Protein AF-0000000069389923 (afdb_homodimer)

Solvent-accessible surface area (backbone atoms only — not comparable to full-atom values): 30580 Å² total; per-residue (Å²): 134,79,72,69,84,59,86,58,50,77,67,43,56,49,50,52,49,48,50,51,52,50,50,50,51,51,49,51,52,49,39,54,54,48,9,53,52,48,18,67,66,43,36,64,56,40,54,50,49,47,52,52,48,51,48,51,52,50,49,51,24,66,72,59,72,45,57,65,71,58,52,43,52,51,45,48,53,45,52,54,37,36,64,59,54,48,59,76,59,89,54,51,72,59,39,41,58,72,36,17,36,54,46,42,52,28,45,28,62,18,16,16,37,35,69,72,59,72,84,47,70,67,46,40,56,46,44,54,59,50,38,55,56,36,32,12,50,41,51,40,49,45,52,51,48,41,52,48,52,53,50,50,51,36,50,51,50,49,51,49,49,50,47,48,41,58,64,65,59,65,58,59,84,80,74,52,90,74,57,58,59,54,50,48,50,57,55,64,64,55,66,65,56,69,63,58,53,48,50,51,49,49,50,47,45,51,50,49,39,52,55,50,16,52,51,40,23,71,73,73,66,45,52,58,67,56,23,42,43,47,42,49,35,46,20,62,15,18,13,35,36,84,75,67,85,88,55,59,63,78,60,77,48,73,62,54,56,51,48,50,51,49,51,47,55,52,35,30,46,44,41,50,39,46,30,53,51,50,20,52,53,51,52,52,54,51,50,56,60,68,75,100,132,78,72,68,85,59,83,57,51,78,67,42,56,49,51,52,50,47,50,52,52,51,50,51,51,52,49,50,52,50,38,53,53,48,8,52,52,49,18,66,66,44,34,63,56,38,54,51,49,47,52,49,48,52,48,51,52,51,49,50,23,66,73,59,71,46,57,65,69,59,52,42,53,51,46,48,53,45,51,54,37,36,62,57,55,48,61,75,58,90,51,50,72,60,38,39,59,72,36,18,36,54,48,41,52,28,45,28,63,18,17,17,37,36,68,72,58,73,82,48,70,67,44,41,56,47,45,55,61,52,39,55,56,36,31,13,50,40,52,39,49,45,51,52,47,40,50,48,50,53,50,49,51,34,48,50,50,51,51,49,49,48,47,48,41,59,63,65,60,64,58,59,83,78,73,52,90,74,57,58,59,54,50,48,49,56,55,64,64,55,66,63,55,69,63,57,52,48,50,52,48,49,52,48,45,50,50,50,40,51,53,50,15,52,51,40,23,72,73,72,66,46,52,59,68,56,23,42,42,46,41,50,35,47,20,62,15,17,12,35,37,84,75,68,83,88,54,58,64,77,61,77,48,73,60,54,57,51,50,50,48,50,50,47,54,50,35,30,45,43,41,52,40,46,30,52,52,50,20,51,53,52,52,52,52,51,49,57,61,68,73,101

Structure (mmCIF, N/CA/C/O backbone):
data_AF-0000000069389923-model_v1
#
loop_
_entity.id
_entity.type
_entity.pdbx_description
1 polymer 'Potassium two pore domain channel subfamily K member 12'
#
loop_
_atom_site.group_PDB
_atom_site.id
_atom_site.type_symbol
_atom_site.label_atom_id
_atom_site.label_alt_id
_atom_site.label_comp_id
_atom_site.label_asym_id
_atom_site.label_entity_id
_atom_site.label_seq_id
_atom_site.pdbx_PDB_ins_code
_atom_site.Cartn_x
_atom_site.Cartn_y
_atom_site.Cartn_z
_atom_site.occupancy
_atom_site.B_iso_or_equiv
_atom_site.auth_seq_id
_atom_site.auth_comp_id
_atom_site.auth_asym_id
_atom_site.auth_atom_id
_atom_site.pdbx_PDB_model_num
ATOM 1 N N . LEU A 1 1 ? 0.515 21.422 17.922 1 21.78 1 LEU A N 1
ATOM 2 C CA . LEU A 1 1 ? 1.456 22.531 17.969 1 21.78 1 LEU A CA 1
ATOM 3 C C . LEU A 1 1 ? 1.928 22.891 16.562 1 21.78 1 LEU A C 1
ATOM 5 O O . LEU A 1 1 ? 2.873 22.297 16.047 1 21.78 1 LEU A O 1
ATOM 9 N N . ALA A 1 2 ? 0.935 22.984 15.688 1 30.23 2 ALA A N 1
ATOM 10 C CA . ALA A 1 2 ? 1.173 23.266 14.281 1 30.23 2 ALA A CA 1
ATOM 11 C C . ALA A 1 2 ? 1.835 24.641 14.102 1 30.23 2 ALA A C 1
ATOM 13 O O . ALA A 1 2 ? 1.236 25.672 14.406 1 30.23 2 ALA A O 1
ATOM 14 N N . ALA A 1 3 ? 3.135 24.688 14.328 1 30.41 3 ALA A N 1
ATOM 15 C CA . ALA A 1 3 ? 3.883 25.906 14.078 1 30.41 3 ALA A CA 1
ATOM 16 C C . ALA A 1 3 ? 3.389 26.609 12.812 1 30.41 3 ALA A C 1
ATOM 18 O O . ALA A 1 3 ? 3.01 25.953 11.844 1 30.41 3 ALA A O 1
ATOM 19 N N . GLU A 1 4 ? 2.818 27.672 12.953 1 30.91 4 GLU A N 1
ATOM 20 C CA . GLU A 1 4 ? 2.475 28.672 11.938 1 30.91 4 GLU A CA 1
ATOM 21 C C . GLU A 1 4 ? 3.482 28.656 10.797 1 30.91 4 GLU A C 1
ATOM 23 O O . GLU A 1 4 ? 4.691 28.688 11.023 1 30.91 4 GLU A O 1
ATOM 28 N N . PRO A 1 5 ? 3.102 28.016 9.695 1 37.44 5 PRO A N 1
ATOM 29 C CA . PRO A 1 5 ? 4.148 28.188 8.688 1 37.44 5 PRO A CA 1
ATOM 30 C C . PRO A 1 5 ? 4.594 29.641 8.562 1 37.44 5 PRO A C 1
ATOM 32 O O . PRO A 1 5 ? 3.822 30.5 8.117 1 37.44 5 PRO A O 1
ATOM 35 N N . ARG A 1 6 ? 5.043 30.375 9.547 1 35.69 6 ARG A N 1
ATOM 36 C CA . ARG A 1 6 ? 5.633 31.703 9.398 1 35.69 6 ARG A CA 1
ATOM 37 C C . ARG A 1 6 ? 6.418 31.797 8.094 1 35.69 6 ARG A C 1
ATOM 39 O O . ARG A 1 6 ? 7.012 30.828 7.641 1 35.69 6 ARG A O 1
ATOM 46 N N . ALA A 1 7 ? 6.227 32.844 7.387 1 41.94 7 ALA A N 1
ATOM 47 C CA . ALA A 1 7 ? 7 33.344 6.254 1 41.94 7 ALA A CA 1
ATOM 48 C C . ALA A 1 7 ? 8.492 33.156 6.477 1 41.94 7 ALA A C 1
ATOM 50 O O . ALA A 1 7 ? 9.117 33.906 7.242 1 41.94 7 ALA A O 1
ATOM 51 N N . ARG A 1 8 ? 8.875 31.906 6.461 1 48.31 8 ARG A N 1
ATOM 52 C CA . ARG A 1 8 ? 10.273 31.734 6.832 1 48.31 8 ARG A CA 1
ATOM 53 C C . ARG A 1 8 ? 11.195 32.375 5.816 1 48.31 8 ARG A C 1
ATOM 55 O O . ARG A 1 8 ? 10.953 32.312 4.609 1 48.31 8 ARG A O 1
ATOM 62 N N . GLY A 1 9 ? 11.773 33.312 6.039 1 46.41 9 GLY A N 1
ATOM 63 C CA . GLY A 1 9 ? 12.812 34 5.281 1 46.41 9 GLY A CA 1
ATOM 64 C C . GLY A 1 9 ? 13.672 33.062 4.457 1 46.41 9 GLY A C 1
ATOM 65 O O . GLY A 1 9 ? 13.531 31.844 4.559 1 46.41 9 GLY A O 1
ATOM 66 N N . PRO A 1 10 ? 14.328 33.531 3.359 1 50.94 10 PRO A N 1
ATOM 67 C CA . PRO A 1 10 ? 15.242 32.812 2.49 1 50.94 10 PRO A CA 1
ATOM 68 C C . PRO A 1 10 ? 16.062 31.766 3.254 1 50.94 10 PRO A C 1
ATOM 70 O O . PRO A 1 10 ? 16.391 30.703 2.715 1 50.94 10 PRO A O 1
ATOM 73 N N . ARG A 1 11 ? 16.359 32.156 4.461 1 51.28 11 ARG A N 1
ATOM 74 C CA . ARG A 1 11 ? 17.156 31.25 5.285 1 51.28 11 ARG A CA 1
ATOM 75 C C . ARG A 1 11 ? 16.359 30.016 5.664 1 51.28 11 ARG A C 1
ATOM 77 O O . ARG A 1 11 ? 16.922 28.922 5.746 1 51.28 11 ARG A O 1
ATOM 84 N N . HIS A 1 12 ? 15.078 30.141 5.766 1 57.69 12 HIS A N 1
ATOM 85 C CA . HIS A 1 12 ? 14.227 29.031 6.188 1 57.69 12 HIS A CA 1
ATOM 86 C C . HIS A 1 12 ? 14.023 28.031 5.051 1 57.69 12 HIS A C 1
ATOM 88 O O . HIS A 1 12 ? 13.945 26.828 5.285 1 57.69 12 HIS A O 1
ATOM 94 N N . LEU A 1 13 ? 14.039 28.547 3.811 1 58.91 13 LEU A N 1
ATOM 95 C CA . LEU A 1 13 ? 13.93 27.672 2.658 1 58.91 13 LEU A CA 1
ATOM 96 C C . LEU A 1 13 ? 15.156 26.781 2.531 1 58.91 13 LEU A C 1
ATOM 98 O O . LEU A 1 13 ? 15.047 25.594 2.186 1 58.91 13 LEU A O 1
ATOM 102 N N . ASN A 1 14 ? 16.203 27.344 2.949 1 66.5 14 ASN A N 1
ATOM 103 C CA . ASN A 1 14 ? 17.453 26.594 2.879 1 66.5 14 ASN A CA 1
ATOM 104 C C . ASN A 1 14 ? 17.5 25.484 3.936 1 66.5 14 ASN A C 1
ATOM 106 O O . ASN A 1 14 ? 17.953 24.375 3.658 1 66.5 14 ASN A O 1
ATOM 110 N N . GLU A 1 15 ? 16.938 25.891 5.059 1 75.38 15 GLU A N 1
ATOM 111 C CA . GLU A 1 15 ? 16.969 24.891 6.121 1 75.38 15 GLU A CA 1
ATOM 112 C C . GLU A 1 15 ? 16.016 23.719 5.82 1 75.38 15 GLU A C 1
ATOM 114 O O . GLU A 1 15 ? 16.359 22.562 6.062 1 75.38 15 GLU A O 1
ATOM 119 N N . ASP A 1 16 ? 14.938 24.094 5.234 1 78.06 16 ASP A N 1
ATOM 120 C CA . ASP A 1 16 ? 13.969 23.062 4.891 1 78.06 16 ASP A CA 1
ATOM 121 C C . ASP A 1 16 ? 14.5 22.156 3.777 1 78.06 16 ASP A C 1
ATOM 123 O O . ASP A 1 16 ? 14.273 20.938 3.793 1 78.06 16 ASP A O 1
ATOM 127 N N . THR A 1 17 ? 15.203 22.766 2.902 1 81.88 17 THR A N 1
ATOM 128 C CA . THR A 1 17 ? 15.789 22 1.818 1 81.88 17 THR A CA 1
ATOM 129 C C . THR A 1 17 ? 16.906 21.094 2.342 1 81.88 17 THR A C 1
ATOM 131 O O . THR A 1 17 ? 17.078 19.969 1.878 1 81.88 17 THR A O 1
ATOM 134 N N . GLY A 1 18 ? 17.609 21.672 3.275 1 83.31 18 GLY A N 1
ATOM 135 C CA . GLY A 1 18 ? 18.641 20.859 3.891 1 83.31 18 GLY A CA 1
ATOM 136 C C . GLY A 1 18 ? 18.109 19.641 4.605 1 83.31 18 GLY A C 1
ATOM 137 O O . GLY A 1 18 ? 18.656 18.547 4.48 1 83.31 18 GLY A O 1
ATOM 138 N N . ARG A 1 19 ? 17.062 19.766 5.281 1 84.44 19 ARG A N 1
ATOM 139 C CA . ARG A 1 19 ? 16.422 18.656 5.984 1 84.44 19 ARG A CA 1
ATOM 140 C C . ARG A 1 19 ? 15.891 17.625 5 1 84.44 19 ARG A C 1
ATOM 142 O O . ARG A 1 19 ? 15.953 16.422 5.254 1 84.44 19 ARG A O 1
ATOM 149 N N . PHE A 1 20 ? 15.375 18.156 3.959 1 89.12 20 PHE A N 1
ATOM 150 C CA . PHE A 1 20 ? 14.828 17.281 2.932 1 89.12 20 PHE A CA 1
ATOM 151 C C . PHE A 1 20 ? 15.93 16.422 2.312 1 89.12 20 PHE A C 1
ATOM 153 O O . PHE A 1 20 ? 15.758 15.203 2.154 1 89.12 20 PHE A O 1
ATOM 160 N N . VAL A 1 21 ? 17.031 17.062 2.076 1 90.19 21 VAL A N 1
ATOM 161 C CA . VAL A 1 21 ? 18.156 16.359 1.462 1 90.19 21 VAL A CA 1
ATOM 162 C C . VAL A 1 21 ? 18.766 15.383 2.465 1 90.19 21 VAL A C 1
ATOM 164 O O . VAL A 1 21 ? 19.141 14.258 2.105 1 90.19 21 VAL A O 1
ATOM 167 N N . LEU A 1 22 ? 18.828 15.781 3.684 1 90.69 22 LEU A N 1
ATOM 168 C CA . LEU A 1 22 ? 19.359 14.914 4.73 1 90.69 22 LEU A CA 1
ATOM 169 C C . LEU A 1 22 ? 18.469 13.688 4.918 1 90.69 22 LEU A C 1
ATOM 171 O O . LEU A 1 22 ? 18.969 12.562 5.039 1 90.69 22 LEU A O 1
ATOM 175 N N . LEU A 1 23 ? 17.203 13.914 4.918 1 92.62 23 LEU A N 1
ATOM 176 C CA . LEU A 1 23 ? 16.266 12.805 5.066 1 92.62 23 LEU A CA 1
ATOM 177 C C . LEU A 1 23 ? 16.375 11.852 3.879 1 92.62 23 LEU A C 1
ATOM 179 O O . LEU A 1 23 ? 16.344 10.633 4.055 1 92.62 23 LEU A O 1
ATOM 183 N N . ALA A 1 24 ? 16.516 12.398 2.688 1 93.12 24 ALA A N 1
ATOM 184 C CA . ALA A 1 24 ? 16.672 11.578 1.491 1 93.12 24 ALA A CA 1
ATOM 185 C C . ALA A 1 24 ? 17.922 10.703 1.577 1 93.12 24 ALA A C 1
ATOM 187 O O . ALA A 1 24 ? 17.891 9.523 1.235 1 93.12 24 ALA A O 1
ATOM 188 N N . ALA A 1 25 ? 18.984 11.273 2.088 1 93.56 25 ALA A N 1
ATOM 189 C CA . ALA A 1 25 ? 20.234 10.547 2.246 1 93.56 25 ALA A CA 1
ATOM 190 C C . ALA A 1 25 ? 20.094 9.445 3.297 1 93.56 25 ALA A C 1
ATOM 192 O O . ALA A 1 25 ? 20.594 8.336 3.109 1 93.56 25 ALA A O 1
ATOM 193 N N . LEU A 1 26 ? 19.406 9.758 4.367 1 94 26 LEU A N 1
ATOM 194 C CA . LEU A 1 26 ? 19.203 8.773 5.434 1 94 26 LEU A CA 1
ATOM 195 C C . LEU A 1 26 ? 18.328 7.621 4.949 1 94 26 LEU A C 1
ATOM 197 O O . LEU A 1 26 ? 18.594 6.461 5.289 1 94 26 LEU A O 1
ATOM 201 N N . ILE A 1 27 ? 17.344 7.926 4.156 1 94.88 27 ILE A N 1
ATOM 202 C CA . ILE A 1 27 ? 16.5 6.883 3.596 1 94.88 27 ILE A CA 1
ATOM 203 C C . ILE A 1 27 ? 17.297 6.023 2.627 1 94.88 27 ILE A C 1
ATOM 205 O O . ILE A 1 27 ? 17.156 4.797 2.604 1 94.88 27 ILE A O 1
ATOM 209 N N . GLY A 1 28 ? 18.125 6.707 1.833 1 95.19 28 GLY A N 1
ATOM 210 C CA . GLY A 1 28 ? 19.016 5.957 0.949 1 95.19 28 GLY A CA 1
ATOM 211 C C . GLY A 1 28 ? 19.891 4.973 1.686 1 95.19 28 GLY A C 1
ATOM 212 O O . GLY A 1 28 ? 20 3.811 1.286 1 95.19 28 GLY A O 1
ATOM 213 N N . LEU A 1 29 ? 20.531 5.391 2.766 1 96 29 LEU A N 1
ATOM 214 C CA . LEU A 1 29 ? 21.359 4.52 3.592 1 96 29 LEU A CA 1
ATOM 215 C C . LEU A 1 29 ? 20.516 3.416 4.227 1 96 29 LEU A C 1
ATOM 217 O O . LEU A 1 29 ? 20.969 2.273 4.34 1 96 29 LEU A O 1
ATOM 221 N N . TYR A 1 30 ? 19.359 3.803 4.641 1 96.44 30 TYR A N 1
ATOM 222 C CA . TYR A 1 30 ? 18.422 2.85 5.227 1 96.44 30 TYR A CA 1
ATOM 223 C C . TYR A 1 30 ? 18.062 1.761 4.227 1 96.44 30 TYR A C 1
ATOM 225 O O . TYR A 1 30 ? 17.953 0.586 4.59 1 96.44 30 TYR A O 1
ATOM 233 N N . LEU A 1 31 ? 17.891 2.145 2.963 1 96.75 31 LEU A N 1
ATOM 234 C CA . LEU A 1 31 ? 17.547 1.194 1.907 1 96.75 31 LEU A CA 1
ATOM 235 C C . LEU A 1 31 ? 18.719 0.24 1.65 1 96.75 31 LEU A C 1
ATOM 237 O O . LEU A 1 31 ? 18.516 -0.968 1.511 1 96.75 31 LEU A O 1
ATOM 241 N N . VAL A 1 32 ? 19.891 0.774 1.625 1 96.5 32 VAL A N 1
ATOM 242 C CA . VAL A 1 32 ? 21.078 -0.047 1.376 1 96.5 32 VAL A CA 1
ATOM 243 C C . VAL A 1 32 ? 21.266 -1.032 2.525 1 96.5 32 VAL A C 1
ATOM 245 O O . VAL A 1 32 ? 21.531 -2.215 2.299 1 96.5 32 VAL A O 1
ATOM 248 N N . ALA A 1 33 ? 21.078 -0.578 3.744 1 96.88 33 ALA A N 1
ATOM 249 C CA . ALA A 1 33 ? 21.219 -1.445 4.91 1 96.88 33 ALA A CA 1
ATOM 250 C C . ALA A 1 33 ? 20.172 -2.557 4.895 1 96.88 33 ALA A C 1
ATOM 252 O O . ALA A 1 33 ? 20.484 -3.721 5.152 1 96.88 33 ALA A O 1
ATOM 253 N N . GLY A 1 34 ? 18.953 -2.207 4.578 1 97 34 GLY A N 1
ATOM 254 C CA . GLY A 1 34 ? 17.906 -3.209 4.508 1 97 34 GLY A CA 1
ATOM 255 C C . GLY A 1 34 ? 18.141 -4.238 3.416 1 97 34 GLY A C 1
ATOM 256 O O . GLY A 1 34 ? 17.922 -5.434 3.631 1 97 34 GLY A O 1
ATOM 257 N N . ALA A 1 35 ? 18.562 -3.742 2.262 1 95.94 35 ALA A N 1
ATOM 258 C CA . ALA A 1 35 ? 18.828 -4.645 1.144 1 95.94 35 ALA A CA 1
ATOM 259 C C . ALA A 1 35 ? 19.906 -5.652 1.491 1 95.94 35 ALA A C 1
ATOM 261 O O . ALA A 1 35 ? 19.812 -6.832 1.139 1 95.94 35 ALA A O 1
ATOM 262 N N . THR A 1 36 ? 20.953 -5.203 2.195 1 96.44 36 THR A N 1
ATOM 263 C CA . THR A 1 36 ? 22.062 -6.07 2.578 1 96.44 36 THR A CA 1
ATOM 264 C C . THR A 1 36 ? 21.594 -7.129 3.574 1 96.44 36 THR A C 1
ATOM 266 O O . THR A 1 36 ? 21.938 -8.305 3.436 1 96.44 36 THR A O 1
ATOM 269 N N . VAL A 1 37 ? 20.812 -6.746 4.52 1 96.31 37 VAL A N 1
ATOM 270 C CA . VAL A 1 37 ? 20.359 -7.672 5.547 1 96.31 37 VAL A CA 1
ATOM 271 C C . VAL A 1 37 ? 19.406 -8.695 4.934 1 96.31 37 VAL A C 1
ATOM 273 O O . VAL A 1 37 ? 19.547 -9.898 5.16 1 96.31 37 VAL A O 1
ATOM 276 N N . PHE A 1 38 ? 18.453 -8.258 4.094 1 95.38 38 PHE A N 1
ATOM 277 C CA . PHE A 1 38 ? 17.484 -9.164 3.49 1 95.38 38 PHE A CA 1
ATOM 278 C C . PHE A 1 38 ? 18.172 -10.109 2.508 1 95.38 38 PHE A C 1
ATOM 280 O O . PHE A 1 38 ? 17.812 -11.289 2.416 1 95.38 38 PHE A O 1
ATOM 287 N N . SER A 1 39 ? 19.094 -9.57 1.743 1 93.94 39 SER A N 1
ATOM 288 C CA . SER A 1 39 ? 19.828 -10.43 0.818 1 93.94 39 SER A CA 1
ATOM 289 C C . SER A 1 39 ? 20.578 -11.523 1.562 1 93.94 39 SER A C 1
ATOM 291 O O . SER A 1 39 ? 20.578 -12.68 1.139 1 93.94 39 SER A O 1
ATOM 293 N N . ALA A 1 40 ? 21.203 -11.188 2.689 1 94.12 40 ALA A N 1
ATOM 294 C CA . ALA A 1 40 ? 21.953 -12.148 3.482 1 94.12 40 ALA A CA 1
ATOM 295 C C . ALA A 1 40 ? 21.031 -13.156 4.152 1 94.12 40 ALA A C 1
ATOM 297 O O . ALA A 1 40 ? 21.344 -14.344 4.234 1 94.12 40 ALA A O 1
ATOM 298 N N . LEU A 1 41 ? 19.875 -12.75 4.582 1 92.25 41 LEU A N 1
ATOM 299 C CA . LEU A 1 41 ? 18.953 -13.594 5.336 1 92.25 41 LEU A CA 1
ATOM 300 C C . LEU A 1 41 ? 18.188 -14.539 4.406 1 92.25 41 LEU A C 1
ATOM 302 O O . LEU A 1 41 ? 17.938 -15.688 4.754 1 92.25 41 LEU A O 1
ATOM 306 N N . GLU A 1 42 ? 17.797 -14.062 3.176 1 93 42 GLU A N 1
ATOM 307 C CA . GLU A 1 42 ? 16.828 -14.789 2.365 1 93 42 GLU A CA 1
ATOM 308 C C . GLU A 1 42 ? 17.516 -15.5 1.194 1 93 42 GLU A C 1
ATOM 310 O O . GLU A 1 42 ? 16.953 -16.422 0.614 1 93 42 GLU A O 1
ATOM 315 N N . SER A 1 43 ? 18.719 -15.172 0.769 1 89.75 43 SER A N 1
ATOM 316 C CA . SER A 1 43 ? 19.375 -15.719 -0.412 1 89.75 43 SER A CA 1
ATOM 317 C C . SER A 1 43 ? 19.594 -17.219 -0.275 1 89.75 43 SER A C 1
ATOM 319 O O . SER A 1 43 ? 19.312 -17.984 -1.204 1 89.75 43 SER A O 1
ATOM 321 N N . PRO A 1 44 ? 20.031 -17.688 0.911 1 88.81 44 PRO A N 1
ATOM 322 C CA . PRO A 1 44 ? 20.219 -19.141 1.029 1 88.81 44 PRO A CA 1
ATOM 323 C C . PRO A 1 44 ? 18.906 -19.906 0.929 1 88.81 44 PRO A C 1
ATOM 325 O O . PRO A 1 44 ? 18.859 -21 0.348 1 88.81 44 PRO A O 1
ATOM 328 N N . GLY A 1 45 ? 17.812 -19.391 1.467 1 86.5 45 GLY A N 1
ATOM 329 C CA . GLY A 1 45 ? 16.516 -20.031 1.379 1 86.5 45 GLY A CA 1
ATOM 330 C C . GLY A 1 45 ? 15.984 -20.125 -0.042 1 86.5 45 GLY A C 1
ATOM 331 O O . GLY A 1 45 ? 15.383 -21.125 -0.42 1 86.5 45 GLY A O 1
ATOM 332 N N . GLU A 1 46 ? 16.234 -19.094 -0.76 1 86.69 46 GLU A N 1
ATOM 333 C CA . GLU A 1 46 ? 15.797 -19.094 -2.154 1 86.69 46 GLU A CA 1
ATOM 334 C C . GLU A 1 46 ? 16.531 -20.156 -2.963 1 86.69 46 GLU A C 1
ATOM 336 O O . GLU A 1 46 ? 15.914 -20.844 -3.793 1 86.69 46 GLU A O 1
ATOM 341 N N . ALA A 1 47 ? 17.812 -20.297 -2.771 1 85.81 47 ALA A N 1
ATOM 342 C CA . ALA A 1 47 ? 18.609 -21.281 -3.484 1 85.81 47 ALA A CA 1
ATOM 343 C C . ALA A 1 47 ? 18.125 -22.703 -3.166 1 85.81 47 ALA A C 1
ATOM 345 O O . ALA A 1 47 ? 18.047 -23.547 -4.055 1 85.81 47 ALA A O 1
ATOM 346 N N . GLU A 1 48 ? 17.812 -22.875 -1.926 1 87.44 48 GLU A N 1
ATOM 347 C CA . GLU A 1 48 ? 17.328 -24.188 -1.512 1 87.44 48 GLU A CA 1
ATOM 348 C C . GLU A 1 48 ? 15.969 -24.5 -2.139 1 87.44 48 GLU A C 1
ATOM 350 O O . GLU A 1 48 ? 15.711 -25.641 -2.539 1 87.44 48 GLU A O 1
ATOM 355 N N . ALA A 1 49 ? 15.117 -23.469 -2.131 1 85.81 49 ALA A N 1
ATOM 356 C CA . ALA A 1 49 ? 13.789 -23.656 -2.721 1 85.81 49 ALA A CA 1
ATOM 357 C C . ALA A 1 49 ? 13.891 -23.953 -4.215 1 85.81 49 ALA A C 1
ATOM 359 O O . ALA A 1 49 ? 13.141 -24.781 -4.742 1 85.81 49 ALA A O 1
ATOM 360 N N . ARG A 1 50 ? 14.805 -23.328 -4.887 1 84.75 50 ARG A N 1
ATOM 361 C CA . ARG A 1 50 ? 15.008 -23.562 -6.312 1 84.75 50 ARG A CA 1
ATOM 362 C C . ARG A 1 50 ? 15.508 -24.984 -6.57 1 84.75 50 ARG A C 1
ATOM 364 O O . ARG A 1 50 ? 15.07 -25.641 -7.523 1 84.75 50 ARG A O 1
ATOM 371 N N . ALA A 1 51 ? 16.422 -25.406 -5.762 1 87.31 51 ALA A N 1
ATOM 372 C CA . ALA A 1 51 ? 16.953 -26.766 -5.891 1 87.31 51 ALA A CA 1
ATOM 373 C C . ALA A 1 51 ? 15.867 -27.797 -5.633 1 87.31 51 ALA A C 1
ATOM 375 O O . ALA A 1 51 ? 15.766 -28.797 -6.355 1 87.31 51 ALA A O 1
ATOM 376 N N . ARG A 1 52 ? 15.07 -27.531 -4.617 1 87.31 52 ARG A N 1
ATOM 377 C CA . ARG A 1 52 ? 13.984 -28.438 -4.289 1 87.31 52 ARG A CA 1
ATOM 378 C C . ARG A 1 52 ? 12.977 -28.531 -5.434 1 87.31 52 ARG A C 1
ATOM 380 O O . ARG A 1 52 ? 12.477 -29.609 -5.746 1 87.31 52 ARG A O 1
ATOM 387 N N . TRP A 1 53 ? 12.648 -27.359 -5.996 1 87 53 TRP A N 1
ATOM 388 C CA . TRP A 1 53 ? 11.703 -27.359 -7.102 1 87 53 TRP A CA 1
ATOM 389 C C . TRP A 1 53 ? 12.281 -28.078 -8.32 1 87 53 TRP A C 1
ATOM 391 O O . TRP A 1 53 ? 11.57 -28.797 -9.016 1 87 53 TRP A O 1
ATOM 401 N N . GLY A 1 54 ? 13.547 -27.828 -8.578 1 85.94 54 GLY A N 1
ATOM 402 C CA . GLY A 1 54 ? 14.188 -28.547 -9.664 1 85.94 54 GLY A CA 1
ATOM 403 C C . GLY A 1 54 ? 14.102 -30.047 -9.508 1 85.94 54 GLY A C 1
ATOM 404 O O . GLY A 1 54 ? 13.836 -30.766 -10.477 1 85.94 54 GLY A O 1
ATOM 405 N N . ALA A 1 55 ? 14.281 -30.469 -8.328 1 89.94 55 ALA A N 1
ATOM 406 C CA . ALA A 1 55 ? 14.188 -31.891 -8.039 1 89.94 55 ALA A CA 1
ATOM 407 C C . ALA A 1 55 ? 12.758 -32.406 -8.211 1 89.94 55 ALA A C 1
ATOM 409 O O . ALA A 1 55 ? 12.531 -33.469 -8.766 1 89.94 55 ALA A O 1
ATOM 410 N N . THR A 1 56 ? 11.797 -31.609 -7.68 1 88.5 56 THR A N 1
ATOM 411 C CA . THR A 1 56 ? 10.391 -31.984 -7.805 1 88.5 56 THR A CA 1
ATOM 412 C C . THR A 1 56 ? 9.984 -32.094 -9.273 1 88.5 56 THR A C 1
ATOM 414 O O . THR A 1 56 ? 9.242 -33 -9.664 1 88.5 56 THR A O 1
ATOM 417 N N . LEU A 1 57 ? 10.438 -31.141 -10.086 1 88.88 57 LEU A N 1
ATOM 418 C CA . LEU A 1 57 ? 10.133 -31.109 -11.516 1 88.88 57 LEU A CA 1
ATOM 419 C C . LEU A 1 57 ? 10.711 -32.344 -12.211 1 88.88 57 LEU A C 1
ATOM 421 O O . LEU A 1 57 ? 10.023 -33 -13 1 88.88 57 LEU A O 1
ATOM 425 N N . ARG A 1 58 ? 11.953 -32.719 -11.867 1 90.12 58 ARG A N 1
ATOM 426 C CA . ARG A 1 58 ? 12.609 -33.875 -12.461 1 90.12 58 ARG A CA 1
ATOM 427 C C . ARG A 1 58 ? 11.938 -35.188 -12.023 1 90.12 58 ARG A C 1
ATOM 429 O O . ARG A 1 58 ? 11.766 -36.094 -12.828 1 90.12 58 ARG A O 1
ATOM 436 N N . ASN A 1 59 ? 11.594 -35.188 -10.75 1 91.12 59 ASN A N 1
ATOM 437 C CA . ASN A 1 59 ? 10.922 -36.375 -10.234 1 91.12 59 ASN A CA 1
ATOM 438 C C . ASN A 1 59 ? 9.562 -36.562 -10.891 1 91.12 59 ASN A C 1
ATOM 440 O O . ASN A 1 59 ? 9.195 -37.719 -11.219 1 91.12 59 ASN A O 1
ATOM 444 N N . PHE A 1 60 ? 8.805 -35.531 -11.047 1 91 60 PHE A N 1
ATOM 445 C CA . PHE A 1 60 ? 7.496 -35.625 -11.688 1 91 60 PHE A CA 1
ATOM 446 C C . PHE A 1 60 ? 7.641 -36 -13.148 1 91 60 PHE A C 1
ATOM 448 O O . PHE A 1 60 ? 6.867 -36.812 -13.664 1 91 60 PHE A O 1
ATOM 455 N N . SER A 1 61 ? 8.594 -35.375 -13.852 1 90.38 61 SER A N 1
ATOM 456 C CA . SER A 1 61 ? 8.859 -35.719 -15.25 1 90.38 61 SER A CA 1
ATOM 457 C C . SER A 1 61 ? 9.227 -37.188 -15.414 1 90.38 61 SER A C 1
ATOM 459 O O . SER A 1 61 ? 8.711 -37.875 -16.312 1 90.38 61 SER A O 1
ATOM 461 N N . ALA A 1 62 ? 10.039 -37.688 -14.547 1 90.75 62 ALA A N 1
ATOM 462 C CA . ALA A 1 62 ? 10.484 -39.094 -14.602 1 90.75 62 ALA A CA 1
ATOM 463 C C . ALA A 1 62 ? 9.352 -40.031 -14.227 1 90.75 62 ALA A C 1
ATOM 465 O O . ALA A 1 62 ? 9.211 -41.125 -14.836 1 90.75 62 ALA A O 1
ATOM 466 N N . ALA A 1 63 ? 8.57 -39.656 -13.273 1 90.12 63 ALA A N 1
ATOM 467 C CA . ALA A 1 63 ? 7.516 -40.531 -12.766 1 90.12 63 ALA A CA 1
ATOM 468 C C . ALA A 1 63 ? 6.395 -40.688 -13.789 1 90.12 63 ALA A C 1
ATOM 470 O O . ALA A 1 63 ? 5.781 -41.75 -13.883 1 90.12 63 ALA A O 1
ATOM 471 N N . HIS A 1 64 ? 6.082 -39.656 -14.578 1 90.25 64 HIS A N 1
ATOM 472 C CA . HIS A 1 64 ? 4.922 -39.719 -15.461 1 90.25 64 HIS A CA 1
ATOM 473 C C . HIS A 1 64 ? 5.34 -39.688 -16.922 1 90.25 64 HIS A C 1
ATOM 475 O O . HIS A 1 64 ? 4.496 -39.75 -17.828 1 90.25 64 HIS A O 1
ATOM 481 N N . GLY A 1 65 ? 6.645 -39.562 -17.219 1 87.69 65 GLY A N 1
ATOM 482 C CA . GLY A 1 65 ? 7.176 -39.625 -18.562 1 87.69 65 GLY A CA 1
ATOM 483 C C . GLY A 1 65 ? 6.871 -38.375 -19.391 1 87.69 65 GLY A C 1
ATOM 484 O O . GLY A 1 65 ? 6.574 -38.469 -20.578 1 87.69 65 GLY A O 1
ATOM 485 N N . VAL A 1 66 ? 6.664 -37.25 -18.766 1 89.38 66 VAL A N 1
ATOM 486 C CA . VAL A 1 66 ? 6.414 -36 -19.453 1 89.38 66 VAL A CA 1
ATOM 487 C C . VAL A 1 66 ? 7.719 -35.219 -19.594 1 89.38 66 VAL A C 1
ATOM 489 O O . VAL A 1 66 ? 8.445 -35.031 -18.625 1 89.38 66 VAL A O 1
ATOM 492 N N . ALA A 1 67 ? 8.016 -34.781 -20.797 1 90.19 67 ALA A N 1
ATOM 493 C CA . ALA A 1 67 ? 9.234 -34.031 -21.062 1 90.19 67 ALA A CA 1
ATOM 494 C C . ALA A 1 67 ? 9.258 -32.719 -20.25 1 90.19 67 ALA A C 1
ATOM 496 O O . ALA A 1 67 ? 8.219 -32.094 -20.062 1 90.19 67 ALA A O 1
ATOM 497 N N . GLU A 1 68 ? 10.359 -32.312 -19.75 1 88.44 68 GLU A N 1
ATOM 498 C CA . GLU A 1 68 ? 10.531 -31.109 -18.922 1 88.44 68 GLU A CA 1
ATOM 499 C C . GLU A 1 68 ? 10.07 -29.859 -19.641 1 88.44 68 GLU A C 1
ATOM 501 O O . GLU A 1 68 ? 9.375 -29.016 -19.062 1 88.44 68 GLU A O 1
ATOM 506 N N . PRO A 1 69 ? 10.336 -29.75 -20.938 1 87.06 69 PRO A N 1
ATOM 507 C CA . PRO A 1 69 ? 9.867 -28.531 -21.625 1 87.06 69 PRO A CA 1
ATOM 508 C C . PRO A 1 69 ? 8.352 -28.469 -21.734 1 87.06 69 PRO A C 1
ATOM 510 O O . PRO A 1 69 ? 7.777 -27.375 -21.688 1 87.06 69 PRO A O 1
ATOM 513 N N . GLU A 1 70 ? 7.723 -29.594 -21.812 1 88.38 70 GLU A N 1
ATOM 514 C CA . GLU A 1 70 ? 6.266 -29.609 -21.859 1 88.38 70 GLU A CA 1
ATOM 515 C C . GLU A 1 70 ? 5.656 -29.266 -20.516 1 88.38 70 GLU A C 1
ATOM 517 O O . GLU A 1 70 ? 4.629 -28.594 -20.438 1 88.38 70 GLU A O 1
ATOM 522 N N . LEU A 1 71 ? 6.32 -29.75 -19.469 1 88.12 71 LEU A N 1
ATOM 523 C CA . LEU A 1 71 ? 5.867 -29.422 -18.125 1 88.12 71 LEU A CA 1
ATOM 524 C C . LEU A 1 71 ? 6.023 -27.938 -17.828 1 88.12 71 LEU A C 1
ATOM 526 O O . LEU A 1 71 ? 5.137 -27.312 -17.25 1 88.12 71 LEU A O 1
ATOM 530 N N . ARG A 1 72 ? 7.113 -27.375 -18.266 1 86.75 72 ARG A N 1
ATOM 531 C CA . ARG A 1 72 ? 7.344 -25.938 -18.078 1 86.75 72 ARG A CA 1
ATOM 532 C C . ARG A 1 72 ? 6.328 -25.109 -18.859 1 86.75 72 ARG A C 1
ATOM 534 O O . ARG A 1 72 ? 5.879 -24.062 -18.391 1 86.75 72 ARG A O 1
ATOM 541 N N . ALA A 1 73 ? 5.98 -25.562 -20.016 1 86.56 73 ALA A N 1
ATOM 542 C CA . ALA A 1 73 ? 4.957 -24.891 -20.797 1 86.56 73 ALA A CA 1
ATOM 543 C C . ALA A 1 73 ? 3.602 -24.938 -20.094 1 86.56 73 ALA A C 1
ATOM 545 O O . ALA A 1 73 ? 2.857 -23.953 -20.094 1 86.56 73 ALA A O 1
ATOM 546 N N . PHE A 1 74 ? 3.391 -26.109 -19.516 1 88.12 74 PHE A N 1
ATOM 547 C CA . PHE A 1 74 ? 2.16 -26.266 -18.75 1 88.12 74 PHE A CA 1
ATOM 548 C C . PHE A 1 74 ? 2.141 -25.344 -17.547 1 88.12 74 PHE A C 1
ATOM 550 O O . PHE A 1 74 ? 1.112 -24.734 -17.234 1 88.12 74 PHE A O 1
ATOM 557 N N . LEU A 1 75 ? 3.246 -25.156 -16.891 1 87.19 75 LEU A N 1
ATOM 558 C CA . LEU A 1 75 ? 3.352 -24.281 -15.727 1 87.19 75 LEU A CA 1
ATOM 559 C C . LEU A 1 75 ? 3.217 -22.812 -16.125 1 87.19 75 LEU A C 1
ATOM 561 O O . LEU A 1 75 ? 2.666 -22.016 -15.375 1 87.19 75 LEU A O 1
ATOM 565 N N . ARG A 1 76 ? 3.641 -22.453 -17.281 1 85.19 76 ARG A N 1
ATOM 566 C CA . ARG A 1 76 ? 3.457 -21.094 -17.781 1 85.19 76 ARG A CA 1
ATOM 567 C C . ARG A 1 76 ? 1.979 -20.797 -18 1 85.19 76 ARG A C 1
ATOM 569 O O . ARG A 1 76 ? 1.522 -19.688 -17.719 1 85.19 76 ARG A O 1
ATOM 576 N N . LEU A 1 77 ? 1.324 -21.797 -18.531 1 84.38 77 LEU A N 1
ATOM 577 C CA . LEU A 1 77 ? -0.115 -21.641 -18.719 1 84.38 77 LEU A CA 1
ATOM 578 C C . LEU A 1 77 ? -0.822 -21.484 -17.375 1 84.38 77 LEU A C 1
ATOM 580 O O . LEU A 1 77 ? -1.776 -20.719 -17.25 1 84.38 77 LEU A O 1
ATOM 584 N N . TYR A 1 78 ? -0.274 -22.172 -16.406 1 85.25 78 TYR A N 1
ATOM 585 C CA . TYR A 1 78 ? -0.862 -22.062 -15.078 1 85.25 78 TYR A CA 1
ATOM 586 C C . TYR A 1 78 ? -0.597 -20.703 -14.469 1 85.25 78 TYR A C 1
ATOM 588 O O . TYR A 1 78 ? -1.462 -20.141 -13.797 1 85.25 78 TYR A O 1
ATOM 596 N N . GLU A 1 79 ? 0.539 -20.203 -14.688 1 82.12 79 GLU A N 1
ATOM 597 C CA . GLU A 1 79 ? 0.854 -18.875 -14.18 1 82.12 79 GLU A CA 1
ATOM 598 C C . GLU A 1 79 ? -0.073 -17.828 -14.789 1 82.12 79 GLU A C 1
ATOM 600 O O . GLU A 1 79 ? -0.503 -16.891 -14.094 1 82.12 79 GLU A O 1
ATOM 605 N N . ALA A 1 80 ? -0.356 -17.969 -16 1 77.5 80 ALA A N 1
ATOM 606 C CA . ALA A 1 80 ? -1.285 -17.062 -16.672 1 77.5 80 ALA A CA 1
ATOM 607 C C . ALA A 1 80 ? -2.695 -17.203 -16.109 1 77.5 80 ALA A C 1
ATOM 609 O O . ALA A 1 80 ? -3.41 -16.219 -15.93 1 77.5 80 ALA A O 1
ATOM 610 N N . ALA A 1 81 ? -3.029 -18.453 -15.828 1 79.94 81 ALA A N 1
ATOM 611 C CA . ALA A 1 81 ? -4.344 -18.703 -15.242 1 79.94 81 ALA A CA 1
ATOM 612 C C . ALA A 1 81 ? -4.418 -18.172 -13.82 1 79.94 81 ALA A C 1
ATOM 614 O O . ALA A 1 81 ? -5.469 -17.703 -13.375 1 79.94 81 ALA A O 1
ATOM 615 N N . LEU A 1 82 ? -3.309 -18.266 -13.164 1 77.06 82 LEU A N 1
ATOM 616 C CA . LEU A 1 82 ? -3.242 -17.719 -11.812 1 77.06 82 LEU A CA 1
ATOM 617 C C . LEU A 1 82 ? -3.475 -16.203 -11.828 1 77.06 82 LEU A C 1
ATOM 619 O O . LEU A 1 82 ? -4.137 -15.672 -10.938 1 77.06 82 LEU A O 1
ATOM 623 N N . ALA A 1 83 ? -2.936 -15.633 -12.828 1 72.38 83 ALA A N 1
ATOM 624 C CA . ALA A 1 83 ? -3.105 -14.188 -12.969 1 72.38 83 ALA A CA 1
ATOM 625 C C . ALA A 1 83 ? -4.562 -13.836 -13.242 1 72.38 83 ALA A C 1
ATOM 627 O O . ALA A 1 83 ? -5.012 -12.734 -12.906 1 72.38 83 ALA A O 1
ATOM 628 N N . ALA A 1 84 ? -5.242 -14.781 -13.82 1 72.88 84 ALA A N 1
ATOM 629 C CA . ALA A 1 84 ? -6.652 -14.555 -14.133 1 72.88 84 ALA A CA 1
ATOM 630 C C . ALA A 1 84 ? -7.543 -14.969 -12.961 1 72.88 84 ALA A C 1
ATOM 632 O O . ALA A 1 84 ? -8.766 -14.891 -13.047 1 72.88 84 ALA A O 1
ATOM 633 N N . GLY A 1 85 ? -6.902 -15.43 -11.898 1 70.62 85 GLY A N 1
ATOM 634 C CA . GLY A 1 85 ? -7.672 -15.703 -10.695 1 70.62 85 GLY A CA 1
ATOM 635 C C . GLY A 1 85 ? -7.906 -17.188 -10.461 1 70.62 85 GLY A C 1
ATOM 636 O O . GLY A 1 85 ? -8.648 -17.562 -9.547 1 70.62 85 GLY A O 1
ATOM 637 N N . VAL A 1 86 ? -7.379 -18.062 -11.273 1 72.19 86 VAL A N 1
ATOM 638 C CA . VAL A 1 86 ? -7.57 -19.5 -11.141 1 72.19 86 VAL A CA 1
ATOM 639 C C . VAL A 1 86 ? -6.574 -20.062 -10.125 1 72.19 86 VAL A C 1
ATOM 641 O O . VAL A 1 86 ? -5.422 -19.625 -10.07 1 72.19 86 VAL A O 1
ATOM 644 N N . ARG A 1 87 ? -7.074 -20.844 -9.25 1 72.25 87 ARG A N 1
ATOM 645 C CA . ARG A 1 87 ? -6.207 -21.531 -8.297 1 72.25 87 ARG A CA 1
ATOM 646 C C . ARG A 1 87 ? -6.406 -23.047 -8.367 1 72.25 87 ARG A C 1
ATOM 648 O O . ARG A 1 87 ? -7.379 -23.516 -8.953 1 72.25 87 ARG A O 1
ATOM 655 N N . ALA A 1 88 ? -5.363 -23.719 -7.875 1 67.5 88 ALA A N 1
ATOM 656 C CA . ALA A 1 88 ? -5.41 -25.172 -7.922 1 67.5 88 ALA A CA 1
ATOM 657 C C . ALA A 1 88 ? -6.613 -25.703 -7.152 1 67.5 88 ALA A C 1
ATOM 659 O O . ALA A 1 88 ? -7.277 -26.641 -7.598 1 67.5 88 ALA A O 1
ATOM 660 N N . ASP A 1 89 ? -6.75 -25.172 -5.965 1 61.88 89 ASP A N 1
ATOM 661 C CA . ASP A 1 89 ? -7.902 -25.625 -5.184 1 61.88 89 ASP A CA 1
ATOM 662 C C . ASP A 1 89 ? -9.102 -24.703 -5.402 1 61.88 89 ASP A C 1
ATOM 664 O O . ASP A 1 89 ? -8.938 -23.531 -5.711 1 61.88 89 ASP A O 1
ATOM 668 N N . ALA A 1 90 ? -10.281 -25.312 -5.637 1 57.25 90 ALA A N 1
ATOM 669 C CA . ALA A 1 90 ? -11.547 -24.625 -5.867 1 57.25 90 ALA A CA 1
ATOM 670 C C . ALA A 1 90 ? -11.734 -23.469 -4.898 1 57.25 90 ALA A C 1
ATOM 672 O O . ALA A 1 90 ? -11.906 -23.672 -3.695 1 57.25 90 ALA A O 1
ATOM 673 N N . LEU A 1 91 ? -11.008 -22.453 -5.176 1 62.66 91 LEU A N 1
ATOM 674 C CA . LEU A 1 91 ? -11.25 -21.266 -4.363 1 62.66 91 LEU A CA 1
ATOM 675 C C . LEU A 1 91 ? -12.555 -20.578 -4.762 1 62.66 91 LEU A C 1
ATOM 677 O O . LEU A 1 91 ? -13.07 -20.812 -5.859 1 62.66 91 LEU A O 1
ATOM 681 N N . ARG A 1 92 ? -13.297 -20.062 -3.775 1 66.62 92 ARG A N 1
ATOM 682 C CA . ARG A 1 92 ? -14.469 -19.219 -4 1 66.62 92 ARG A CA 1
ATOM 683 C C . ARG A 1 92 ? -14.227 -18.25 -5.145 1 66.62 92 ARG A C 1
ATOM 685 O O . ARG A 1 92 ? -13.086 -17.875 -5.418 1 66.62 92 ARG A O 1
ATOM 692 N N . PRO A 1 93 ? -15.328 -18.125 -5.945 1 76.06 93 PRO A N 1
ATOM 693 C CA . PRO A 1 93 ? -15.188 -17.062 -6.941 1 76.06 93 PRO A CA 1
ATOM 694 C C . PRO A 1 93 ? -14.703 -15.742 -6.332 1 76.06 93 PRO A C 1
ATOM 696 O O . PRO A 1 93 ? -15.18 -15.336 -5.266 1 76.06 93 PRO A O 1
ATOM 699 N N . HIS A 1 94 ? -13.727 -15.18 -6.938 1 79.88 94 HIS A N 1
ATOM 700 C CA . HIS A 1 94 ? -13.117 -13.961 -6.41 1 79.88 94 HIS A CA 1
ATOM 701 C C . HIS A 1 94 ? -13.953 -12.734 -6.754 1 79.88 94 HIS A C 1
ATOM 703 O O . HIS A 1 94 ? -13.922 -11.734 -6.035 1 79.88 94 HIS A O 1
ATOM 709 N N . TRP A 1 95 ? -14.758 -12.875 -7.797 1 87 95 TRP A N 1
ATOM 710 C CA . TRP A 1 95 ? -15.438 -11.664 -8.258 1 87 95 TRP A CA 1
ATOM 711 C C . TRP A 1 95 ? -16.922 -11.719 -7.934 1 87 95 TRP A C 1
ATOM 713 O O . TRP A 1 95 ? -17.719 -11.008 -8.547 1 87 95 TRP A O 1
ATOM 723 N N . ASP A 1 96 ? -17.297 -12.594 -6.938 1 87.62 96 ASP A N 1
ATOM 724 C CA . ASP A 1 96 ? -18.625 -12.438 -6.359 1 87.62 96 ASP A CA 1
ATOM 725 C C . ASP A 1 96 ? -18.719 -11.156 -5.543 1 87.62 96 ASP A C 1
ATOM 727 O O . ASP A 1 96 ? -17.734 -10.453 -5.352 1 87.62 96 ASP A O 1
ATOM 731 N N . PHE A 1 97 ? -19.875 -10.805 -5.105 1 88.94 97 PHE A N 1
ATOM 732 C CA . PHE A 1 97 ? -20.062 -9.516 -4.453 1 88.94 97 PHE A CA 1
ATOM 733 C C . PHE A 1 97 ? -19.172 -9.406 -3.217 1 88.94 97 PHE A C 1
ATOM 735 O O . PHE A 1 97 ? -18.438 -8.43 -3.053 1 88.94 97 PHE A O 1
ATOM 742 N N . PRO A 1 98 ? -19.141 -10.406 -2.275 1 85.88 98 PRO A N 1
ATOM 743 C CA . PRO A 1 98 ? -18.25 -10.281 -1.118 1 85.88 98 PRO A CA 1
ATOM 744 C C . PRO A 1 98 ? -16.781 -10.203 -1.511 1 85.88 98 PRO A C 1
ATOM 746 O O . PRO A 1 98 ? -16 -9.484 -0.873 1 85.88 98 PRO A O 1
ATOM 749 N N . GLY A 1 99 ? -16.422 -10.961 -2.559 1 88.12 99 GLY A N 1
ATOM 750 C CA . GLY A 1 99 ? -15.062 -10.898 -3.047 1 88.12 99 GLY A CA 1
ATOM 751 C C . GLY A 1 99 ? -14.711 -9.555 -3.656 1 88.12 99 GLY A C 1
ATOM 752 O O . GLY A 1 99 ? -13.625 -9.023 -3.424 1 88.12 99 GLY A O 1
ATOM 753 N N . ALA A 1 100 ? -15.648 -9.078 -4.438 1 91.62 100 ALA A N 1
ATOM 754 C CA . ALA A 1 100 ? -15.445 -7.766 -5.047 1 91.62 100 ALA A CA 1
ATOM 755 C C . ALA A 1 100 ? -15.383 -6.672 -3.982 1 91.62 100 ALA A C 1
ATOM 757 O O . ALA A 1 100 ? -14.625 -5.707 -4.113 1 91.62 100 ALA A O 1
ATOM 758 N N . PHE A 1 101 ? -16.203 -6.82 -2.949 1 92.5 101 PHE A N 1
ATOM 759 C CA . PHE A 1 101 ? -16.219 -5.863 -1.85 1 92.5 101 PHE A CA 1
ATOM 760 C C . PHE A 1 101 ? -14.875 -5.863 -1.124 1 92.5 101 PHE A C 1
ATOM 762 O O . PHE A 1 101 ? -14.344 -4.801 -0.787 1 92.5 101 PHE A O 1
ATOM 769 N N . TYR A 1 102 ? -14.344 -7.023 -0.892 1 90 102 TYR A N 1
ATOM 770 C CA . TYR A 1 102 ? -13.031 -7.148 -0.274 1 90 102 TYR A CA 1
ATOM 771 C C . TYR A 1 102 ? -11.953 -6.535 -1.158 1 90 102 TYR A C 1
ATOM 773 O O . TYR A 1 102 ? -11.078 -5.816 -0.67 1 90 102 TYR A O 1
ATOM 781 N N . PHE A 1 103 ? -12.133 -6.676 -2.412 1 92.94 103 PHE A N 1
ATOM 782 C CA . PHE A 1 103 ? -11.188 -6.145 -3.389 1 92.94 103 PHE A CA 1
ATOM 783 C C . PHE A 1 103 ? -11.188 -4.621 -3.363 1 92.94 103 PHE A C 1
ATOM 785 O O . PHE A 1 103 ? -10.125 -4 -3.271 1 92.94 103 PHE A O 1
ATOM 792 N N . VAL A 1 104 ? -12.305 -4.047 -3.443 1 95.38 104 VAL A N 1
ATOM 793 C CA . VAL A 1 104 ? -12.383 -2.592 -3.506 1 95.38 104 VAL A CA 1
ATOM 794 C C . VAL A 1 104 ? -11.922 -1.994 -2.178 1 95.38 104 VAL A C 1
ATOM 796 O O . VAL A 1 104 ? -11.32 -0.919 -2.148 1 95.38 104 VAL A O 1
ATOM 799 N N . GLY A 1 105 ? -12.203 -2.705 -1.054 1 94 105 GLY A N 1
ATOM 800 C CA . GLY A 1 105 ? -11.695 -2.258 0.233 1 94 105 GLY A CA 1
ATOM 801 C C . GLY A 1 105 ? -10.18 -2.178 0.281 1 94 105 GLY A C 1
ATOM 802 O O . GLY A 1 105 ? -9.617 -1.228 0.833 1 94 105 GLY A O 1
ATOM 803 N N . THR A 1 106 ? -9.508 -3.137 -0.343 1 93.56 106 THR A N 1
ATOM 804 C CA . THR A 1 106 ? -8.047 -3.143 -0.364 1 93.56 106 THR A CA 1
ATOM 805 C C . THR A 1 106 ? -7.516 -2.08 -1.321 1 93.56 106 THR A C 1
ATOM 807 O O . THR A 1 106 ? -6.438 -1.525 -1.104 1 93.56 106 THR A O 1
ATOM 810 N N . VAL A 1 107 ? -8.281 -1.743 -2.307 1 95.31 107 VAL A N 1
ATOM 811 C CA . VAL A 1 107 ? -7.867 -0.739 -3.283 1 95.31 107 VAL A CA 1
ATOM 812 C C . VAL A 1 107 ? -7.906 0.647 -2.643 1 95.31 107 VAL A C 1
ATOM 814 O O . VAL A 1 107 ? -6.918 1.386 -2.689 1 95.31 107 VAL A O 1
ATOM 817 N N . VAL A 1 108 ? -9.008 0.955 -1.979 1 95.88 108 VAL A N 1
ATOM 818 C CA . VAL A 1 108 ? -9.195 2.307 -1.461 1 95.88 108 VAL A CA 1
ATOM 819 C C . VAL A 1 108 ? -8.281 2.525 -0.253 1 95.88 108 VAL A C 1
ATOM 821 O O . VAL A 1 108 ? -7.871 3.654 0.024 1 95.88 108 VAL A O 1
ATOM 824 N N . SER A 1 109 ? -7.922 1.431 0.44 1 94.75 109 SER A N 1
ATOM 825 C CA . SER A 1 109 ? -7.02 1.536 1.583 1 94.75 109 SER A CA 1
ATOM 826 C C . SER A 1 109 ? -5.562 1.397 1.153 1 94.75 109 SER A C 1
ATOM 828 O O . SER A 1 109 ? -4.66 1.43 1.989 1 94.75 109 SER A O 1
ATOM 830 N N . THR A 1 110 ? -5.262 1.118 -0.123 1 94.56 110 THR A N 1
ATOM 831 C CA . THR A 1 110 ? -3.951 0.997 -0.755 1 94.56 110 THR A CA 1
ATOM 832 C C . THR A 1 110 ? -3.205 -0.224 -0.224 1 94.56 110 THR A C 1
ATOM 834 O O . THR A 1 110 ? -1.979 -0.206 -0.108 1 94.56 110 THR A O 1
ATOM 837 N N . ILE A 1 111 ? -3.855 -1.226 0.288 1 93.44 111 ILE A N 1
ATOM 838 C CA . ILE A 1 111 ? -3.238 -2.475 0.721 1 93.44 111 ILE A CA 1
ATOM 839 C C . ILE A 1 111 ? -2.811 -3.289 -0.498 1 93.44 111 ILE A C 1
ATOM 841 O O . ILE A 1 111 ? -1.644 -3.67 -0.619 1 93.44 111 ILE A O 1
ATOM 845 N N . GLY A 1 112 ? -3.633 -3.576 -1.499 1 90.88 112 GLY A N 1
ATOM 846 C CA . GLY A 1 112 ? -3.387 -4.246 -2.766 1 90.88 112 GLY A CA 1
ATOM 847 C C . GLY A 1 112 ? -2.777 -5.625 -2.602 1 90.88 112 GLY A C 1
ATOM 848 O O . GLY A 1 112 ? -1.617 -5.844 -2.959 1 90.88 112 GLY A O 1
ATOM 849 N N . PHE A 1 113 ? -3.467 -6.621 -2.213 1 85.38 113 PHE A N 1
ATOM 850 C CA . PHE A 1 113 ? -2.969 -7.977 -2.012 1 85.38 113 PHE A CA 1
ATOM 851 C C . PHE A 1 113 ? -2.549 -8.602 -3.336 1 85.38 113 PHE A C 1
ATOM 853 O O . PHE A 1 113 ? -1.641 -9.438 -3.377 1 85.38 113 PHE A O 1
ATOM 860 N N . GLY A 1 114 ? -3.266 -8.297 -4.441 1 83.56 114 GLY A N 1
ATOM 861 C CA . GLY A 1 114 ? -2.887 -8.781 -5.762 1 83.56 114 GLY A CA 1
ATOM 862 C C . GLY A 1 114 ? -3.484 -10.133 -6.098 1 83.56 114 GLY A C 1
ATOM 863 O O . GLY A 1 114 ? -3.293 -10.648 -7.199 1 83.56 114 GLY A O 1
ATOM 864 N N . MET A 1 115 ? -4.141 -10.812 -5.168 1 78.19 115 MET A N 1
ATOM 865 C CA . MET A 1 115 ? -4.762 -12.102 -5.43 1 78.19 115 MET A CA 1
ATOM 866 C C . MET A 1 115 ? -5.875 -11.977 -6.469 1 78.19 115 MET A C 1
ATOM 868 O O . MET A 1 115 ? -6.098 -12.891 -7.262 1 78.19 115 MET A O 1
ATOM 872 N N . THR A 1 116 ? -6.508 -10.797 -6.402 1 81.38 116 THR A N 1
ATOM 873 C CA . THR A 1 116 ? -7.57 -10.469 -7.348 1 81.38 116 THR A CA 1
ATOM 874 C C . THR A 1 116 ? -7.285 -9.148 -8.047 1 81.38 116 THR A C 1
ATOM 876 O O . THR A 1 116 ? -7.09 -8.117 -7.391 1 81.38 116 THR A O 1
ATOM 879 N N . THR A 1 117 ? -7.09 -9.273 -9.344 1 87.19 117 THR A N 1
ATOM 880 C CA . THR A 1 117 ? -6.832 -8.055 -10.117 1 87.19 117 THR A CA 1
ATOM 881 C C . THR A 1 117 ? -7.707 -8.016 -11.367 1 87.19 117 THR A C 1
ATOM 883 O O . THR A 1 117 ? -8.094 -9.055 -11.898 1 87.19 117 THR A O 1
ATOM 886 N N . PRO A 1 118 ? -8.062 -6.848 -11.742 1 89.56 118 PRO A N 1
ATOM 887 C CA . PRO A 1 118 ? -8.883 -6.746 -12.953 1 89.56 118 PRO A CA 1
ATOM 888 C C . PRO A 1 118 ? -8.164 -7.254 -14.203 1 89.56 118 PRO A C 1
ATOM 890 O O . PRO A 1 118 ? -6.992 -6.941 -14.406 1 89.56 118 PRO A O 1
ATOM 893 N N . ALA A 1 119 ? -8.867 -8.039 -14.984 1 87.31 119 ALA A 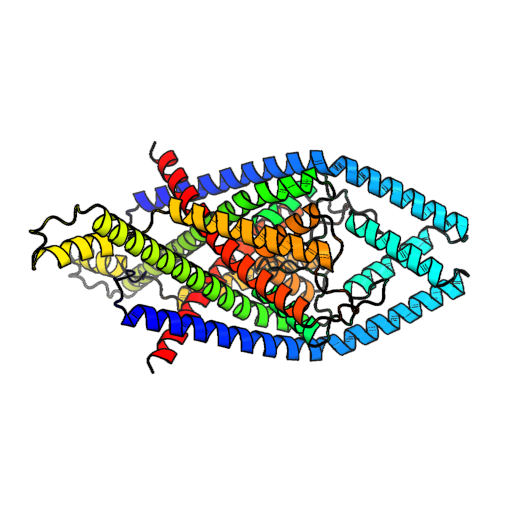N 1
ATOM 894 C CA . ALA A 1 119 ? -8.305 -8.602 -16.203 1 87.31 119 ALA A CA 1
ATOM 895 C C . ALA A 1 119 ? -8.836 -7.879 -17.438 1 87.31 119 ALA A C 1
ATOM 897 O O . ALA A 1 119 ? -8.141 -7.773 -18.453 1 87.31 119 ALA A O 1
ATOM 898 N N . THR A 1 120 ? -9.977 -7.254 -17.328 1 90 120 THR A N 1
ATOM 899 C CA . THR A 1 120 ? -10.617 -6.602 -18.469 1 90 120 THR A CA 1
ATOM 900 C C . THR A 1 120 ? -10.117 -5.172 -18.625 1 90 120 THR A C 1
ATOM 902 O O . THR A 1 120 ? -9.68 -4.551 -17.656 1 90 120 THR A O 1
ATOM 905 N N . VAL A 1 121 ? -10.125 -4.641 -19.828 1 91.81 121 VAL A N 1
ATOM 906 C CA . VAL A 1 121 ? -9.711 -3.273 -20.109 1 91.81 121 VAL A CA 1
ATOM 907 C C . VAL A 1 121 ? -10.633 -2.293 -19.391 1 91.81 121 VAL A C 1
ATOM 909 O O . VAL A 1 121 ? -10.172 -1.29 -18.844 1 91.81 121 VAL A O 1
ATOM 912 N N . GLY A 1 122 ? -11.93 -2.656 -19.406 1 92.88 122 GLY A N 1
ATOM 913 C CA . GLY A 1 122 ? -12.875 -1.821 -18.688 1 92.88 122 GLY A CA 1
ATOM 914 C C . GLY A 1 122 ? -12.625 -1.778 -17.203 1 92.88 122 GLY A C 1
ATOM 915 O O . GLY A 1 122 ? -12.734 -0.721 -16.578 1 92.88 122 GLY A O 1
ATOM 916 N N . GLY A 1 123 ? -12.289 -2.932 -16.625 1 94.06 123 GLY A N 1
ATOM 917 C CA . GLY A 1 123 ? -11.977 -2.98 -15.203 1 94.06 123 GLY A CA 1
ATOM 918 C C . GLY A 1 123 ? -10.734 -2.186 -14.844 1 94.06 123 GLY A C 1
ATOM 919 O O . GLY A 1 123 ? -10.703 -1.507 -13.812 1 94.06 123 GLY A O 1
ATOM 920 N N . LYS A 1 124 ? -9.695 -2.211 -15.703 1 94.44 124 LYS A N 1
ATOM 921 C CA . LYS A 1 124 ? -8.445 -1.485 -15.461 1 94.44 124 LYS A CA 1
ATOM 922 C C . LYS A 1 124 ? -8.664 0.022 -15.555 1 94.44 124 LYS A C 1
ATOM 924 O O . LYS A 1 124 ? -8.148 0.783 -14.734 1 94.44 124 LYS A O 1
ATOM 929 N N . ALA A 1 125 ? -9.383 0.433 -16.547 1 94.5 125 ALA A N 1
ATOM 930 C CA . ALA A 1 125 ? -9.695 1.853 -16.688 1 94.5 125 ALA A CA 1
ATOM 931 C C . ALA A 1 125 ? -10.547 2.35 -15.523 1 94.5 125 ALA A C 1
ATOM 933 O O . ALA A 1 125 ? -10.312 3.439 -15 1 94.5 125 ALA A O 1
ATOM 934 N N . PHE A 1 126 ? -11.531 1.57 -15.125 1 96.5 126 PHE A N 1
ATOM 935 C CA . PHE A 1 126 ? -12.383 1.932 -14.008 1 96.5 126 PHE A CA 1
ATOM 936 C C . PHE A 1 126 ? -11.578 2.014 -12.711 1 96.5 126 PHE A C 1
ATOM 938 O O . PHE A 1 126 ? -11.844 2.865 -11.859 1 96.5 126 PHE A O 1
ATOM 945 N N . LEU A 1 127 ? -10.641 1.112 -12.531 1 96.38 127 LEU A N 1
ATOM 946 C CA . LEU A 1 127 ? -9.812 1.102 -11.328 1 96.38 127 LEU A CA 1
ATOM 947 C C . LEU A 1 127 ? -9.047 2.41 -11.188 1 96.38 127 LEU A C 1
ATOM 949 O O . LEU A 1 127 ? -8.906 2.934 -10.078 1 96.38 127 LEU A O 1
ATOM 953 N N . ILE A 1 128 ? -8.555 2.971 -12.32 1 95.62 128 ILE A N 1
ATOM 954 C CA . ILE A 1 128 ? -7.781 4.207 -12.297 1 95.62 128 ILE A CA 1
ATOM 955 C C . ILE A 1 128 ? -8.648 5.352 -11.773 1 95.62 128 ILE A C 1
ATOM 957 O O . ILE A 1 128 ? -8.258 6.066 -10.852 1 95.62 128 ILE A O 1
ATOM 961 N N . ALA A 1 129 ? -9.836 5.453 -12.297 1 95 129 ALA A N 1
ATOM 962 C CA . ALA A 1 129 ? -10.758 6.512 -11.883 1 95 129 ALA A CA 1
ATOM 963 C C . ALA A 1 129 ? -11.266 6.266 -10.469 1 95 129 ALA A C 1
ATOM 965 O O . ALA A 1 129 ? -11.289 7.184 -9.641 1 95 129 ALA A O 1
ATOM 966 N N . TYR A 1 130 ? -11.664 5.031 -10.219 1 96.81 130 TYR A N 1
ATOM 967 C CA . TYR A 1 130 ? -12.195 4.641 -8.922 1 96.81 130 TYR A CA 1
ATOM 968 C C . TYR A 1 130 ? -11.148 4.805 -7.828 1 96.81 130 TYR A C 1
ATOM 970 O O . TYR A 1 130 ? -11.461 5.27 -6.727 1 96.81 130 TYR A O 1
ATOM 978 N N . GLY A 1 131 ? -9.938 4.414 -8.164 1 96.19 131 GLY A N 1
ATOM 979 C CA . GLY A 1 131 ? -8.859 4.492 -7.195 1 96.19 131 GLY A CA 1
ATOM 980 C C . GLY A 1 131 ? -8.469 5.918 -6.848 1 96.19 131 GLY A C 1
ATOM 981 O O . GLY A 1 131 ? -8.102 6.207 -5.707 1 96.19 131 GLY A O 1
ATOM 982 N N . LEU A 1 132 ? -8.539 6.785 -7.805 1 95 132 LEU A N 1
ATOM 983 C CA . LEU A 1 132 ? -8.156 8.172 -7.586 1 95 132 LEU A CA 1
ATOM 984 C C . LEU A 1 132 ? -9.016 8.812 -6.5 1 95 132 LEU A C 1
ATOM 986 O O . LEU A 1 132 ? -8.492 9.336 -5.516 1 95 132 LEU A O 1
ATOM 990 N N . PHE A 1 133 ? -10.281 8.648 -6.551 1 94.62 133 PHE A N 1
ATOM 991 C CA . PHE A 1 133 ? -11.188 9.273 -5.598 1 94.62 133 PHE A CA 1
ATOM 992 C C . PHE A 1 133 ? -11.281 8.445 -4.32 1 94.62 133 PHE A C 1
ATOM 994 O O . PHE A 1 133 ? -11.414 9 -3.227 1 94.62 133 PHE A O 1
ATOM 1001 N N . GLY A 1 134 ? -11.242 7.168 -4.512 1 96.5 134 GLY A N 1
ATOM 1002 C CA . GLY A 1 134 ? -11.328 6.305 -3.344 1 96.5 134 GLY A CA 1
ATOM 1003 C C . GLY A 1 134 ? -10.148 6.461 -2.4 1 96.5 134 GLY A C 1
ATOM 1004 O O . GLY A 1 134 ? -10.328 6.586 -1.188 1 96.5 134 GLY A O 1
ATOM 1005 N N . CYS A 1 135 ? -8.938 6.477 -2.934 1 96.44 135 CYS A N 1
ATOM 1006 C CA . CYS A 1 135 ? -7.742 6.602 -2.113 1 96.44 135 CYS A CA 1
ATOM 1007 C C . CYS A 1 135 ? -7.668 7.98 -1.467 1 96.44 135 CYS A C 1
ATOM 1009 O O . CYS A 1 135 ? -7.285 8.109 -0.303 1 96.44 135 CYS A O 1
ATOM 1011 N N . ALA A 1 136 ? -8.055 9 -2.205 1 95.88 136 ALA A N 1
ATOM 1012 C CA . ALA A 1 136 ? -8.078 10.352 -1.649 1 95.88 136 ALA A CA 1
ATOM 1013 C C . ALA A 1 136 ? -9.062 10.453 -0.489 1 95.88 136 ALA A C 1
ATOM 1015 O O . ALA A 1 136 ? -8.75 11.039 0.55 1 95.88 136 ALA A O 1
ATOM 1016 N N . GLY A 1 137 ? -10.227 9.875 -0.688 1 95 137 GLY A N 1
ATOM 1017 C CA . GLY A 1 137 ? -11.227 9.875 0.372 1 95 137 GLY A CA 1
ATOM 1018 C C . GLY A 1 137 ? -10.781 9.125 1.611 1 95 137 GLY A C 1
ATOM 1019 O O . GLY A 1 137 ? -11.055 9.547 2.734 1 95 137 GLY A O 1
ATOM 1020 N 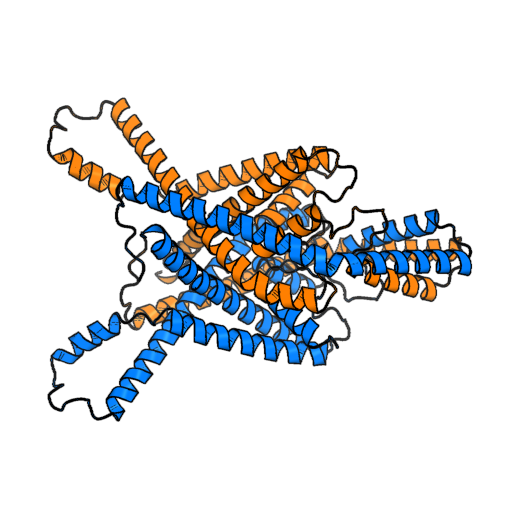N . THR A 1 138 ? -10.102 8.055 1.433 1 95.12 138 THR A N 1
ATOM 1021 C CA . THR A 1 138 ? -9.672 7.234 2.561 1 95.12 138 THR A CA 1
ATOM 1022 C C . THR A 1 138 ? -8.516 7.898 3.303 1 95.12 138 THR A C 1
ATOM 1024 O O . THR A 1 138 ? -8.414 7.793 4.527 1 95.12 138 THR A O 1
ATOM 1027 N N . ILE A 1 139 ? -7.641 8.531 2.535 1 93.88 139 ILE A N 1
ATOM 1028 C CA . ILE A 1 139 ? -6.586 9.297 3.189 1 93.88 139 ILE A CA 1
ATOM 1029 C C . ILE A 1 139 ? -7.199 10.359 4.098 1 93.88 139 ILE A C 1
ATOM 1031 O O . ILE A 1 139 ? -6.738 10.57 5.219 1 93.88 139 ILE A O 1
ATOM 1035 N N . LEU A 1 140 ? -8.227 11.055 3.58 1 94.12 140 LEU A N 1
ATOM 1036 C CA . LEU A 1 140 ? -8.945 12.016 4.402 1 94.12 140 LEU A CA 1
ATOM 1037 C C . LEU A 1 140 ? -9.531 11.344 5.645 1 94.12 140 LEU A C 1
ATOM 1039 O O . LEU A 1 140 ? -9.43 11.883 6.75 1 94.12 140 LEU A O 1
ATOM 1043 N N . PHE A 1 141 ? -10.109 10.242 5.441 1 95.12 141 PHE A N 1
ATOM 1044 C CA . PHE A 1 141 ? -10.688 9.492 6.551 1 95.12 141 PHE A CA 1
ATOM 1045 C C . PHE A 1 141 ? -9.625 9.172 7.598 1 95.12 141 PHE A C 1
ATOM 1047 O O . PHE A 1 141 ? -9.867 9.328 8.797 1 95.12 141 PHE A O 1
ATOM 1054 N N . PHE A 1 142 ? -8.453 8.703 7.156 1 93.62 142 PHE A N 1
ATOM 1055 C CA . PHE A 1 142 ? -7.367 8.367 8.07 1 93.62 142 PHE A CA 1
ATOM 1056 C C . PHE A 1 142 ? -6.891 9.602 8.82 1 93.62 142 PHE A C 1
ATOM 1058 O O . PHE A 1 142 ? -6.594 9.531 10.016 1 93.62 142 PHE A O 1
ATOM 1065 N N . ASN A 1 143 ? -6.844 10.672 8.148 1 91.56 143 ASN A N 1
ATOM 1066 C CA . ASN A 1 143 ? -6.422 11.914 8.781 1 91.56 143 ASN A CA 1
ATOM 1067 C C . ASN A 1 143 ? -7.426 12.375 9.836 1 91.56 143 ASN A C 1
ATOM 1069 O O . ASN A 1 143 ? -7.035 12.812 10.922 1 91.56 143 ASN A O 1
ATOM 1073 N N . LEU A 1 144 ? -8.641 12.312 9.477 1 90.94 144 LEU A N 1
ATOM 1074 C CA . LEU A 1 144 ? -9.68 12.695 10.43 1 90.94 144 LEU A CA 1
ATOM 1075 C C . LEU A 1 144 ? -9.695 11.75 11.625 1 90.94 144 LEU A C 1
ATOM 1077 O O . LEU A 1 144 ? -9.898 12.188 12.758 1 90.94 144 LEU A O 1
ATOM 1081 N N . PHE A 1 145 ? -9.516 10.539 11.352 1 91.38 145 PHE A N 1
ATOM 1082 C CA . PHE A 1 145 ? -9.422 9.562 12.438 1 91.38 145 PHE A CA 1
ATOM 1083 C C . PHE A 1 145 ? -8.281 9.914 13.383 1 91.38 145 PHE A C 1
ATOM 1085 O O . PHE A 1 145 ? -8.438 9.852 14.602 1 91.38 145 PHE A O 1
ATOM 1092 N N . LEU A 1 146 ? -7.129 10.156 12.812 1 88.75 146 LEU A N 1
ATOM 1093 C CA . LEU A 1 146 ? -5.969 10.539 13.602 1 88.75 146 LEU A CA 1
ATOM 1094 C C . LEU A 1 146 ? -6.289 11.75 14.477 1 88.75 146 LEU A C 1
ATOM 1096 O O . LEU A 1 146 ? -5.961 11.766 15.664 1 88.75 146 LEU A O 1
ATOM 1100 N N . GLU A 1 147 ? -6.977 12.719 13.945 1 88.31 147 GLU A N 1
ATOM 1101 C CA . GLU A 1 147 ? -7.359 13.914 14.688 1 88.31 147 GLU A CA 1
ATOM 1102 C C . GLU A 1 147 ? -8.297 13.562 15.844 1 88.31 147 GLU A C 1
ATOM 1104 O O . GLU A 1 147 ? -8.164 14.109 16.938 1 88.31 147 GLU A O 1
ATOM 1109 N N . ARG A 1 148 ? -9.133 12.695 15.609 1 87.94 148 ARG A N 1
ATOM 1110 C CA . ARG A 1 148 ? -10.102 12.297 16.625 1 87.94 148 ARG A CA 1
ATOM 1111 C C . ARG A 1 148 ? -9.43 11.531 17.766 1 87.94 148 ARG A C 1
ATOM 1113 O O . ARG A 1 148 ? -9.766 11.719 18.938 1 87.94 148 ARG A O 1
ATOM 1120 N N . ILE A 1 149 ? -8.547 10.703 17.375 1 86.75 149 ILE A N 1
ATOM 1121 C CA . ILE A 1 149 ? -7.863 9.914 18.391 1 86.75 149 ILE A CA 1
ATOM 1122 C C . ILE A 1 149 ? -6.984 10.828 19.25 1 86.75 149 ILE A C 1
ATOM 1124 O O . ILE A 1 149 ? -6.875 10.648 20.469 1 86.75 149 ILE A O 1
ATOM 1128 N N . ILE A 1 150 ? -6.344 11.734 18.609 1 85.56 150 ILE A N 1
ATOM 1129 C CA . ILE A 1 150 ? -5.523 12.695 19.344 1 85.56 150 ILE A CA 1
ATOM 1130 C C . ILE A 1 150 ? -6.406 13.508 20.297 1 85.56 150 ILE A C 1
ATOM 1132 O O . ILE A 1 150 ? -6.051 13.719 21.453 1 85.56 150 ILE A O 1
ATOM 1136 N N . SER A 1 151 ? -7.555 13.945 19.844 1 84.62 151 SER A N 1
ATOM 1137 C CA . SER A 1 151 ? -8.492 14.711 20.656 1 84.62 151 SER A CA 1
ATOM 1138 C C . SER A 1 151 ? -9.039 13.883 21.797 1 84.62 151 SER A C 1
ATOM 1140 O O . SER A 1 151 ? -9.203 14.383 22.922 1 84.62 151 SER A O 1
ATOM 1142 N N . LEU A 1 152 ? -9.336 12.727 21.531 1 84.94 152 LEU A N 1
ATOM 1143 C CA . LEU A 1 152 ? -9.836 11.82 22.547 1 84.94 152 LEU A CA 1
ATOM 1144 C C . LEU A 1 152 ? -8.789 11.586 23.641 1 84.94 152 LEU A C 1
ATOM 1146 O O . LEU A 1 152 ? -9.102 11.617 24.828 1 84.94 152 LEU A O 1
ATOM 1150 N N . LEU A 1 153 ? -7.609 11.375 23.25 1 83.38 153 LEU A N 1
ATOM 1151 C CA . LEU A 1 153 ? -6.531 11.141 24.203 1 83.38 153 LEU A CA 1
ATOM 1152 C C . LEU A 1 153 ? -6.262 12.398 25.031 1 83.38 153 LEU A C 1
ATOM 1154 O O . LEU A 1 153 ? -5.98 12.312 26.219 1 83.38 153 LEU A O 1
ATOM 1158 N N . ALA A 1 154 ? -6.348 13.523 24.375 1 81.25 154 ALA A N 1
ATOM 1159 C CA . ALA A 1 154 ? -6.199 14.789 25.078 1 81.25 154 ALA A CA 1
ATOM 1160 C C . ALA A 1 154 ? -7.289 14.961 26.141 1 81.25 154 ALA A C 1
ATOM 1162 O O . ALA A 1 154 ? -7.016 15.398 27.25 1 81.25 154 ALA A O 1
ATOM 1163 N N . PHE A 1 155 ? -8.438 14.562 25.75 1 80.94 155 PHE A N 1
ATOM 1164 C CA . PHE A 1 155 ? -9.57 14.648 26.672 1 80.94 155 PHE A CA 1
ATOM 1165 C C . PHE A 1 155 ? -9.375 13.727 27.859 1 80.94 155 PHE A C 1
ATOM 1167 O O . PHE A 1 155 ? -9.586 14.125 29.016 1 80.94 155 PHE A O 1
ATOM 1174 N N . ILE A 1 156 ? -8.977 12.594 27.609 1 80.69 156 ILE A N 1
ATOM 1175 C CA . ILE A 1 156 ? -8.781 11.602 28.656 1 80.69 156 ILE A CA 1
ATOM 1176 C C . ILE A 1 156 ? -7.664 12.055 29.594 1 80.69 156 ILE A C 1
ATOM 1178 O O . ILE A 1 156 ? -7.781 11.93 30.812 1 80.69 156 ILE A O 1
ATOM 1182 N N . MET A 1 157 ? -6.641 12.516 29.094 1 78.75 157 MET A N 1
ATOM 1183 C CA . MET A 1 157 ? -5.508 12.961 29.906 1 78.75 157 MET A CA 1
ATOM 1184 C C . MET A 1 157 ? -5.883 14.172 30.75 1 78.75 157 MET A C 1
ATOM 1186 O O . MET A 1 157 ? -5.453 14.289 31.906 1 78.75 157 MET A O 1
ATOM 1190 N N . ARG A 1 158 ? -6.645 15 30.172 1 77.69 158 ARG A N 1
ATOM 1191 C CA . ARG A 1 158 ? -7.125 16.156 30.922 1 77.69 158 ARG A CA 1
ATOM 1192 C C . ARG A 1 158 ? -8.039 15.742 32.062 1 77.69 158 ARG A C 1
ATOM 1194 O O . ARG A 1 158 ? -7.934 16.266 33.188 1 77.69 158 ARG A O 1
ATOM 1201 N N . THR A 1 159 ? -8.844 14.82 31.781 1 78.94 159 THR A N 1
ATOM 1202 C CA . THR A 1 159 ? -9.758 14.328 32.812 1 78.94 159 THR A CA 1
ATOM 1203 C C . THR A 1 159 ? -9 13.602 33.906 1 78.94 159 THR A C 1
ATOM 1205 O O . THR A 1 159 ? -9.352 13.719 35.094 1 78.94 159 THR A O 1
ATOM 1208 N N . CYS A 1 160 ? -8.008 12.906 33.5 1 74.62 160 CYS A N 1
ATOM 1209 C CA . CYS A 1 160 ? -7.195 12.203 34.5 1 74.62 160 CYS A CA 1
ATOM 1210 C C . CYS A 1 160 ? -6.406 13.18 35.344 1 74.62 160 CYS A C 1
ATOM 1212 O O . CYS A 1 160 ? -6.27 12.984 36.562 1 74.62 160 CYS A O 1
ATOM 1214 N N . ARG A 1 161 ? -5.883 14.164 34.688 1 72.81 161 ARG A N 1
ATOM 1215 C CA . ARG A 1 161 ? -5.148 15.188 35.406 1 72.81 161 ARG A CA 1
ATOM 1216 C C . ARG A 1 161 ? -6.07 15.938 36.375 1 72.81 161 ARG A C 1
ATOM 1218 O O . ARG A 1 161 ? -5.695 16.219 37.5 1 72.81 161 ARG A O 1
ATOM 1225 N N . GLU A 1 162 ? -7.246 16.266 35.875 1 75.31 162 GLU A N 1
ATOM 1226 C CA . GLU A 1 162 ? -8.227 16.953 36.719 1 75.31 162 GLU A CA 1
ATOM 1227 C C . GLU A 1 162 ? -8.641 16.094 37.906 1 75.31 162 GLU A C 1
ATOM 1229 O O . GLU A 1 162 ? -8.773 16.594 39.031 1 75.31 162 GLU A O 1
ATOM 1234 N N . ARG A 1 163 ? -8.781 14.867 37.594 1 74.19 163 ARG A N 1
ATOM 1235 C CA . ARG A 1 163 ? -9.148 13.961 38.656 1 74.19 163 ARG A CA 1
ATOM 1236 C C . ARG A 1 163 ? -8.023 13.82 39.688 1 74.19 163 ARG A C 1
ATOM 1238 O O . ARG A 1 163 ? -8.266 13.742 40.906 1 74.19 163 ARG A O 1
ATOM 1245 N N . GLN A 1 164 ? -6.82 13.68 39.156 1 68.44 164 GLN A N 1
ATOM 1246 C CA . GLN A 1 164 ? -5.66 13.578 40.031 1 68.44 164 GLN A CA 1
ATOM 1247 C C . GLN A 1 164 ? -5.504 14.836 40.906 1 68.44 164 GLN A C 1
ATOM 1249 O O . GLN A 1 164 ? -5.184 14.742 42.094 1 68.44 164 GLN A O 1
ATOM 1254 N N . LEU A 1 165 ? -5.734 15.961 40.188 1 66.56 165 LEU A N 1
ATOM 1255 C CA . LEU A 1 165 ? -5.668 17.219 40.938 1 66.56 165 LEU A CA 1
ATOM 1256 C C . LEU A 1 165 ? -6.773 17.297 41.969 1 66.56 165 LEU A C 1
ATOM 1258 O O . LEU A 1 165 ? -6.555 17.781 43.094 1 66.56 165 LEU A O 1
ATOM 1262 N N . ARG A 1 166 ? -7.895 16.797 41.594 1 65 166 ARG A N 1
ATOM 1263 C CA . ARG A 1 166 ? -9.016 16.781 42.531 1 65 166 ARG A CA 1
ATOM 1264 C C . ARG A 1 166 ? -8.75 15.828 43.719 1 65 166 ARG A C 1
ATOM 1266 O O . ARG A 1 166 ? -9.109 16.125 44.844 1 65 166 ARG A O 1
ATOM 1273 N N . ARG A 1 167 ? -8.141 14.82 43.375 1 65.38 167 ARG A N 1
ATOM 1274 C CA . ARG A 1 167 ? -7.852 13.828 44.406 1 65.38 167 ARG A CA 1
ATOM 1275 C C . ARG A 1 167 ? -6.703 14.281 45.281 1 65.38 167 ARG A C 1
ATOM 1277 O O . ARG A 1 167 ? -6.664 13.945 46.469 1 65.38 167 ARG A O 1
ATOM 1284 N N . SER A 1 168 ? -5.691 14.688 44.656 1 61.03 168 SER A N 1
ATOM 1285 C CA . SER A 1 168 ? -4.555 15.117 45.469 1 61.03 168 SER A CA 1
ATOM 1286 C C . SER A 1 168 ? -4.922 16.312 46.344 1 61.03 168 SER A C 1
ATOM 1288 O O . SER A 1 168 ? -4.133 16.719 47.188 1 61.03 168 SER A O 1
ATOM 1290 N N . GLY A 1 169 ? -6.129 16.641 46.625 1 55.91 169 GLY A N 1
ATOM 1291 C CA . GLY A 1 169 ? -6.531 17.688 47.531 1 55.91 169 GLY A CA 1
ATOM 1292 C C . GLY A 1 169 ? -5.883 19.031 47.219 1 55.91 169 GLY A C 1
ATOM 1293 O O . GLY A 1 169 ? -5.953 19.953 48.031 1 55.91 169 GLY A O 1
ATOM 1294 N N . LEU A 1 170 ? -5.023 19.016 46.406 1 50.38 170 LEU A N 1
ATOM 1295 C CA . LEU A 1 170 ? -4.27 20.234 46.156 1 50.38 170 LEU A CA 1
ATOM 1296 C C . LEU A 1 170 ? -5.117 21.25 45.375 1 50.38 170 LEU A C 1
ATOM 1298 O O . LEU A 1 170 ? -4.594 22.203 44.812 1 50.38 170 LEU A O 1
ATOM 1302 N N . LEU A 1 171 ? -6.348 20.953 45.094 1 49.06 171 LEU A N 1
ATOM 1303 C CA . LEU A 1 171 ? -7.211 22.062 44.688 1 49.06 171 LEU A CA 1
ATOM 1304 C C . LEU A 1 171 ? -7.207 23.172 45.719 1 49.06 171 LEU A C 1
ATOM 1306 O O . LEU A 1 171 ? -7.645 22.969 46.844 1 49.06 171 LEU A O 1
ATOM 1310 N N . PRO A 1 172 ? -6.195 24 45.938 1 42 172 PRO A N 1
ATOM 1311 C CA . PRO A 1 172 ? -6.305 25.062 46.938 1 42 172 PRO A CA 1
ATOM 1312 C C . PRO A 1 172 ? -7.723 25.625 47.062 1 42 172 PRO A C 1
ATOM 1314 O O . PRO A 1 172 ? -8.508 25.531 46.125 1 42 172 PRO A O 1
ATOM 1317 N N . ALA A 1 173 ? -8.281 25.875 48.312 1 40.66 173 ALA A N 1
ATOM 1318 C CA . ALA A 1 173 ? -9.477 26.625 48.719 1 40.66 173 ALA A CA 1
ATOM 1319 C C . ALA A 1 173 ? -9.734 27.781 47.781 1 40.66 173 ALA A C 1
ATOM 1321 O O . ALA A 1 173 ? -10.883 28.141 47.5 1 40.66 173 ALA A O 1
ATOM 1322 N N . THR A 1 174 ? -8.719 28.734 47.594 1 37.84 174 THR A N 1
ATOM 1323 C CA . THR A 1 174 ? -8.906 30 46.906 1 37.84 174 THR A CA 1
ATOM 1324 C C . THR A 1 174 ? -9.133 29.766 45.406 1 37.84 174 THR A C 1
ATOM 1326 O O . THR A 1 174 ? -9.023 30.688 44.625 1 37.84 174 THR A O 1
ATOM 1329 N N . PHE A 1 175 ? -8.984 28.656 44.875 1 40.62 175 PHE A N 1
ATOM 1330 C CA . PHE A 1 175 ? -9.398 28.484 43.469 1 40.62 175 PHE A CA 1
ATOM 1331 C C . PHE A 1 175 ? -10.859 28.891 43.312 1 40.62 175 PHE A C 1
ATOM 1333 O O . PHE A 1 175 ? -11.758 28.047 43.375 1 40.62 175 PHE A O 1
ATOM 1340 N N . ARG A 1 176 ? -11.297 29.922 44.094 1 35.97 176 ARG A N 1
ATOM 1341 C CA . ARG A 1 176 ? -12.539 30.641 43.812 1 35.97 176 ARG A CA 1
ATOM 1342 C C . ARG A 1 176 ? -12.766 30.828 42.312 1 35.97 176 ARG A C 1
ATOM 1344 O O . ARG A 1 176 ? -11.852 30.641 41.531 1 35.97 176 ARG A O 1
ATOM 1351 N N . ARG A 1 177 ? -13.695 31.922 41.844 1 38.47 177 ARG A N 1
ATOM 1352 C CA . ARG A 1 177 ? -14.461 32.312 40.656 1 38.47 177 ARG A CA 1
ATOM 1353 C C . ARG A 1 177 ? -13.547 32.5 39.469 1 38.47 177 ARG A C 1
ATOM 1355 O O . ARG A 1 177 ? -13.906 32.125 38.344 1 38.47 177 ARG A O 1
ATOM 1362 N N . GLY A 1 178 ? -12.484 33.375 39.5 1 36.5 178 GLY A N 1
ATOM 1363 C CA . GLY A 1 178 ? -11.828 34.062 38.406 1 36.5 178 GLY A CA 1
ATOM 1364 C C . GLY A 1 178 ? -10.859 33.156 37.656 1 36.5 178 GLY A C 1
ATOM 1365 O O . GLY A 1 178 ? -10.594 33.375 36.469 1 36.5 178 GLY A O 1
ATOM 1366 N N . SER A 1 179 ? -9.945 32.438 38.312 1 38.59 179 SER A N 1
ATOM 1367 C CA . SER A 1 179 ? -8.781 31.797 37.688 1 38.59 179 SER A CA 1
ATOM 1368 C C . SER A 1 179 ? -9.156 30.453 37.062 1 38.59 179 SER A C 1
ATOM 1370 O O . SER A 1 179 ? -8.289 29.75 36.531 1 38.59 179 SER A O 1
ATOM 1372 N N . ALA A 1 180 ? -10.148 29.875 37.188 1 40.78 180 ALA A N 1
ATOM 1373 C CA . ALA A 1 180 ? -10.734 28.75 36.469 1 40.78 180 ALA A CA 1
ATOM 1374 C C . ALA A 1 180 ? -10.633 28.938 34.969 1 40.78 180 ALA A C 1
ATOM 1376 O O . ALA A 1 180 ? -10.539 27.969 34.219 1 40.78 180 ALA A O 1
ATOM 1377 N N . LEU A 1 181 ? -10.867 30.125 34.531 1 40.12 181 LEU A N 1
ATOM 1378 C CA . LEU A 1 181 ? -10.758 30.469 33.125 1 40.12 181 LEU A CA 1
ATOM 1379 C C . LEU A 1 181 ? -9.312 30.359 32.656 1 40.12 181 LEU A C 1
ATOM 1381 O O . LEU A 1 181 ? -9.062 29.922 31.516 1 40.12 181 LEU A O 1
ATOM 1385 N N . SER A 1 182 ? -8.328 30.875 33.5 1 41.06 182 SER A N 1
ATOM 1386 C CA . SER A 1 182 ? -6.926 30.844 33.094 1 41.06 182 SER A CA 1
ATOM 1387 C C . SER A 1 182 ? -6.395 29.422 33 1 41.06 182 SER A C 1
ATOM 1389 O O . SER A 1 182 ? -5.66 29.094 32.062 1 41.06 182 SER A O 1
ATOM 1391 N N . GLU A 1 183 ? -6.578 28.609 34 1 41.12 183 GLU A N 1
ATOM 1392 C CA . GLU A 1 183 ? -6.102 27.219 34 1 41.12 183 GLU A CA 1
ATOM 1393 C C . GLU A 1 183 ? -6.82 26.391 32.938 1 41.12 183 GLU A C 1
ATOM 1395 O O . GLU A 1 183 ? -6.223 25.516 32.312 1 41.12 183 GLU A O 1
ATOM 1400 N N . ALA A 1 184 ? -8.094 26.625 32.844 1 42.72 184 ALA A N 1
ATOM 1401 C CA . ALA A 1 184 ? -8.859 26.109 31.719 1 42.72 184 ALA A CA 1
ATOM 1402 C C . ALA A 1 184 ? -8.219 26.5 30.391 1 42.72 184 ALA A C 1
ATOM 1404 O O . ALA A 1 184 ? -8.219 25.719 29.438 1 42.72 184 ALA A O 1
ATOM 1405 N N . ASP A 1 185 ? -7.805 27.703 30.359 1 44.06 185 ASP A N 1
ATOM 1406 C CA . ASP A 1 185 ? -7.059 28.219 29.203 1 44.06 185 ASP A CA 1
ATOM 1407 C C . ASP A 1 185 ? -5.699 27.531 29.094 1 44.06 185 ASP A C 1
ATOM 1409 O O . ASP A 1 185 ? -5.184 27.344 27.984 1 44.06 185 ASP A O 1
ATOM 1413 N N . SER A 1 186 ? -4.949 27.438 30.234 1 43.44 186 SER A N 1
ATOM 1414 C CA . SER A 1 186 ? -3.68 26.719 30.219 1 43.44 186 SER A CA 1
ATOM 1415 C C . SER A 1 186 ? -3.867 25.266 29.812 1 43.44 186 SER A C 1
ATOM 1417 O O . SER A 1 186 ? -2.986 24.656 29.188 1 43.44 186 SER A O 1
ATOM 1419 N N . LEU A 1 187 ? -4.824 24.625 30.375 1 41.19 187 LEU A N 1
ATOM 1420 C CA . LEU A 1 187 ? -5.234 23.266 30.031 1 41.19 187 LEU A CA 1
ATOM 1421 C C . LEU A 1 187 ? -5.793 23.203 28.609 1 41.19 187 LEU A C 1
ATOM 1423 O O . LEU A 1 187 ? -5.738 22.156 27.953 1 41.19 187 LEU A O 1
ATOM 1427 N N . ALA A 1 188 ? -6.57 24.156 28.203 1 43.38 188 ALA A N 1
ATOM 1428 C CA . ALA A 1 188 ? -7.117 24.281 26.844 1 43.38 188 ALA A CA 1
ATOM 1429 C C . ALA A 1 188 ? -6.031 24.094 25.797 1 43.38 188 ALA A C 1
ATOM 1431 O O . ALA A 1 188 ? -6.289 23.562 24.719 1 43.38 188 ALA A O 1
ATOM 1432 N N . GLY A 1 189 ? -4.809 24.672 26.156 1 45.38 189 GLY A N 1
ATOM 1433 C CA . GLY A 1 189 ? -3.721 24.562 25.188 1 45.38 189 GLY A CA 1
ATOM 1434 C C . GLY A 1 189 ? -2.926 23.281 25.328 1 45.38 189 GLY A C 1
ATOM 1435 O O . GLY A 1 189 ? -1.828 23.156 24.781 1 45.38 189 GLY A O 1
ATOM 1436 N N . TRP A 1 190 ? -3.215 22.562 26.375 1 49.66 190 TRP A N 1
ATOM 1437 C CA . TRP A 1 190 ? -2.379 21.406 26.656 1 49.66 190 TRP A CA 1
ATOM 1438 C C . TRP A 1 190 ? -2.492 20.359 25.547 1 49.66 190 TRP A C 1
ATOM 1440 O O . TRP A 1 190 ? -3.596 19.938 25.188 1 49.66 190 TRP A O 1
ATOM 1450 N N . LYS A 1 191 ? -1.602 20.344 24.578 1 59.66 191 LYS A N 1
ATOM 1451 C CA . LYS A 1 191 ? -1.449 19.281 23.594 1 59.66 191 LYS A CA 1
ATOM 1452 C C . LYS A 1 191 ? -0.726 18.078 24.188 1 59.66 191 LYS A C 1
ATOM 1454 O O . LYS A 1 191 ? 0.273 18.234 24.906 1 59.66 191 LYS A O 1
ATOM 1459 N N . PRO A 1 192 ? -1.493 16.938 24.328 1 65.38 192 PRO A N 1
ATOM 1460 C CA . PRO A 1 192 ? -0.791 15.75 24.812 1 65.38 192 PRO A CA 1
ATOM 1461 C C . PRO A 1 192 ? 0.617 15.625 24.234 1 65.38 192 PRO A C 1
ATOM 1463 O O . PRO A 1 192 ? 0.86 16.031 23.094 1 65.38 192 PRO A O 1
ATOM 1466 N N . SER A 1 193 ? 1.461 15.297 25.203 1 79.38 193 SER A N 1
ATOM 1467 C CA . SER A 1 193 ? 2.82 15.047 24.734 1 79.38 193 SER A CA 1
ATOM 1468 C C . SER A 1 193 ? 2.844 13.992 23.641 1 79.38 193 SER A C 1
ATOM 1470 O O . SER A 1 193 ? 2.09 13.016 23.688 1 79.38 193 SER A O 1
ATOM 1472 N N . VAL A 1 194 ? 3.496 14.227 22.531 1 84.12 194 VAL A N 1
ATOM 1473 C CA . VAL A 1 194 ? 3.648 13.352 21.391 1 84.12 194 VAL A CA 1
ATOM 1474 C C . VAL A 1 194 ? 4.09 11.961 21.859 1 84.12 194 VAL A C 1
ATOM 1476 O O . VAL A 1 194 ? 3.662 10.945 21.297 1 84.12 194 VAL A O 1
ATOM 1479 N N . TYR A 1 195 ? 4.754 11.922 23 1 85.62 195 TYR A N 1
ATOM 1480 C CA . TYR A 1 195 ? 5.285 10.656 23.5 1 85.62 195 TYR A CA 1
ATOM 1481 C C . TYR A 1 195 ? 4.18 9.812 24.109 1 85.62 195 TYR A C 1
ATOM 1483 O O . TYR A 1 195 ? 4.18 8.586 23.984 1 85.62 195 TYR A O 1
ATOM 1491 N N . HIS A 1 196 ? 3.291 10.484 24.781 1 85.25 196 HIS A N 1
ATOM 1492 C CA . HIS A 1 196 ? 2.18 9.734 25.359 1 85.25 196 HIS A CA 1
ATOM 1493 C C . HIS A 1 196 ? 1.265 9.188 24.266 1 85.25 196 HIS A C 1
ATOM 1495 O O . HIS A 1 196 ? 0.785 8.055 24.375 1 85.25 196 HIS A O 1
ATOM 1501 N N . VAL A 1 197 ? 1.084 9.953 23.25 1 86.88 197 VAL A N 1
ATOM 1502 C CA . VAL A 1 197 ? 0.255 9.516 22.125 1 86.88 197 VAL A CA 1
ATOM 1503 C C . VAL A 1 197 ? 0.906 8.312 21.453 1 86.88 197 VAL A C 1
ATOM 1505 O O . VAL A 1 197 ? 0.231 7.332 21.125 1 86.88 197 VAL A O 1
ATOM 1508 N N . LEU A 1 198 ? 2.188 8.414 21.281 1 91.31 198 LEU A N 1
ATOM 1509 C CA . LEU A 1 198 ? 2.949 7.34 20.672 1 91.31 198 LEU A CA 1
ATOM 1510 C C . LEU A 1 198 ? 2.822 6.051 21.469 1 91.31 198 LEU A C 1
ATOM 1512 O O . LEU A 1 198 ? 2.611 4.977 20.906 1 91.31 198 LEU A O 1
ATOM 1516 N N . LEU A 1 199 ? 2.916 6.207 22.781 1 91.5 199 LEU A N 1
ATOM 1517 C CA . LEU A 1 199 ? 2.881 5.039 23.656 1 91.5 199 LEU A CA 1
ATOM 1518 C C . LEU A 1 199 ? 1.503 4.387 23.641 1 91.5 199 LEU A C 1
ATOM 1520 O O . LEU A 1 199 ? 1.393 3.164 23.516 1 91.5 199 LEU A O 1
ATOM 1524 N N . ILE A 1 200 ? 0.496 5.152 23.719 1 90.75 200 ILE A N 1
ATOM 1525 C CA . ILE A 1 200 ? -0.86 4.617 23.766 1 90.75 200 ILE A CA 1
ATOM 1526 C C . ILE A 1 200 ? -1.22 4 22.422 1 90.75 200 ILE A C 1
ATOM 1528 O O . ILE A 1 200 ? -1.758 2.891 22.359 1 90.75 200 ILE A O 1
ATOM 1532 N N . LEU A 1 201 ? -0.934 4.711 21.375 1 91.38 201 LEU A N 1
ATOM 1533 C CA . LEU A 1 201 ? -1.202 4.184 20.031 1 91.38 201 LEU A CA 1
ATOM 1534 C C . LEU A 1 201 ? -0.388 2.924 19.766 1 91.38 201 LEU A C 1
ATOM 1536 O O . LEU A 1 201 ? -0.878 1.982 19.141 1 91.38 201 LEU A O 1
ATOM 1540 N N . GLY A 1 202 ? 0.879 2.975 20.219 1 94 202 GLY A N 1
ATOM 1541 C CA . GLY A 1 202 ? 1.724 1.798 20.078 1 94 202 GLY A CA 1
ATOM 1542 C C . GLY A 1 202 ? 1.185 0.586 20.812 1 94 202 GLY A C 1
ATOM 1543 O O . GLY A 1 202 ? 1.137 -0.514 20.266 1 94 202 GLY A O 1
ATOM 1544 N N . LEU A 1 203 ? 0.731 0.804 22.047 1 94.5 203 LEU A N 1
ATOM 1545 C CA . LEU A 1 203 ? 0.166 -0.281 22.844 1 94.5 203 LEU A CA 1
ATOM 1546 C C . LEU A 1 203 ? -1.118 -0.806 22.203 1 94.5 203 LEU A C 1
ATOM 1548 O O . LEU A 1 203 ? -1.346 -2.018 22.172 1 94.5 203 LEU A O 1
ATOM 1552 N N . PHE A 1 204 ? -1.891 0.101 21.734 1 93.5 204 PHE A N 1
ATOM 1553 C CA . PHE A 1 204 ? -3.133 -0.291 21.078 1 93.5 204 PHE A CA 1
ATOM 1554 C C . PHE A 1 204 ? -2.846 -1.074 19.797 1 93.5 204 PHE A C 1
ATOM 1556 O O . PHE A 1 204 ? -3.531 -2.055 19.5 1 93.5 204 PHE A O 1
ATOM 1563 N N . ALA A 1 205 ? -1.907 -0.636 19.047 1 94.69 205 ALA A N 1
ATOM 1564 C CA . ALA A 1 205 ? -1.538 -1.329 17.812 1 94.69 205 ALA A CA 1
ATOM 1565 C C . ALA A 1 205 ? -1.057 -2.748 18.109 1 94.69 205 ALA A C 1
ATOM 1567 O O . ALA A 1 205 ? -1.414 -3.689 17.406 1 94.69 205 ALA A O 1
ATOM 1568 N N . VAL A 1 206 ? -0.26 -2.891 19.172 1 95.31 206 VAL A N 1
ATOM 1569 C CA . VAL A 1 206 ? 0.255 -4.199 19.547 1 95.31 206 VAL A CA 1
ATOM 1570 C C . VAL A 1 206 ? -0.894 -5.094 20.016 1 95.31 206 VAL A C 1
ATOM 1572 O O . VAL A 1 206 ? -0.99 -6.254 19.609 1 95.31 206 VAL A O 1
ATOM 1575 N N . LEU A 1 207 ? -1.776 -4.562 20.781 1 96.38 207 LEU A N 1
ATOM 1576 C CA . LEU A 1 207 ? -2.92 -5.324 21.281 1 96.38 207 LEU A CA 1
ATOM 1577 C C . LEU A 1 207 ? -3.812 -5.762 20.125 1 96.38 207 LEU A C 1
ATOM 1579 O O . LEU A 1 207 ? -4.234 -6.922 20.062 1 96.38 207 LEU A O 1
ATOM 1583 N N . LEU A 1 208 ? -4.062 -4.844 19.281 1 96 208 LEU A N 1
ATOM 1584 C CA . LEU A 1 208 ? -4.895 -5.145 18.125 1 96 208 LEU A CA 1
ATOM 1585 C C . LEU A 1 208 ? -4.254 -6.227 17.266 1 96 208 LEU A C 1
ATOM 1587 O O . LEU A 1 208 ? -4.934 -7.152 16.812 1 96 208 LEU A O 1
ATOM 1591 N N . SER A 1 209 ? -2.969 -6.098 17.016 1 96.25 209 SER A N 1
ATOM 1592 C CA . SER A 1 209 ? -2.25 -7.07 16.203 1 96.25 209 SER A CA 1
ATOM 1593 C C . SER A 1 209 ? -2.23 -8.445 16.859 1 96.25 209 SER A C 1
ATOM 1595 O O . SER A 1 209 ? -2.367 -9.469 16.188 1 96.25 209 SER A O 1
ATOM 1597 N N . CYS A 1 210 ? -2.07 -8.438 18.172 1 95.69 210 CYS A N 1
ATOM 1598 C CA . CYS A 1 210 ? -2.059 -9.711 18.891 1 95.69 210 CYS A CA 1
ATOM 1599 C C . CYS A 1 210 ? -3.43 -10.375 18.844 1 95.69 210 CYS A C 1
ATOM 1601 O O . CYS A 1 210 ? -3.533 -11.578 18.625 1 95.69 210 CYS A O 1
ATOM 1603 N N . CYS A 1 211 ? -4.465 -9.633 19.031 1 95.62 211 CYS A N 1
ATOM 1604 C CA . CYS A 1 211 ? -5.82 -10.164 18.984 1 95.62 211 CYS A CA 1
ATOM 1605 C C . CYS A 1 211 ? -6.16 -10.656 17.578 1 95.62 211 CYS A C 1
ATOM 1607 O O . CYS A 1 211 ? -6.707 -11.75 17.422 1 95.62 211 CYS A O 1
ATOM 1609 N N . ALA A 1 212 ? -5.848 -9.852 16.641 1 95.81 212 ALA A N 1
ATOM 1610 C CA . ALA A 1 212 ? -6.098 -10.258 15.258 1 95.81 212 ALA A CA 1
ATOM 1611 C C . ALA A 1 212 ? -5.312 -11.516 14.906 1 95.81 212 ALA A C 1
ATOM 1613 O O . ALA A 1 212 ? -5.836 -12.414 14.25 1 95.81 212 ALA A O 1
ATOM 1614 N N . SER A 1 213 ? -4.051 -11.57 15.367 1 95.62 213 SER A N 1
ATOM 1615 C CA . SER A 1 213 ? -3.207 -12.727 15.078 1 95.62 213 SER A CA 1
ATOM 1616 C C . SER A 1 213 ? -3.777 -13.992 15.711 1 95.62 213 SER A C 1
ATOM 1618 O O . SER A 1 213 ? -3.688 -15.078 15.133 1 95.62 213 SER A O 1
ATOM 1620 N N . ALA A 1 214 ? -4.332 -13.867 16.891 1 94.75 214 ALA A N 1
ATOM 1621 C CA . ALA A 1 214 ? -4.969 -15.016 17.531 1 94.75 214 ALA A CA 1
ATOM 1622 C C . ALA A 1 214 ? -6.164 -15.508 16.719 1 94.75 214 ALA A C 1
ATOM 1624 O O . ALA A 1 214 ? -6.359 -16.719 16.562 1 94.75 214 ALA A O 1
ATOM 1625 N N . MET A 1 215 ? -6.93 -14.625 16.203 1 92.12 215 MET A N 1
ATOM 1626 C CA . MET A 1 215 ? -8.07 -14.984 15.359 1 92.12 215 MET A CA 1
ATOM 1627 C C . MET A 1 215 ? -7.609 -15.68 14.078 1 92.12 215 MET A C 1
ATOM 1629 O O . MET A 1 215 ? -8.148 -16.719 13.703 1 92.12 215 MET A O 1
ATOM 1633 N N . TYR A 1 216 ? -6.578 -15.094 13.43 1 92.94 216 TYR A N 1
ATOM 1634 C CA . TYR A 1 216 ? -6.105 -15.672 12.18 1 92.94 216 TYR A CA 1
ATOM 1635 C C . TYR A 1 216 ? -5.473 -17.031 12.406 1 92.94 216 TYR A C 1
ATOM 1637 O O . TYR A 1 216 ? -5.621 -17.938 11.578 1 92.94 216 TYR A O 1
ATOM 1645 N N . THR A 1 217 ? -4.727 -17.172 13.508 1 92.94 217 THR A N 1
ATOM 1646 C CA . THR A 1 217 ? -4.117 -18.453 13.82 1 92.94 217 THR A CA 1
ATOM 1647 C C . THR A 1 217 ? -5.184 -19.531 14.031 1 92.94 217 THR A C 1
ATOM 1649 O O . THR A 1 217 ? -5.047 -20.656 13.547 1 92.94 217 THR A O 1
ATOM 1652 N N . SER A 1 218 ? -6.254 -19.188 14.672 1 89.94 218 SER A N 1
ATOM 1653 C CA . SER A 1 218 ? -7.309 -20.156 14.992 1 89.94 218 SER A CA 1
ATOM 1654 C C . SER A 1 218 ? -8.156 -20.469 13.773 1 89.94 218 SER A C 1
ATOM 1656 O O . SER A 1 218 ? -8.531 -21.625 13.555 1 89.94 218 SER A O 1
ATOM 1658 N N . VAL A 1 219 ? -8.43 -19.484 12.906 1 86.88 219 VAL A N 1
ATOM 1659 C CA . VAL A 1 219 ? -9.375 -19.672 11.812 1 86.88 219 VAL A CA 1
ATOM 1660 C C . VAL A 1 219 ? -8.633 -20.125 10.555 1 86.88 219 VAL A C 1
ATOM 1662 O O . VAL A 1 219 ? -9.102 -21 9.828 1 86.88 219 VAL A O 1
ATOM 1665 N N . GLU A 1 220 ? -7.496 -19.562 10.234 1 86.56 220 GLU A N 1
ATOM 1666 C CA . GLU A 1 220 ? -6.781 -19.844 8.984 1 86.56 220 GLU A CA 1
ATOM 1667 C C . GLU A 1 220 ? -5.758 -20.953 9.172 1 86.56 220 GLU A C 1
ATOM 1669 O O . GLU A 1 220 ? -5.273 -21.531 8.195 1 86.56 220 GLU A O 1
ATOM 1674 N N . GLY A 1 221 ? -5.309 -21.234 10.477 1 86.88 221 GLY A N 1
ATOM 1675 C CA . GLY A 1 221 ? -4.348 -22.297 10.727 1 86.88 221 GLY A CA 1
ATOM 1676 C C . GLY A 1 221 ? -2.91 -21.875 10.492 1 86.88 221 GLY A C 1
ATOM 1677 O O . GLY A 1 221 ? -2.041 -22.703 10.25 1 86.88 221 GLY A O 1
ATOM 1678 N N . TRP A 1 222 ? -2.654 -20.562 10.422 1 88.31 222 TRP A N 1
ATOM 1679 C CA . TRP A 1 222 ? -1.3 -20.047 10.25 1 88.31 222 TRP A CA 1
ATOM 1680 C C . TRP A 1 222 ? -0.519 -20.125 11.555 1 88.31 222 TRP A C 1
ATOM 1682 O O . TRP A 1 222 ? -1.11 -20.188 12.641 1 88.31 222 TRP A O 1
ATOM 1692 N N . ASP A 1 223 ? 0.776 -20.125 11.422 1 92.06 223 ASP A N 1
ATOM 1693 C CA . ASP A 1 223 ? 1.604 -19.922 12.602 1 92.06 223 ASP A CA 1
ATOM 1694 C C . ASP A 1 223 ? 1.435 -18.516 13.156 1 92.06 223 ASP A C 1
ATOM 1696 O O . ASP A 1 223 ? 1.135 -17.578 12.414 1 92.06 223 ASP A O 1
ATOM 1700 N N . TYR A 1 224 ? 1.563 -18.438 14.445 1 92.81 224 TYR A N 1
ATOM 1701 C CA . TYR A 1 224 ? 1.345 -17.141 15.094 1 92.81 224 TYR A CA 1
ATOM 1702 C C . TYR A 1 224 ? 2.281 -16.078 14.531 1 92.81 224 TYR A C 1
ATOM 1704 O O . TYR A 1 224 ? 1.884 -14.938 14.344 1 92.81 224 TYR A O 1
ATOM 1712 N N . MET A 1 225 ? 3.502 -16.453 14.188 1 92.12 225 MET A N 1
ATOM 1713 C CA . MET A 1 225 ? 4.441 -15.5 13.609 1 92.12 225 MET A CA 1
ATOM 1714 C C . MET A 1 225 ? 3.99 -15.07 12.219 1 92.12 225 MET A C 1
ATOM 1716 O O . MET A 1 225 ? 4.125 -13.906 11.852 1 92.12 225 MET A O 1
ATOM 1720 N N . ASP A 1 226 ? 3.447 -15.969 11.539 1 93.12 226 ASP A N 1
ATOM 1721 C CA . ASP A 1 226 ? 2.914 -15.648 10.219 1 93.12 226 ASP A CA 1
ATOM 1722 C C . ASP A 1 226 ? 1.703 -14.727 10.328 1 93.12 226 ASP A C 1
ATOM 1724 O O . ASP A 1 226 ? 1.517 -13.844 9.492 1 93.12 226 ASP A O 1
ATOM 1728 N N . SER A 1 227 ? 0.971 -14.984 11.383 1 94.69 227 SER A N 1
ATOM 1729 C CA . SER A 1 227 ? -0.195 -14.133 11.586 1 94.69 227 SER A CA 1
ATOM 1730 C C . SER A 1 227 ? 0.217 -12.711 11.977 1 94.69 227 SER A C 1
ATOM 1732 O O . SER A 1 227 ? -0.38 -11.742 11.516 1 94.69 227 SER A O 1
ATOM 1734 N N . LEU A 1 228 ? 1.212 -12.641 12.789 1 94.94 228 LEU A N 1
ATOM 1735 C CA . LEU A 1 228 ? 1.722 -11.328 13.172 1 94.94 228 LEU A CA 1
ATOM 1736 C C . LEU A 1 228 ? 2.312 -10.602 11.969 1 94.94 228 LEU A C 1
ATOM 1738 O O . LEU A 1 228 ? 2.102 -9.398 11.805 1 94.94 228 LEU A O 1
ATOM 1742 N N . TYR A 1 229 ? 3.029 -11.352 11.203 1 94.62 229 TYR A N 1
ATOM 1743 C CA . TYR A 1 229 ? 3.602 -10.844 9.961 1 94.62 229 TYR A CA 1
ATOM 1744 C C . TYR A 1 229 ? 2.51 -10.344 9.023 1 94.62 229 TYR A C 1
ATOM 1746 O O . TYR A 1 229 ? 2.604 -9.242 8.484 1 94.62 229 TYR A O 1
ATOM 1754 N N . PHE A 1 230 ? 1.487 -11.078 8.953 1 94.69 230 PHE A N 1
ATOM 1755 C CA . PHE A 1 230 ? 0.36 -10.703 8.109 1 94.69 230 PHE A CA 1
ATOM 1756 C C . PHE A 1 230 ? -0.292 -9.422 8.609 1 94.69 230 PHE A C 1
ATOM 1758 O O . PHE A 1 230 ? -0.638 -8.547 7.816 1 94.69 230 PHE A O 1
ATOM 1765 N N . CYS A 1 231 ? -0.468 -9.375 9.875 1 95.06 231 CYS A N 1
ATOM 1766 C CA . CYS A 1 231 ? -1.107 -8.203 10.469 1 95.06 231 CYS A CA 1
ATOM 1767 C C . CYS A 1 231 ? -0.3 -6.941 10.18 1 95.06 231 CYS A C 1
ATOM 1769 O O . CYS A 1 231 ? -0.858 -5.918 9.789 1 95.06 231 CYS A O 1
ATOM 1771 N N . PHE A 1 232 ? 0.965 -7.035 10.328 1 96 232 PHE A N 1
ATOM 1772 C CA . PHE A 1 232 ? 1.777 -5.848 10.086 1 96 232 PHE A CA 1
ATOM 1773 C C . PHE A 1 232 ? 1.736 -5.453 8.609 1 96 232 PHE A C 1
ATOM 1775 O O . PHE A 1 232 ? 1.565 -4.277 8.281 1 96 232 PHE A O 1
ATOM 1782 N N . VAL A 1 233 ? 1.903 -6.387 7.738 1 95.56 233 VAL A N 1
ATOM 1783 C CA . VAL A 1 233 ? 1.949 -6.145 6.301 1 95.56 233 VAL A CA 1
ATOM 1784 C C . VAL A 1 233 ? 0.619 -5.559 5.832 1 95.56 233 VAL A C 1
ATOM 1786 O O . VAL A 1 233 ? 0.592 -4.652 4.996 1 95.56 233 VAL A O 1
ATOM 1789 N N . THR A 1 234 ? -0.424 -5.988 6.418 1 95.81 234 THR A N 1
ATOM 1790 C CA . THR A 1 234 ? -1.754 -5.539 6.023 1 95.81 234 THR A CA 1
ATOM 1791 C C . THR A 1 234 ? -2.078 -4.188 6.656 1 95.81 234 THR A C 1
ATOM 1793 O O . THR A 1 234 ? -2.527 -3.266 5.969 1 95.81 234 THR A O 1
ATOM 1796 N N . PHE A 1 235 ? -1.762 -4.055 7.93 1 96.62 235 PHE A N 1
ATOM 1797 C CA . PHE A 1 235 ? -2.107 -2.834 8.648 1 96.62 235 PHE A CA 1
ATOM 1798 C C . PHE A 1 235 ? -1.259 -1.664 8.164 1 96.62 235 PHE A C 1
ATOM 1800 O O . PHE A 1 235 ? -1.697 -0.513 8.211 1 96.62 235 PHE A O 1
ATOM 1807 N N . SER A 1 236 ? -0.068 -1.93 7.719 1 96.12 236 SER A N 1
ATOM 1808 C CA . SER A 1 236 ? 0.811 -0.885 7.203 1 96.12 236 SER A CA 1
ATOM 1809 C C . SER A 1 236 ? 0.518 -0.591 5.734 1 96.12 236 SER A C 1
ATOM 1811 O O . SER A 1 236 ? 1.17 0.259 5.125 1 96.12 236 SER A O 1
ATOM 1813 N N . THR A 1 237 ? -0.385 -1.307 5.094 1 95.25 237 THR A N 1
ATOM 1814 C CA . THR A 1 237 ? -0.86 -1.173 3.721 1 95.25 237 THR A CA 1
ATOM 1815 C C . THR A 1 237 ? 0.248 -1.516 2.73 1 95.25 237 THR A C 1
ATOM 1817 O O . THR A 1 237 ? 0.245 -1.032 1.596 1 95.25 237 THR A O 1
ATOM 1820 N N . ILE A 1 238 ? 1.326 -2.217 3.158 1 94.44 238 ILE A N 1
ATOM 1821 C CA . ILE A 1 238 ? 2.307 -2.762 2.227 1 94.44 238 ILE A CA 1
ATOM 1822 C C . ILE A 1 238 ? 1.638 -3.793 1.321 1 94.44 238 ILE A C 1
ATOM 1824 O O . ILE A 1 238 ? 1.695 -3.682 0.094 1 94.44 238 ILE A O 1
ATOM 1828 N N . GLY A 1 239 ? 0.954 -4.801 1.901 1 92.81 239 GLY A N 1
ATOM 1829 C CA . GLY A 1 239 ? 0.08 -5.723 1.192 1 92.81 239 GLY A CA 1
ATOM 1830 C C . GLY A 1 239 ? 0.812 -6.574 0.173 1 92.81 239 GLY A C 1
ATOM 1831 O O . GLY A 1 239 ? 0.573 -6.453 -1.03 1 92.81 239 GLY A O 1
ATOM 1832 N N . PHE A 1 240 ? 1.51 -7.586 0.479 1 88.94 240 PHE A N 1
ATOM 1833 C CA . PHE A 1 240 ? 2.23 -8.469 -0.433 1 88.94 240 PHE A CA 1
ATOM 1834 C C . PHE A 1 240 ? 1.274 -9.422 -1.131 1 88.94 240 PHE A C 1
ATOM 1836 O O . PHE A 1 240 ? 1.477 -9.773 -2.295 1 88.94 240 PHE A O 1
ATOM 1843 N N . GLY A 1 241 ? 0.287 -9.891 -0.39 1 85.31 241 GLY A N 1
ATOM 1844 C CA . GLY A 1 241 ? -0.67 -10.844 -0.937 1 85.31 241 GLY A CA 1
ATOM 1845 C C . GLY A 1 241 ? -0.224 -12.289 -0.802 1 85.31 241 GLY A C 1
ATOM 1846 O O . GLY A 1 241 ? -0.844 -13.188 -1.368 1 85.31 241 GLY A O 1
ATOM 1847 N N . ASP A 1 242 ? 0.887 -12.609 -0.14 1 80.25 242 ASP A N 1
ATOM 1848 C CA . ASP A 1 242 ? 1.329 -13.984 0.096 1 80.25 242 ASP A CA 1
ATOM 1849 C C . ASP A 1 242 ? 0.386 -14.711 1.055 1 80.25 242 ASP A C 1
ATOM 1851 O O . ASP A 1 242 ? 0.09 -15.891 0.869 1 80.25 242 ASP A O 1
ATOM 1855 N N . LEU A 1 243 ? -0.013 -13.969 2.008 1 77.31 243 LEU A N 1
ATOM 1856 C CA . LEU A 1 243 ? -1.076 -14.43 2.895 1 77.31 243 LEU A CA 1
ATOM 1857 C C . LEU A 1 243 ? -2.309 -13.539 2.775 1 77.31 243 LEU A C 1
ATOM 1859 O O . LEU A 1 243 ? -2.199 -12.312 2.826 1 77.31 243 LEU A O 1
ATOM 1863 N N . VAL A 1 244 ? -3.385 -14.25 2.314 1 71.56 244 VAL A N 1
ATOM 1864 C CA . VAL A 1 244 ? -4.625 -13.492 2.207 1 71.56 244 VAL A CA 1
ATOM 1865 C C . VAL A 1 244 ? -5.719 -14.164 3.035 1 71.56 244 VAL A C 1
ATOM 1867 O O . VAL A 1 244 ? -5.863 -15.391 3.006 1 71.56 244 VAL A O 1
ATOM 1870 N N . SER A 1 245 ? -6.379 -13.375 3.766 1 72.62 245 SER A N 1
ATOM 1871 C CA . SER A 1 245 ? -7.422 -13.891 4.641 1 72.62 245 SER A CA 1
ATOM 1872 C C . SER A 1 245 ? -8.734 -14.078 3.885 1 72.62 245 SER A C 1
ATOM 1874 O O . SER A 1 245 ? -8.969 -13.422 2.869 1 72.62 245 SER A O 1
ATOM 1876 N N . SER A 1 246 ? -9.633 -15.031 4.266 1 66.31 246 SER A N 1
ATOM 1877 C CA . SER A 1 246 ? -11.016 -15.227 3.852 1 66.31 246 SER A CA 1
ATOM 1878 C C . SER A 1 246 ? -11.102 -15.82 2.447 1 66.31 246 SER A C 1
ATOM 1880 O O . SER A 1 246 ? -11.945 -15.414 1.646 1 66.31 246 SER A O 1
ATOM 1882 N N . GLN A 1 247 ? -10.156 -16.719 2.139 1 60.03 247 GLN A N 1
ATOM 1883 C CA . GLN A 1 247 ? -10.164 -17.297 0.797 1 60.03 247 GLN A CA 1
ATOM 1884 C C . GLN A 1 247 ? -10.859 -18.656 0.779 1 60.03 247 GLN A C 1
ATOM 1886 O O . GLN A 1 247 ? -11.266 -19.141 -0.281 1 60.03 247 GLN A O 1
ATOM 1891 N N . HIS A 1 248 ? -10.984 -19.109 1.888 1 62.31 248 HIS A N 1
ATOM 1892 C CA . HIS A 1 248 ? -11.547 -20.453 1.883 1 62.31 248 HIS A CA 1
ATOM 1893 C C . HIS A 1 248 ? -13.07 -20.422 1.847 1 62.31 248 HIS A C 1
ATOM 1895 O O . HIS A 1 248 ? -13.695 -19.594 2.531 1 62.31 248 HIS A O 1
ATOM 1901 N N . ALA A 1 249 ? -13.656 -21.078 0.919 1 59.88 249 ALA A N 1
ATOM 1902 C CA . ALA A 1 249 ? -15.094 -21.188 0.713 1 59.88 249 ALA A CA 1
ATOM 1903 C C . ALA A 1 249 ? -15.789 -21.688 1.979 1 59.88 249 ALA A C 1
ATOM 1905 O O . ALA A 1 249 ? -16.953 -21.359 2.217 1 59.88 249 ALA A O 1
ATOM 1906 N N . ALA A 1 250 ? -15.086 -22.5 2.631 1 57.84 250 ALA A N 1
ATOM 1907 C CA . ALA A 1 250 ? -15.711 -23.203 3.75 1 57.84 250 ALA A CA 1
ATOM 1908 C C . ALA A 1 250 ? -15.938 -22.266 4.93 1 57.84 250 ALA A C 1
ATOM 1910 O O . ALA A 1 250 ? -16.5 -22.656 5.949 1 57.84 250 ALA A O 1
ATOM 1911 N N . TYR A 1 251 ? -15.508 -21.078 4.641 1 58.38 251 TYR A N 1
ATOM 1912 C CA . TYR A 1 251 ? -15.633 -20.234 5.82 1 58.38 251 TYR A CA 1
ATOM 1913 C C . TYR A 1 251 ? -17.094 -19.922 6.117 1 58.38 251 TYR A C 1
ATOM 1915 O O . TYR A 1 251 ? -17.797 -19.344 5.277 1 58.38 251 TYR A O 1
ATOM 1923 N N . ARG A 1 252 ? -17.828 -20.906 6.668 1 52.53 252 ARG A N 1
ATOM 1924 C CA . ARG A 1 252 ? -19.203 -20.688 7.125 1 52.53 252 ARG A CA 1
ATOM 1925 C C . ARG A 1 252 ? -19.375 -19.266 7.672 1 52.53 252 ARG A C 1
ATOM 1927 O O . ARG A 1 252 ? -20.5 -18.828 7.902 1 52.53 252 ARG A O 1
ATOM 1934 N N . GLN A 1 253 ? -18.453 -18.375 8.234 1 63.19 253 GLN A N 1
ATOM 1935 C CA . GLN A 1 253 ? -19.062 -17.531 9.258 1 63.19 253 GLN A CA 1
ATOM 1936 C C . GLN A 1 253 ? -18.938 -16.062 8.914 1 63.19 253 GLN A C 1
ATOM 1938 O O . GLN A 1 253 ? -17.844 -15.586 8.594 1 63.19 253 GLN A O 1
ATOM 1943 N N . GLY A 1 254 ? -20.047 -15.508 8.359 1 75 254 GLY A N 1
ATOM 1944 C CA . GLY A 1 254 ? -20.359 -14.094 8.32 1 75 254 GLY A CA 1
ATOM 1945 C C . GLY A 1 254 ? -19.656 -13.297 9.406 1 75 254 GLY A C 1
ATOM 1946 O O . GLY A 1 254 ? -19.141 -12.211 9.141 1 75 254 GLY A O 1
ATOM 1947 N N . LEU A 1 255 ? -19.438 -14.055 10.516 1 80.56 255 LEU A N 1
ATOM 1948 C CA . LEU A 1 255 ? -18.812 -13.367 11.641 1 80.56 255 LEU A CA 1
ATOM 1949 C C . LEU A 1 255 ? -17.328 -13.172 11.398 1 80.56 255 LEU A C 1
ATOM 1951 O O . LEU A 1 255 ? -16.766 -12.133 11.75 1 80.56 255 LEU A O 1
ATOM 1955 N N . TYR A 1 256 ? -16.719 -14.094 10.758 1 85.69 256 TYR A N 1
ATOM 1956 C CA . TYR A 1 256 ? -15.289 -13.992 10.469 1 85.69 256 TYR A CA 1
ATOM 1957 C C . TYR A 1 256 ? -15.023 -12.891 9.453 1 85.69 256 TYR A C 1
ATOM 1959 O O . TYR A 1 256 ? -14.047 -12.141 9.586 1 85.69 256 TYR A O 1
ATOM 1967 N N . ARG A 1 257 ? -15.875 -12.812 8.5 1 85.44 257 ARG A N 1
ATOM 1968 C CA . ARG A 1 257 ? -15.695 -11.789 7.48 1 85.44 257 ARG A CA 1
ATOM 1969 C C . ARG A 1 257 ? -15.859 -10.391 8.07 1 85.44 257 ARG A C 1
ATOM 1971 O O . ARG A 1 257 ? -15.102 -9.477 7.734 1 85.44 257 ARG A O 1
ATOM 1978 N N . LEU A 1 258 ? -16.812 -10.305 8.883 1 86.31 258 LEU A N 1
ATOM 1979 C CA . LEU A 1 258 ? -17.031 -9.023 9.547 1 86.31 258 LEU A CA 1
ATOM 1980 C C . LEU A 1 258 ? -15.867 -8.695 10.484 1 86.31 258 LEU A C 1
ATOM 1982 O O . LEU A 1 258 ? -15.391 -7.559 10.508 1 86.31 258 LEU A O 1
ATOM 1986 N N . GLY A 1 259 ? -15.453 -9.727 11.266 1 87.75 259 GLY A N 1
ATOM 1987 C CA . GLY A 1 259 ? -14.312 -9.516 12.148 1 87.75 259 GLY A CA 1
ATOM 1988 C C . GLY A 1 259 ? -13.047 -9.148 11.398 1 87.75 259 GLY A C 1
ATOM 1989 O O . GLY A 1 259 ? -12.305 -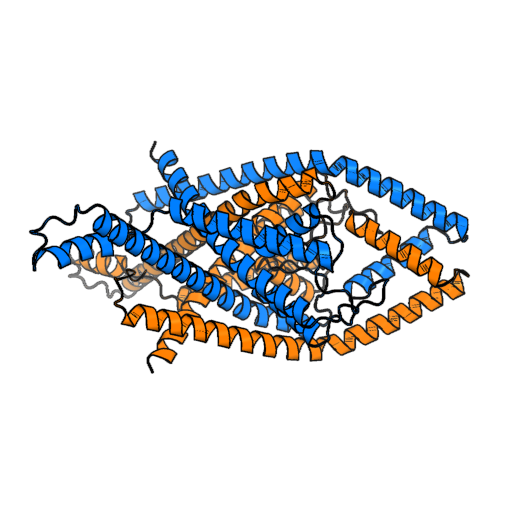8.258 11.828 1 87.75 259 GLY A O 1
ATOM 1990 N N . ASN A 1 260 ? -12.828 -9.82 10.312 1 90.94 260 ASN A N 1
ATOM 1991 C CA . ASN A 1 260 ? -11.664 -9.523 9.484 1 90.94 260 ASN A CA 1
ATOM 1992 C C . ASN A 1 260 ? -11.711 -8.094 8.945 1 90.94 260 ASN A C 1
ATOM 1994 O O . ASN A 1 260 ? -10.695 -7.387 8.969 1 90.94 260 ASN A O 1
ATOM 1998 N N . PHE A 1 261 ? -12.867 -7.68 8.547 1 90.31 261 PHE A N 1
ATOM 1999 C CA . PHE A 1 261 ? -13.039 -6.336 8.016 1 90.31 261 PHE A CA 1
ATOM 2000 C C . PHE A 1 261 ? -12.766 -5.289 9.094 1 90.31 261 PHE A C 1
ATOM 2002 O O . PHE A 1 261 ? -12.055 -4.312 8.852 1 90.31 261 PHE A O 1
ATOM 2009 N N . LEU A 1 262 ? -13.234 -5.516 10.234 1 91.69 262 LEU A N 1
ATOM 2010 C CA . LEU A 1 262 ? -13.086 -4.566 11.336 1 91.69 262 LEU A CA 1
ATOM 2011 C C . LEU A 1 262 ? -11.633 -4.504 11.797 1 91.69 262 LEU A C 1
ATOM 2013 O O . LEU A 1 262 ? -11.109 -3.418 12.07 1 91.69 262 LEU A O 1
ATOM 2017 N N . PHE A 1 263 ? -11.016 -5.629 11.883 1 93.94 263 PHE A N 1
ATOM 2018 C CA . PHE A 1 263 ? -9.617 -5.668 12.305 1 93.94 263 PHE A CA 1
ATOM 2019 C C . PHE A 1 263 ? -8.727 -4.941 11.305 1 93.94 263 PHE A C 1
ATOM 2021 O O . PHE A 1 263 ? -7.82 -4.203 11.695 1 93.94 263 PHE A O 1
ATOM 2028 N N . ILE A 1 264 ? -9.016 -5.152 10.047 1 93.75 264 ILE A N 1
ATOM 2029 C CA . ILE A 1 264 ? -8.203 -4.512 9.016 1 93.75 264 ILE A CA 1
ATOM 2030 C C . ILE A 1 264 ? -8.43 -3.004 9.047 1 93.75 264 ILE A C 1
ATOM 2032 O O . ILE A 1 264 ? -7.469 -2.225 9.008 1 93.75 264 ILE A O 1
ATOM 2036 N N . LEU A 1 265 ? -9.695 -2.598 9.164 1 93.69 265 LEU A N 1
ATOM 2037 C CA . LEU A 1 265 ? -10.023 -1.177 9.188 1 93.69 265 LEU A CA 1
ATOM 2038 C C . LEU A 1 265 ? -9.375 -0.493 10.391 1 93.69 265 LEU A C 1
ATOM 2040 O O . LEU A 1 265 ? -8.688 0.519 10.234 1 93.69 265 LEU A O 1
ATOM 2044 N N . LEU A 1 266 ? -9.508 -1.104 11.531 1 94.31 266 LEU A N 1
ATOM 2045 C CA . LEU A 1 266 ? -8.945 -0.533 12.75 1 94.31 266 LEU A CA 1
ATOM 2046 C C . LEU A 1 266 ? -7.418 -0.572 12.703 1 94.31 266 LEU A C 1
ATOM 2048 O O . LEU A 1 266 ? -6.758 0.361 13.164 1 94.31 266 LEU A O 1
ATOM 2052 N N . GLY A 1 267 ? -6.926 -1.659 12.219 1 95.94 267 GLY A N 1
ATOM 2053 C CA . GLY A 1 267 ? -5.48 -1.8 12.125 1 95.94 267 GLY A CA 1
ATOM 2054 C C . GLY A 1 267 ? -4.84 -0.765 11.219 1 95.94 267 GLY A C 1
ATOM 2055 O O . GLY A 1 267 ? -3.844 -0.14 11.594 1 95.94 267 GLY A O 1
ATOM 2056 N N . VAL A 1 268 ? -5.402 -0.536 10.039 1 96.06 268 VAL A N 1
ATOM 2057 C CA . VAL A 1 268 ? -4.867 0.419 9.078 1 96.06 268 VAL A CA 1
ATOM 2058 C C . VAL A 1 268 ? -4.914 1.828 9.664 1 96.06 268 VAL A C 1
ATOM 2060 O O . VAL A 1 268 ? -3.945 2.586 9.555 1 96.06 268 VAL A O 1
ATOM 2063 N N . CYS A 1 269 ? -6.008 2.137 10.32 1 94.62 269 CYS A N 1
ATOM 2064 C CA . CYS A 1 269 ? -6.145 3.455 10.93 1 94.62 269 CYS A CA 1
ATOM 2065 C C . CYS A 1 269 ? -5.113 3.654 12.031 1 94.62 269 CYS A C 1
ATOM 2067 O O . CYS A 1 269 ? -4.492 4.715 12.125 1 94.62 269 CYS A O 1
ATOM 2069 N N . CYS A 1 270 ? -4.949 2.658 12.781 1 94.19 270 CYS A N 1
ATOM 2070 C CA . CYS A 1 270 ? -4.039 2.746 13.914 1 94.19 270 CYS A CA 1
ATOM 2071 C C . CYS A 1 270 ? -2.594 2.863 13.445 1 94.19 270 CYS A C 1
ATOM 2073 O O . CYS A 1 270 ? -1.842 3.707 13.938 1 94.19 270 CYS A O 1
ATOM 2075 N N . ILE A 1 271 ? -2.191 2.068 12.5 1 96.25 271 ILE A N 1
ATOM 2076 C CA . ILE A 1 271 ? -0.808 2.061 12.039 1 96.25 271 ILE A CA 1
ATOM 2077 C C . ILE A 1 271 ? -0.522 3.336 11.25 1 96.25 271 ILE A C 1
ATOM 2079 O O . ILE A 1 271 ? 0.571 3.9 11.344 1 96.25 271 ILE A O 1
ATOM 2083 N N . TYR A 1 272 ? -1.512 3.75 10.484 1 95.5 272 TYR A N 1
ATOM 2084 C CA . TYR A 1 272 ? -1.361 5.035 9.812 1 95.5 272 TYR A CA 1
ATOM 2085 C C . TYR A 1 272 ? -1.091 6.148 10.812 1 95.5 272 TYR A C 1
ATOM 2087 O O . TYR A 1 272 ? -0.202 6.977 10.602 1 95.5 272 TYR A O 1
ATOM 2095 N N . SER A 1 273 ? -1.876 6.203 11.875 1 94.69 273 SER A N 1
ATOM 2096 C CA . SER A 1 273 ? -1.701 7.199 12.93 1 94.69 273 SER A CA 1
ATOM 2097 C C . SER A 1 273 ? -0.331 7.074 13.586 1 94.69 273 SER A C 1
ATOM 2099 O O . SER A 1 273 ? 0.336 8.078 13.836 1 94.69 273 SER A O 1
ATOM 2101 N N . LEU A 1 274 ? 0.019 5.867 13.836 1 94.56 274 LEU A N 1
ATOM 2102 C CA . LEU A 1 274 ? 1.317 5.613 14.453 1 94.56 274 LEU A CA 1
ATOM 2103 C C . LEU A 1 274 ? 2.449 6.094 13.547 1 94.56 274 LEU A C 1
ATOM 2105 O O . LEU A 1 274 ? 3.393 6.734 14.016 1 94.56 274 LEU A O 1
ATOM 2109 N N . PHE A 1 275 ? 2.395 5.816 12.242 1 95.38 275 PHE A N 1
ATOM 2110 C CA . PHE A 1 275 ? 3.395 6.266 11.281 1 95.38 275 PHE A CA 1
ATOM 2111 C C . PHE A 1 275 ? 3.504 7.785 11.281 1 95.38 275 PHE A C 1
ATOM 2113 O O . PHE A 1 275 ? 4.609 8.336 11.242 1 95.38 275 PHE A O 1
ATOM 2120 N N . ASN A 1 276 ? 2.359 8.398 11.367 1 93.62 276 ASN A N 1
ATOM 2121 C CA . ASN A 1 276 ? 2.35 9.859 11.344 1 93.62 276 ASN A CA 1
ATOM 2122 C C . ASN A 1 276 ? 2.998 10.445 12.594 1 93.62 276 ASN A C 1
ATOM 2124 O O . ASN A 1 276 ? 3.762 11.406 12.508 1 93.62 276 ASN A O 1
ATOM 2128 N N . VAL A 1 277 ? 2.713 9.875 13.719 1 92.75 277 VAL A N 1
ATOM 2129 C CA . VAL A 1 277 ? 3.283 10.367 14.969 1 92.75 277 VAL A CA 1
ATOM 2130 C C . VAL A 1 277 ? 4.789 10.109 14.992 1 92.75 277 VAL A C 1
ATOM 2132 O O . VAL A 1 277 ? 5.57 10.977 15.383 1 92.75 277 VAL A O 1
ATOM 2135 N N . ILE A 1 278 ? 5.215 8.938 14.57 1 93.44 278 ILE A N 1
ATOM 2136 C CA . ILE A 1 278 ? 6.637 8.609 14.5 1 93.44 278 ILE A CA 1
ATOM 2137 C C . ILE A 1 278 ? 7.34 9.555 13.539 1 93.44 278 ILE A C 1
ATOM 2139 O O . ILE A 1 278 ? 8.469 9.977 13.789 1 93.44 278 ILE A O 1
ATOM 2143 N N . SER A 1 279 ? 6.668 9.875 12.43 1 92.62 279 SER A N 1
ATOM 2144 C CA . SER A 1 279 ? 7.234 10.797 11.445 1 92.62 279 SER A CA 1
ATOM 2145 C C . SER A 1 279 ? 7.504 12.164 12.062 1 92.62 279 SER A C 1
ATOM 2147 O O . SER A 1 279 ? 8.5 12.812 11.742 1 92.62 279 SER A O 1
ATOM 2149 N N . ILE A 1 280 ? 6.633 12.57 12.945 1 90.12 280 ILE A N 1
ATOM 2150 C CA . ILE A 1 280 ? 6.816 13.844 13.641 1 90.12 280 ILE A CA 1
ATOM 2151 C C . ILE A 1 280 ? 8.047 13.758 14.547 1 90.12 280 ILE A C 1
ATOM 2153 O O . ILE A 1 280 ? 8.852 14.688 14.586 1 90.12 280 ILE A O 1
ATOM 2157 N N . LEU A 1 281 ? 8.188 12.688 15.203 1 89.62 281 LEU A N 1
ATOM 2158 C CA . LEU A 1 281 ? 9.328 12.5 16.094 1 89.62 281 LEU A CA 1
ATOM 2159 C C . LEU A 1 281 ? 10.633 12.477 15.305 1 89.62 281 LEU A C 1
ATOM 2161 O O . LEU A 1 281 ? 11.641 13.031 15.75 1 89.62 281 LEU A O 1
ATOM 2165 N N . ILE A 1 282 ? 10.602 11.836 14.164 1 90.19 282 ILE A N 1
ATOM 2166 C CA . ILE A 1 282 ? 11.781 11.805 13.305 1 90.19 282 ILE A CA 1
ATOM 2167 C C . ILE A 1 282 ? 12.102 13.219 12.828 1 90.19 282 ILE A C 1
ATOM 2169 O O . ILE A 1 282 ? 13.273 13.617 12.789 1 90.19 282 ILE A O 1
ATOM 2173 N N . SER A 1 283 ? 11.117 13.922 12.484 1 88.81 283 SER A N 1
ATOM 2174 C CA . SER A 1 283 ? 11.297 15.297 12.031 1 88.81 283 SER A CA 1
ATOM 2175 C C . SER A 1 283 ? 11.945 16.156 13.117 1 88.81 283 SER A C 1
ATOM 2177 O O . SER A 1 283 ? 12.828 16.969 12.836 1 88.81 283 SER A O 1
ATOM 2179 N N . HIS A 1 284 ? 11.523 15.961 14.359 1 86.62 284 HIS A N 1
ATOM 2180 C CA . HIS A 1 284 ? 12.078 16.703 15.492 1 86.62 284 HIS A CA 1
ATOM 2181 C C . HIS A 1 284 ? 13.539 16.328 15.719 1 86.62 284 HIS A C 1
ATOM 2183 O O . HIS A 1 284 ? 14.359 17.203 16.016 1 86.62 284 HIS A O 1
ATOM 2189 N N . SER A 1 285 ? 13.805 15.156 15.578 1 85.56 285 SER A N 1
ATOM 2190 C CA . SER A 1 285 ? 15.172 14.695 15.781 1 85.56 285 SER A CA 1
ATOM 2191 C C . SER A 1 285 ? 16.094 15.234 14.695 1 85.56 285 SER A C 1
ATOM 2193 O O . SER A 1 285 ? 17.266 15.523 14.953 1 85.56 285 SER A O 1
ATOM 2195 N N . LEU A 1 286 ? 15.594 15.328 13.477 1 81.94 286 LEU A N 1
ATOM 2196 C CA . LEU A 1 286 ? 16.375 15.875 12.375 1 81.94 286 LEU A CA 1
ATOM 2197 C C . LEU A 1 286 ? 16.641 17.359 12.586 1 81.94 286 LEU A C 1
ATOM 2199 O O . LEU A 1 286 ? 17.703 17.875 12.227 1 81.94 286 LEU A O 1
ATOM 2203 N N . TYR A 1 287 ? 15.672 17.984 13.156 1 77.25 287 TYR A N 1
ATOM 2204 C CA . TYR A 1 287 ? 15.812 19.406 13.445 1 77.25 287 TYR A CA 1
ATOM 2205 C C . TYR A 1 287 ? 16.906 19.641 14.492 1 77.25 287 TYR A C 1
ATOM 2207 O O . TYR A 1 287 ? 17.734 20.547 14.344 1 77.25 287 TYR A O 1
ATOM 2215 N N . TRP A 1 288 ? 16.891 18.844 15.453 1 73.56 288 TRP A N 1
ATOM 2216 C CA . TRP A 1 288 ? 17.875 18.984 16.516 1 73.56 288 TRP A CA 1
ATOM 2217 C C . TRP A 1 288 ? 19.281 18.688 16 1 73.56 288 TRP A C 1
ATOM 2219 O O . TRP A 1 288 ? 20.25 19.375 16.359 1 73.56 288 TRP A O 1
ATOM 2229 N N . GLY A 1 289 ? 19.359 17.75 15.125 1 65.38 289 GLY A N 1
ATOM 2230 C CA . GLY A 1 289 ? 20.641 17.375 14.57 1 65.38 289 GLY A CA 1
ATOM 2231 C C . GLY A 1 289 ? 21.203 18.422 13.617 1 65.38 289 GLY A C 1
ATOM 2232 O O . GLY A 1 289 ? 22.422 18.609 13.539 1 65.38 289 GLY A O 1
ATOM 2233 N N . TRP A 1 290 ? 20.328 19.094 12.922 1 68.38 290 TRP A N 1
ATOM 2234 C CA . TRP A 1 290 ? 20.75 20.109 11.961 1 68.38 290 TRP A CA 1
ATOM 2235 C C . TRP A 1 290 ? 21.172 21.375 12.672 1 68.38 290 TRP A C 1
ATOM 2237 O O . TRP A 1 290 ? 22.078 22.078 12.211 1 68.38 290 TRP A O 1
ATOM 2247 N N . ARG A 1 291 ? 20.562 21.766 13.773 1 61.03 291 ARG A N 1
ATOM 2248 C CA . ARG A 1 291 ? 20.906 22.984 14.516 1 61.03 291 ARG A CA 1
ATOM 2249 C C . ARG A 1 291 ? 22.219 22.812 15.266 1 61.03 291 ARG A C 1
ATOM 2251 O O . ARG A 1 291 ? 22.938 23.781 15.516 1 61.03 291 ARG A O 1
ATOM 2258 N N . LYS A 1 292 ? 22.547 21.656 15.461 1 54.25 292 LYS A N 1
ATOM 2259 C CA . LYS A 1 292 ? 23.859 21.516 16.094 1 54.25 292 LYS A CA 1
ATOM 2260 C C . LYS A 1 292 ? 24.969 21.531 15.055 1 54.25 292 LYS A C 1
ATOM 2262 O O . LYS A 1 292 ? 26.031 22.141 15.273 1 54.25 292 LYS A O 1
ATOM 2267 N N . LEU B 1 1 ? -3.031 27.641 4.742 1 21.42 1 LEU B N 1
ATOM 2268 C CA . LEU B 1 1 ? -4.105 28.203 5.559 1 21.42 1 LEU B CA 1
ATOM 2269 C C . LEU B 1 1 ? -4.531 27.234 6.645 1 21.42 1 LEU B C 1
ATOM 2271 O O . LEU B 1 1 ? -5.379 26.359 6.41 1 21.42 1 LEU B O 1
ATOM 2275 N N . ALA B 1 2 ? -3.486 26.703 7.25 1 30.56 2 ALA B N 1
ATOM 2276 C CA . ALA B 1 2 ? -3.695 25.734 8.328 1 30.56 2 ALA B CA 1
ATOM 2277 C C . ALA B 1 2 ? -4.484 26.359 9.477 1 30.56 2 ALA B C 1
ATOM 2279 O O . ALA B 1 2 ? -4 27.266 10.148 1 30.56 2 ALA B O 1
ATOM 2280 N N . ALA B 1 3 ? -5.789 26.438 9.297 1 32.16 3 ALA B N 1
ATOM 2281 C CA . ALA B 1 3 ? -6.652 26.922 10.367 1 32.16 3 ALA B CA 1
ATOM 2282 C C . ALA B 1 3 ? -6.18 26.422 11.727 1 32.16 3 ALA B C 1
ATOM 2284 O O . ALA B 1 3 ? -5.703 25.297 11.852 1 32.16 3 ALA B O 1
ATOM 2285 N N . GLU B 1 4 ? -5.723 27.266 12.508 1 30.67 4 GLU B N 1
ATOM 2286 C CA . GLU B 1 4 ? -5.469 27.125 13.938 1 30.67 4 GLU B CA 1
ATOM 2287 C C . GLU B 1 4 ? -6.441 26.141 14.586 1 30.67 4 GLU B C 1
ATOM 2289 O O . GLU B 1 4 ? -7.656 26.25 14.383 1 30.67 4 GLU B O 1
ATOM 2294 N N . PRO B 1 5 ? -5.992 24.922 14.797 1 37.19 5 PRO B N 1
A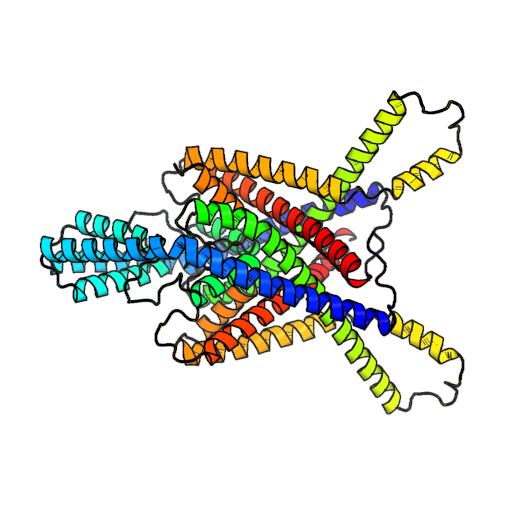TOM 2295 C CA . PRO B 1 5 ? -7.035 24.188 15.5 1 37.19 5 PRO B CA 1
ATOM 2296 C C . PRO B 1 5 ? -7.629 24.969 16.672 1 37.19 5 PRO B C 1
ATOM 2298 O O . PRO B 1 5 ? -6.941 25.219 17.672 1 37.19 5 PRO B O 1
ATOM 2301 N N . ARG B 1 6 ? -8.172 26.141 16.578 1 35.91 6 ARG B N 1
ATOM 2302 C CA . ARG B 1 6 ? -8.898 26.812 17.656 1 35.91 6 ARG B CA 1
ATOM 2303 C C . ARG B 1 6 ? -9.641 25.812 18.531 1 35.91 6 ARG B C 1
ATOM 2305 O O . ARG B 1 6 ? -10.109 24.781 18.031 1 35.91 6 ARG B O 1
ATOM 2312 N N . ALA B 1 7 ? -9.508 25.938 19.781 1 41.97 7 ALA B N 1
ATOM 2313 C CA . ALA B 1 7 ? -10.289 25.344 20.859 1 41.97 7 ALA B CA 1
ATOM 2314 C C . ALA B 1 7 ? -11.766 25.25 20.484 1 41.97 7 ALA B C 1
ATOM 2316 O O . ALA B 1 7 ? -12.484 26.25 20.531 1 41.97 7 ALA B O 1
ATOM 2317 N N . ARG B 1 8 ? -12.008 24.438 19.5 1 48.69 8 ARG B N 1
ATOM 2318 C CA . ARG B 1 8 ? -13.391 24.484 19.062 1 48.69 8 ARG B CA 1
ATOM 2319 C C . ARG B 1 8 ? -14.344 24.047 20.172 1 48.69 8 ARG B C 1
ATOM 2321 O O . ARG B 1 8 ? -14.047 23.094 20.891 1 48.69 8 ARG B O 1
ATOM 2328 N N . GLY B 1 9 ? -15.016 24.75 20.719 1 46.25 9 GLY B N 1
ATOM 2329 C CA . GLY B 1 9 ? -16.078 24.5 21.672 1 46.25 9 GLY B CA 1
ATOM 2330 C C . GLY B 1 9 ? -16.812 23.203 21.438 1 46.25 9 GLY B C 1
ATOM 2331 O O . GLY B 1 9 ? -16.562 22.516 20.438 1 46.25 9 GLY B O 1
ATOM 2332 N N . PRO B 1 10 ? -17.469 22.578 22.484 1 50.78 10 PRO B N 1
ATOM 2333 C CA . PRO B 1 10 ? -18.266 21.359 22.406 1 50.78 10 PRO B CA 1
ATOM 2334 C C . PRO B 1 10 ? -19.016 21.219 21.094 1 50.78 10 PRO B C 1
ATOM 2336 O O . PRO B 1 10 ? -19.203 20.094 20.609 1 50.78 10 PRO B O 1
ATOM 2339 N N . ARG B 1 11 ? -19.391 22.359 20.609 1 51 11 ARG B N 1
ATOM 2340 C CA . ARG B 1 11 ? -20.125 22.344 19.359 1 51 11 ARG B CA 1
ATOM 2341 C C . ARG B 1 11 ? -19.234 21.938 18.188 1 51 11 ARG B C 1
ATOM 2343 O O . ARG B 1 11 ? -19.672 21.25 17.266 1 51 11 ARG B O 1
ATOM 2350 N N . HIS B 1 12 ? -17.969 22.219 18.281 1 57.5 12 HIS B N 1
ATOM 2351 C CA . HIS B 1 12 ? -17.031 21.922 17.203 1 57.5 12 HIS B CA 1
ATOM 2352 C C . HIS B 1 12 ? -16.672 20.438 17.172 1 57.5 12 HIS B C 1
ATOM 2354 O O . HIS B 1 12 ? -16.5 19.859 16.109 1 57.5 12 HIS B O 1
ATOM 2360 N N . LEU B 1 13 ? -16.688 19.812 18.375 1 58.59 13 LEU B N 1
ATOM 2361 C CA . LEU B 1 13 ? -16.438 18.375 18.438 1 58.59 13 LEU B CA 1
ATOM 2362 C C . LEU B 1 13 ? -17.562 17.594 17.781 1 58.59 13 LEU B C 1
ATOM 2364 O O . LEU B 1 13 ? -17.328 16.594 17.094 1 58.59 13 LEU B O 1
ATOM 2368 N N . ASN B 1 14 ? -18.688 18.188 17.891 1 66.44 14 ASN B N 1
ATOM 2369 C CA . ASN B 1 14 ? -19.859 17.531 17.297 1 66.44 14 ASN B CA 1
ATOM 2370 C C . ASN B 1 14 ? -19.828 17.641 15.773 1 66.44 14 ASN B C 1
ATOM 2372 O O . ASN B 1 14 ? -20.156 16.672 15.07 1 66.44 14 ASN B O 1
ATOM 2376 N N . GLU B 1 15 ? -19.359 18.797 15.391 1 75.56 15 GLU B N 1
ATOM 2377 C CA . GLU B 1 15 ? -19.344 18.984 13.938 1 75.56 15 GLU B CA 1
ATOM 2378 C C . GLU B 1 15 ? -18.281 18.109 13.289 1 75.56 15 GLU B C 1
ATOM 2380 O O . GLU B 1 15 ? -18.516 17.531 12.219 1 75.56 15 GLU B O 1
ATOM 2385 N N . ASP B 1 16 ? -17.203 18 14 1 78.19 16 ASP B N 1
ATOM 2386 C CA . ASP B 1 16 ? -16.125 17.188 13.469 1 78.19 16 ASP B CA 1
ATOM 2387 C C . ASP B 1 16 ? -16.516 15.703 13.461 1 78.19 16 ASP B C 1
ATOM 2389 O O . ASP B 1 16 ? -16.172 14.969 12.531 1 78.19 16 ASP B O 1
ATOM 2393 N N . THR B 1 17 ? -17.234 15.352 14.469 1 82 17 THR B N 1
ATOM 2394 C CA . THR B 1 17 ? -17.703 13.969 14.531 1 82 17 THR B CA 1
ATOM 2395 C C . THR B 1 17 ? -18.734 13.695 13.453 1 82 17 THR B C 1
ATOM 2397 O O . THR B 1 17 ? -18.766 12.609 12.875 1 82 17 THR B O 1
ATOM 2400 N N . GLY B 1 18 ? -19.547 14.703 13.258 1 83.5 18 GLY B N 1
ATOM 2401 C CA . GLY B 1 18 ? -20.516 14.562 12.195 1 83.5 18 GLY B CA 1
ATOM 2402 C C . GLY B 1 18 ? -19.891 14.391 10.828 1 83.5 18 GLY B C 1
ATOM 2403 O O . GLY B 1 18 ? -20.328 13.547 10.039 1 83.5 18 GLY B O 1
ATOM 2404 N N . ARG B 1 19 ? -18.906 15.094 10.555 1 84.69 19 ARG B N 1
ATOM 2405 C CA . ARG B 1 19 ? -18.188 14.992 9.281 1 84.69 19 ARG B CA 1
ATOM 2406 C C . ARG B 1 19 ? -17.5 13.633 9.148 1 84.69 19 ARG B C 1
ATOM 2408 O O . ARG B 1 19 ? -17.469 13.062 8.055 1 84.69 19 ARG B O 1
ATOM 2415 N N . PHE B 1 20 ? -17 13.227 10.234 1 89.19 20 PHE B N 1
ATOM 2416 C CA . PHE B 1 20 ? -16.312 11.93 10.242 1 89.19 20 PHE B CA 1
ATOM 2417 C C . PHE B 1 20 ? -17.297 10.805 9.93 1 89.19 20 PHE B C 1
ATOM 2419 O O . PHE B 1 20 ? -17 9.93 9.109 1 89.19 20 PHE B O 1
ATOM 2426 N N . VAL B 1 21 ? -18.453 10.922 10.516 1 90.31 21 VAL B N 1
ATOM 2427 C CA . VAL B 1 21 ? -19.469 9.898 10.32 1 90.31 21 VAL B CA 1
ATOM 2428 C C . VAL B 1 21 ? -20.016 9.984 8.898 1 90.31 21 VAL B C 1
ATOM 2430 O O . VAL B 1 21 ? -20.266 8.961 8.25 1 90.31 21 VAL B O 1
ATOM 2433 N N . LEU B 1 22 ? -20.188 11.172 8.414 1 90.75 22 LEU B N 1
ATOM 2434 C CA . LEU B 1 22 ? -20.672 11.367 7.055 1 90.75 22 LEU B CA 1
ATOM 2435 C C . LEU B 1 22 ? -19.672 10.82 6.039 1 90.75 22 LEU B C 1
ATOM 2437 O O . LEU B 1 22 ? -20.062 10.156 5.078 1 90.75 22 LEU B O 1
ATOM 2441 N N . LEU B 1 23 ? -18.438 11.094 6.281 1 92.75 23 LEU B N 1
ATOM 2442 C CA . LEU B 1 23 ? -17.406 10.594 5.379 1 92.75 23 LEU B CA 1
ATOM 2443 C C . LEU B 1 23 ? -17.359 9.07 5.406 1 92.75 23 LEU B C 1
ATOM 2445 O O . LEU B 1 23 ? -17.203 8.43 4.359 1 92.75 23 LEU B O 1
ATOM 2449 N N . ALA B 1 24 ? -17.5 8.492 6.57 1 93.19 24 ALA B N 1
ATOM 2450 C CA . ALA B 1 24 ? -17.516 7.035 6.699 1 93.19 24 ALA B CA 1
ATOM 2451 C C . ALA B 1 24 ? -18.672 6.422 5.918 1 93.19 24 ALA B C 1
ATOM 2453 O O . ALA B 1 24 ? -18.5 5.414 5.23 1 93.19 24 ALA B O 1
ATOM 2454 N N . ALA B 1 25 ? -19.797 7.07 5.988 1 93.69 25 ALA B N 1
ATOM 2455 C CA . ALA B 1 25 ? -20.984 6.602 5.27 1 93.69 25 ALA B CA 1
ATOM 2456 C C . ALA B 1 25 ? -20.797 6.727 3.76 1 93.69 25 ALA B C 1
ATOM 2458 O O . ALA B 1 25 ? -21.156 5.824 3.004 1 93.69 25 ALA B O 1
ATOM 2459 N N . LEU B 1 26 ? -20.188 7.816 3.344 1 94.06 26 LEU B N 1
ATOM 2460 C CA . LEU B 1 26 ? -19.938 8.031 1.923 1 94.06 26 LEU B CA 1
ATOM 2461 C C . LEU B 1 26 ? -18.938 7.016 1.385 1 94.06 26 LEU B C 1
ATOM 2463 O O . LEU B 1 26 ? -19.094 6.516 0.269 1 94.06 26 LEU B O 1
ATOM 2467 N N . ILE B 1 27 ? -17.938 6.699 2.17 1 94.88 27 ILE B N 1
ATOM 2468 C CA . ILE B 1 27 ? -16.953 5.695 1.768 1 94.88 27 ILE B CA 1
ATOM 2469 C C . ILE B 1 27 ? -17.625 4.324 1.69 1 94.88 27 ILE B C 1
ATOM 2471 O O . ILE B 1 27 ? -17.359 3.547 0.773 1 94.88 27 ILE B O 1
ATOM 2475 N N . GLY B 1 28 ? -18.484 4.074 2.682 1 95.25 28 GLY B N 1
ATOM 2476 C CA . GLY B 1 28 ? -19.25 2.832 2.633 1 95.25 28 GLY B CA 1
ATOM 2477 C C . GLY B 1 28 ? -20.062 2.684 1.364 1 95.25 28 GLY B C 1
ATOM 2478 O O . GLY B 1 28 ? -20.031 1.631 0.722 1 95.25 28 GLY B O 1
ATOM 2479 N N . LEU B 1 29 ? -20.781 3.715 0.971 1 96.12 29 LEU B N 1
ATOM 2480 C CA . LEU B 1 29 ? -21.562 3.715 -0.262 1 96.12 29 LEU B CA 1
ATOM 2481 C C . LEU B 1 29 ? -20.656 3.588 -1.479 1 96.12 29 LEU B C 1
ATOM 2483 O O . LEU B 1 29 ? -21 2.902 -2.445 1 96.12 29 LEU B O 1
ATOM 2487 N N . TYR B 1 30 ? -19.562 4.262 -1.396 1 96.5 30 TYR B N 1
ATOM 2488 C CA . TYR B 1 30 ? -18.562 4.203 -2.459 1 96.5 30 TYR B CA 1
ATOM 2489 C C . TYR B 1 30 ? -18.047 2.783 -2.639 1 96.5 30 TYR B C 1
ATOM 2491 O O . TYR B 1 30 ? -17.844 2.326 -3.768 1 96.5 30 TYR B O 1
ATOM 2499 N N . LEU B 1 31 ? -17.844 2.07 -1.53 1 96.81 31 LEU B N 1
ATOM 2500 C CA . LEU B 1 31 ? -17.375 0.692 -1.571 1 96.81 31 LEU B CA 1
ATOM 2501 C C . LEU B 1 31 ? -18.422 -0.227 -2.191 1 96.81 31 LEU B C 1
ATOM 2503 O O . LEU B 1 31 ? -18.094 -1.079 -3.02 1 96.81 31 LEU B O 1
ATOM 2507 N N . VAL B 1 32 ? -19.641 -0.031 -1.816 1 96.56 32 VAL B N 1
ATOM 2508 C CA . VAL B 1 32 ?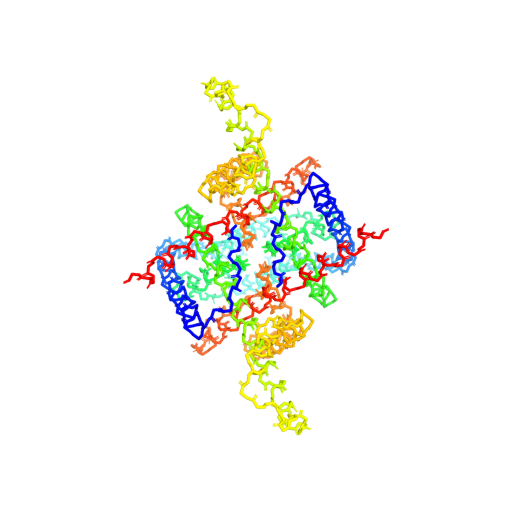 -20.719 -0.861 -2.34 1 96.56 32 VAL B CA 1
ATOM 2509 C C . VAL B 1 32 ? -20.875 -0.624 -3.84 1 96.56 32 VAL B C 1
ATOM 2511 O O . VAL B 1 32 ? -21.016 -1.574 -4.613 1 96.56 32 VAL B O 1
ATOM 2514 N N . ALA B 1 33 ? -20.797 0.623 -4.258 1 97 33 ALA B N 1
ATOM 2515 C CA . ALA B 1 33 ? -20.906 0.955 -5.676 1 97 33 ALA B CA 1
ATOM 2516 C C . ALA B 1 33 ? -19.75 0.345 -6.469 1 97 33 ALA B C 1
ATOM 2518 O O . ALA B 1 33 ? -19.969 -0.228 -7.539 1 97 33 ALA B O 1
ATOM 2519 N N . GLY B 1 34 ? -18.562 0.444 -5.945 1 97.06 34 GLY B N 1
ATOM 2520 C CA . GLY B 1 34 ? -17.406 -0.14 -6.621 1 97.06 34 GLY B CA 1
ATOM 2521 C C . GLY B 1 34 ? -17.484 -1.651 -6.727 1 97.06 34 GLY B C 1
ATOM 2522 O O . GLY B 1 34 ? -17.172 -2.223 -7.77 1 97.06 34 GLY B O 1
ATOM 2523 N N . ALA B 1 35 ? -17.906 -2.266 -5.633 1 96.06 35 ALA B N 1
ATOM 2524 C CA . ALA B 1 35 ? -18.016 -3.723 -5.625 1 96.06 35 ALA B CA 1
ATOM 2525 C C . ALA B 1 35 ? -19.016 -4.207 -6.668 1 96.06 35 ALA B C 1
ATOM 2527 O O . ALA B 1 35 ? -18.781 -5.211 -7.344 1 96.06 35 ALA B O 1
ATOM 2528 N N . THR B 1 36 ? -20.125 -3.486 -6.82 1 96.56 36 THR B N 1
ATOM 2529 C CA . THR B 1 36 ? -21.172 -3.855 -7.781 1 96.56 36 THR B CA 1
ATOM 2530 C C . THR B 1 36 ? -20.656 -3.717 -9.211 1 96.56 36 THR B C 1
ATOM 2532 O O . THR B 1 36 ? -20.859 -4.605 -10.039 1 96.56 36 THR B O 1
ATOM 2535 N N . VAL B 1 37 ? -19.938 -2.664 -9.477 1 96.38 37 VAL B N 1
ATOM 2536 C CA . VAL B 1 37 ? -19.438 -2.416 -10.828 1 96.38 37 VAL B CA 1
ATOM 2537 C C . VAL B 1 37 ? -18.359 -3.436 -11.172 1 96.38 37 VAL B C 1
ATOM 2539 O O . VAL B 1 37 ? -18.391 -4.035 -12.25 1 96.38 37 VAL B O 1
ATOM 2542 N N . PHE B 1 38 ? -17.422 -3.705 -10.25 1 95.44 38 PHE B N 1
ATOM 2543 C CA . PHE B 1 38 ? -16.344 -4.645 -10.516 1 95.44 38 PHE B CA 1
ATOM 2544 C C . PHE B 1 38 ? -16.875 -6.066 -10.648 1 95.44 38 PHE B C 1
ATOM 2546 O O . PHE B 1 38 ? -16.391 -6.84 -11.477 1 95.44 38 PHE B O 1
ATOM 2553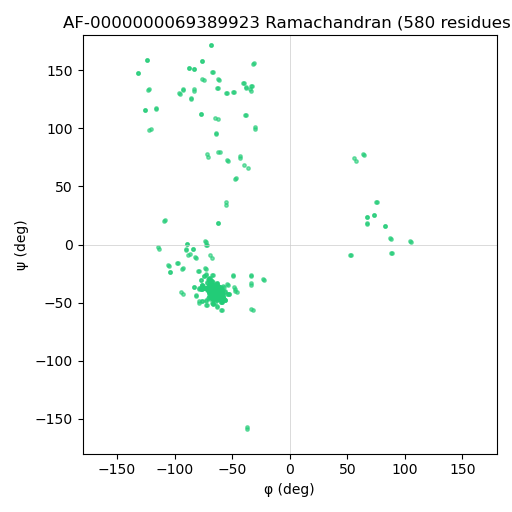 N N . SER B 1 39 ? -17.828 -6.406 -9.797 1 94.06 39 SER B N 1
ATOM 2554 C CA . SER B 1 39 ? -18.422 -7.738 -9.898 1 94.06 39 SER B CA 1
ATOM 2555 C C . SER B 1 39 ? -19.094 -7.938 -11.25 1 94.06 39 SER B C 1
ATOM 2557 O O . SER B 1 39 ? -18.953 -8.992 -11.867 1 94.06 39 SER B O 1
ATOM 2559 N N . ALA B 1 40 ? -19.797 -6.918 -11.742 1 94.25 40 ALA B N 1
ATOM 2560 C CA . ALA B 1 40 ? -20.484 -6.996 -13.023 1 94.25 40 ALA B CA 1
ATOM 2561 C C . ALA B 1 40 ? -19.5 -7.023 -14.18 1 94.25 40 ALA B C 1
ATOM 2563 O O . ALA B 1 40 ? -19.703 -7.746 -15.164 1 94.25 40 ALA B O 1
ATOM 2564 N N . LEU B 1 41 ? -18.406 -6.324 -14.086 1 92.44 41 LEU B N 1
ATOM 2565 C CA . LEU B 1 41 ? -17.438 -6.188 -15.172 1 92.44 41 LEU B CA 1
ATOM 2566 C C . LEU B 1 41 ? -16.547 -7.422 -15.266 1 92.44 41 LEU B C 1
ATOM 2568 O O . LEU B 1 41 ? -16.188 -7.859 -16.359 1 92.44 41 LEU B O 1
ATOM 2572 N N . GLU B 1 42 ? -16.141 -8.031 -14.102 1 93.12 42 GLU B N 1
ATOM 2573 C CA . GLU B 1 42 ? -15.07 -9.016 -14.094 1 93.12 42 GLU B CA 1
ATOM 2574 C C . GLU B 1 42 ? -15.617 -10.43 -13.914 1 93.12 42 GLU B C 1
ATOM 2576 O O . GLU B 1 42 ? -14.938 -11.414 -14.234 1 93.12 42 GLU B O 1
ATOM 2581 N N . SER B 1 43 ? -16.828 -10.672 -13.461 1 89.94 43 SER B N 1
ATOM 2582 C CA . SER B 1 43 ? -17.375 -11.992 -13.156 1 89.94 43 SER B CA 1
ATOM 2583 C C . SER B 1 43 ? -17.438 -12.859 -14.406 1 89.94 43 SER B C 1
ATOM 2585 O O . SER B 1 43 ? -17.047 -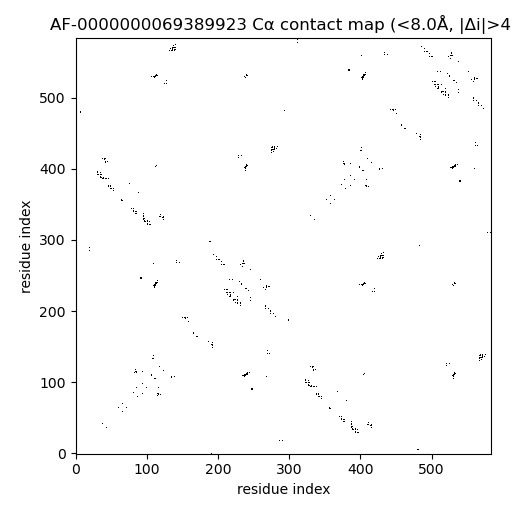14.023 -14.383 1 89.94 43 SER B O 1
ATOM 2587 N N . PRO B 1 44 ? -17.891 -12.281 -15.539 1 89.06 44 PRO B N 1
ATOM 2588 C CA . PRO B 1 44 ? -17.938 -13.125 -16.734 1 89.06 44 PRO B CA 1
ATOM 2589 C C . PRO B 1 44 ? -16.547 -13.562 -17.203 1 89.06 44 PRO B C 1
ATOM 2591 O O . PRO B 1 44 ? -16.375 -14.695 -17.656 1 89.06 44 PRO B O 1
ATOM 2594 N N . GLY B 1 45 ? -15.547 -12.703 -17.094 1 86.62 45 GLY B N 1
ATOM 2595 C CA . GLY B 1 45 ? -14.188 -13.047 -17.469 1 86.62 45 GLY B CA 1
ATOM 2596 C C . GLY B 1 45 ? -13.594 -14.148 -16.609 1 86.62 45 GLY B C 1
ATOM 2597 O O . GLY B 1 45 ? -12.867 -15.008 -17.094 1 86.62 45 GLY B O 1
ATOM 2598 N N . GLU B 1 46 ? -13.906 -14.078 -15.367 1 86.94 46 GLU B N 1
ATOM 2599 C CA . GLU B 1 46 ? -13.414 -15.102 -14.453 1 86.94 46 GLU B CA 1
ATOM 2600 C C . GLU B 1 46 ? -13.992 -16.469 -14.789 1 86.94 46 GLU B C 1
ATOM 2602 O O . GLU B 1 46 ? -13.281 -17.469 -14.75 1 86.94 46 GLU B O 1
ATOM 2607 N N . ALA B 1 47 ? -15.266 -16.531 -15.07 1 86.06 47 ALA B N 1
ATOM 2608 C CA . ALA B 1 47 ? -15.922 -17.797 -15.422 1 86.06 47 ALA B CA 1
ATOM 2609 C C . ALA B 1 47 ? -15.32 -18.391 -16.688 1 86.06 47 ALA B C 1
ATOM 2611 O O . ALA B 1 47 ? -15.109 -19.609 -16.766 1 86.06 47 ALA B O 1
ATOM 2612 N N . GLU B 1 48 ? -15.039 -17.531 -17.594 1 87.56 48 GLU B N 1
ATOM 2613 C CA . GLU B 1 48 ? -14.445 -17.984 -18.844 1 87.56 48 GLU B CA 1
ATOM 2614 C C . GLU B 1 48 ? -13.031 -18.531 -18.625 1 87.56 48 GLU B C 1
ATOM 2616 O O . GLU B 1 48 ? -12.641 -19.531 -19.219 1 87.56 48 GLU B O 1
ATOM 2621 N N . ALA B 1 49 ? -12.281 -17.797 -17.797 1 86.06 49 ALA B N 1
ATOM 2622 C CA . ALA B 1 49 ? -10.922 -18.234 -17.5 1 86.06 49 ALA B CA 1
ATOM 2623 C C . ALA B 1 49 ? -10.922 -19.578 -16.781 1 86.06 49 ALA B C 1
ATOM 2625 O O . ALA B 1 49 ? -10.07 -20.438 -17.031 1 86.06 49 ALA B O 1
ATOM 2626 N N . ARG B 1 50 ? -11.859 -19.797 -15.906 1 85 50 ARG B N 1
ATOM 2627 C CA . ARG B 1 50 ? -11.977 -21.062 -15.188 1 85 50 ARG B CA 1
ATOM 2628 C C . ARG B 1 50 ? -12.312 -22.203 -16.141 1 85 50 ARG B C 1
ATOM 2630 O O . ARG B 1 50 ? -11.773 -23.312 -16 1 85 50 ARG B O 1
ATOM 2637 N N . ALA B 1 51 ? -13.227 -21.938 -17.031 1 87.44 51 ALA B N 1
ATOM 2638 C CA . ALA B 1 51 ? -13.617 -22.953 -18 1 87.44 51 ALA B CA 1
ATOM 2639 C C . ALA B 1 51 ? -12.445 -23.297 -18.922 1 87.44 51 ALA B C 1
ATOM 2641 O O . ALA B 1 51 ? -12.211 -24.484 -19.219 1 87.44 51 ALA B O 1
ATOM 2642 N N . ARG B 1 52 ? -11.719 -22.266 -19.312 1 87.38 52 ARG B N 1
ATOM 2643 C CA . ARG B 1 52 ? -10.562 -22.484 -20.172 1 87.38 52 ARG B CA 1
ATOM 2644 C C . ARG B 1 52 ? -9.5 -23.312 -19.469 1 87.38 52 ARG B C 1
ATOM 2646 O O . ARG B 1 52 ? -8.883 -24.188 -20.062 1 87.38 52 ARG B O 1
ATOM 2653 N N . TRP B 1 53 ? -9.273 -22.984 -18.188 1 87.12 53 TRP B N 1
ATOM 2654 C CA . TRP B 1 53 ? -8.281 -23.734 -17.422 1 87.12 53 TRP B CA 1
ATOM 2655 C C . TRP B 1 53 ? -8.727 -25.188 -17.219 1 87.12 53 TRP B C 1
ATOM 2657 O O . TRP B 1 53 ? -7.914 -26.109 -17.312 1 87.12 53 TRP B O 1
ATOM 2667 N N . GLY B 1 54 ? -9.992 -25.344 -16.922 1 85.94 54 GLY B N 1
ATOM 2668 C CA . GLY B 1 54 ? -10.508 -26.703 -16.812 1 85.94 54 GLY B CA 1
ATOM 2669 C C . GLY B 1 54 ? -10.281 -27.531 -18.062 1 85.94 54 GLY B C 1
ATOM 2670 O O . GLY B 1 54 ? -9.898 -28.688 -17.984 1 85.94 54 GLY B O 1
ATOM 2671 N N . ALA B 1 55 ? -10.461 -26.906 -19.156 1 89.94 55 ALA B N 1
ATOM 2672 C CA . ALA B 1 55 ? -10.242 -27.578 -20.438 1 89.94 55 ALA B CA 1
ATOM 2673 C C . ALA B 1 55 ? -8.758 -27.891 -20.641 1 89.94 55 ALA B C 1
ATOM 2675 O O . ALA B 1 55 ? -8.406 -28.969 -21.109 1 89.94 55 ALA B O 1
ATOM 2676 N N . THR B 1 56 ? -7.91 -26.891 -20.328 1 88.5 56 THR B N 1
ATOM 2677 C CA . THR B 1 56 ? -6.473 -27.078 -20.484 1 88.5 56 THR B CA 1
ATOM 2678 C C . THR B 1 56 ? -5.988 -28.219 -19.594 1 88.5 56 THR B C 1
ATOM 2680 O O . THR B 1 56 ? -5.141 -29.016 -20 1 88.5 56 THR B O 1
ATOM 2683 N N . LEU B 1 57 ? -6.496 -28.297 -18.359 1 88.94 57 LEU B N 1
ATOM 2684 C CA . LEU B 1 57 ? -6.129 -29.344 -17.422 1 88.94 57 LEU B CA 1
ATOM 2685 C C . LEU B 1 57 ? -6.547 -30.719 -17.938 1 88.94 57 LEU B C 1
ATOM 2687 O O . LEU B 1 57 ? -5.762 -31.672 -17.906 1 88.94 57 LEU B O 1
ATOM 2691 N N . ARG B 1 58 ? -7.766 -30.812 -18.516 1 90.19 58 ARG B N 1
ATOM 2692 C CA . ARG B 1 58 ? -8.281 -32.062 -19.047 1 90.19 58 ARG B CA 1
ATOM 2693 C C . ARG B 1 58 ? -7.5 -32.469 -20.297 1 90.19 58 ARG B C 1
ATOM 2695 O O . ARG B 1 58 ? -7.199 -33.656 -20.484 1 90.19 58 ARG B O 1
ATOM 2702 N N . ASN B 1 59 ? -7.207 -31.469 -21.109 1 91.06 59 ASN B N 1
ATOM 2703 C CA . ASN B 1 59 ? -6.445 -31.75 -22.312 1 91.06 59 ASN B CA 1
ATOM 2704 C C . ASN B 1 59 ? -5.043 -32.25 -21.984 1 91.06 59 ASN B C 1
ATOM 2706 O O . ASN B 1 59 ? -4.551 -33.188 -22.641 1 91.06 59 ASN B O 1
ATOM 2710 N N . PHE B 1 60 ? -4.387 -31.641 -21.031 1 90.94 60 PHE B N 1
ATOM 2711 C CA . PHE B 1 60 ? -3.051 -32.062 -20.641 1 90.94 60 PHE B CA 1
ATOM 2712 C C . PHE B 1 60 ? -3.086 -33.438 -20 1 90.94 60 PHE B C 1
ATOM 2714 O O . PHE B 1 60 ? -2.215 -34.281 -20.266 1 90.94 60 PHE B O 1
ATOM 2721 N N . SER B 1 61 ? -4.062 -33.688 -19.125 1 90.38 61 SER B N 1
ATOM 2722 C CA . SER B 1 61 ? -4.23 -35 -18.5 1 90.38 61 SER B CA 1
ATOM 2723 C C . SER B 1 61 ? -4.438 -36.094 -19.531 1 90.38 61 SER B C 1
ATOM 2725 O O . SER B 1 61 ? -3.82 -37.156 -19.453 1 90.38 61 SER B O 1
ATOM 2727 N N . ALA B 1 62 ? -5.234 -35.844 -20.531 1 90.81 62 ALA B N 1
ATOM 2728 C CA . ALA B 1 62 ? -5.531 -36.812 -21.594 1 90.81 62 ALA B CA 1
ATOM 2729 C C . ALA B 1 62 ? -4.328 -37 -22.5 1 90.81 62 ALA B C 1
ATOM 2731 O O . ALA B 1 62 ? -4.047 -38.125 -22.922 1 90.81 62 ALA B O 1
ATOM 2732 N N . ALA B 1 63 ? -3.639 -35.938 -22.781 1 90.12 63 ALA B N 1
ATOM 2733 C CA . ALA B 1 63 ? -2.523 -36 -23.734 1 90.12 63 ALA B CA 1
ATOM 2734 C C . ALA B 1 63 ? -1.346 -36.781 -23.141 1 90.12 63 ALA B C 1
ATOM 2736 O O . ALA B 1 63 ? -0.624 -37.469 -23.875 1 90.12 63 ALA B O 1
ATOM 2737 N N . HIS B 1 64 ? -1.106 -36.688 -21.844 1 90.19 64 HIS B N 1
ATOM 2738 C CA . HIS B 1 64 ? 0.093 -37.281 -21.266 1 90.19 64 HIS B CA 1
ATOM 2739 C C . HIS B 1 64 ? -0.258 -38.438 -20.328 1 90.19 64 HIS B C 1
ATOM 2741 O O . HIS B 1 64 ? 0.632 -39.094 -19.75 1 90.19 64 HIS B O 1
ATOM 2747 N N . GLY B 1 65 ? -1.557 -38.719 -20.094 1 87.62 65 GLY B N 1
ATOM 2748 C CA . GLY B 1 65 ? -2.012 -39.844 -19.297 1 87.62 65 GLY B CA 1
ATOM 2749 C C . GLY B 1 65 ? -1.792 -39.656 -17.812 1 87.62 65 GLY B C 1
ATOM 2750 O O . GLY B 1 65 ? -1.428 -40.594 -17.109 1 87.62 65 GLY B O 1
ATOM 2751 N N . VAL B 1 66 ? -1.733 -38.438 -17.328 1 89.31 66 VAL B N 1
ATOM 2752 C CA . VAL B 1 66 ? -1.577 -38.156 -15.906 1 89.31 66 VAL B CA 1
ATOM 2753 C C . VAL B 1 66 ? -2.943 -37.906 -15.281 1 89.31 66 VAL B C 1
ATOM 2755 O O . VAL B 1 66 ? -3.736 -37.094 -15.797 1 89.31 66 VAL B O 1
ATOM 2758 N N . ALA B 1 67 ? -3.219 -38.562 -14.18 1 90.31 67 ALA B N 1
ATOM 2759 C CA . ALA B 1 67 ? -4.496 -38.406 -13.492 1 90.31 67 ALA B CA 1
ATOM 2760 C C . ALA B 1 67 ? -4.688 -36.969 -13.008 1 90.31 67 ALA B C 1
ATOM 2762 O O . ALA B 1 67 ? -3.729 -36.312 -12.594 1 90.31 67 ALA B O 1
ATOM 2763 N N . GLU B 1 68 ? -5.852 -36.438 -13.055 1 88.44 68 GLU B N 1
ATOM 2764 C CA . GLU B 1 68 ? -6.188 -35.062 -12.688 1 88.44 68 GLU B CA 1
ATOM 2765 C C . GLU B 1 68 ? -5.816 -34.75 -11.234 1 88.44 68 GLU B C 1
ATOM 2767 O O . GLU B 1 68 ? -5.234 -33.719 -10.938 1 88.44 68 GLU B O 1
ATOM 2772 N N . PRO B 1 69 ? -6.023 -35.719 -10.328 1 87 69 PRO B N 1
ATOM 2773 C CA . PRO B 1 69 ? -5.648 -35.438 -8.945 1 87 69 PRO B CA 1
ATOM 2774 C C . PRO B 1 69 ? -4.137 -35.312 -8.75 1 87 69 PRO B C 1
ATOM 2776 O O . PRO B 1 69 ? -3.68 -34.531 -7.918 1 87 69 PRO B O 1
ATOM 2779 N N . GLU B 1 70 ? -3.398 -36.031 -9.531 1 88.44 70 GLU B N 1
ATOM 2780 C CA . GLU B 1 70 ? -1.943 -35.938 -9.453 1 88.44 70 GLU B CA 1
ATOM 2781 C C . GLU B 1 70 ? -1.438 -34.625 -10.023 1 88.44 70 GLU B C 1
ATOM 2783 O O . GLU B 1 70 ? -0.491 -34.031 -9.5 1 88.44 70 GLU B O 1
ATOM 2788 N N . LEU B 1 71 ? -2.104 -34.188 -11.086 1 88.06 71 LEU B N 1
ATOM 2789 C CA . LEU B 1 71 ? -1.75 -32.906 -11.68 1 88.06 71 LEU B CA 1
ATOM 2790 C C . LEU B 1 71 ? -2.068 -31.766 -10.727 1 88.06 71 LEU B C 1
ATOM 2792 O O . LEU B 1 71 ? -1.276 -30.828 -10.586 1 88.06 71 LEU B O 1
ATOM 2796 N N . ARG B 1 72 ? -3.182 -31.844 -10.062 1 86.69 72 ARG B N 1
ATOM 2797 C CA . ARG B 1 72 ? -3.561 -30.812 -9.094 1 86.69 72 ARG B CA 1
ATOM 2798 C C . ARG B 1 72 ? -2.598 -30.797 -7.914 1 86.69 72 ARG B C 1
ATOM 2800 O O . ARG B 1 72 ? -2.275 -29.719 -7.391 1 86.69 72 ARG B O 1
ATOM 2807 N N . ALA B 1 73 ? -2.15 -31.922 -7.504 1 86.75 73 ALA B N 1
ATOM 2808 C CA . ALA B 1 73 ? -1.163 -31.984 -6.43 1 86.75 73 ALA B CA 1
ATOM 2809 C C . ALA B 1 73 ? 0.154 -31.344 -6.855 1 86.75 73 ALA B C 1
ATOM 2811 O O . ALA B 1 73 ? 0.8 -30.656 -6.062 1 86.75 73 ALA B O 1
ATOM 2812 N N . PHE B 1 74 ? 0.448 -31.625 -8.109 1 88.19 74 PHE B N 1
ATOM 2813 C CA . PHE B 1 74 ? 1.652 -31.031 -8.672 1 88.19 74 PHE B CA 1
ATOM 2814 C C . PHE B 1 74 ? 1.522 -29.516 -8.727 1 88.19 74 PHE B C 1
ATOM 2816 O O . PHE B 1 74 ? 2.469 -28.781 -8.414 1 88.19 74 PHE B O 1
ATOM 2823 N N . LEU B 1 75 ? 0.372 -29 -9.062 1 87.25 75 LEU B N 1
ATOM 2824 C CA . LEU B 1 75 ? 0.127 -27.562 -9.148 1 87.25 75 LEU B CA 1
ATOM 2825 C C . LEU B 1 75 ? 0.134 -26.922 -7.762 1 87.25 75 LEU B C 1
ATOM 2827 O O . LEU B 1 75 ? 0.567 -25.781 -7.602 1 87.25 75 LEU B O 1
ATOM 2831 N N . ARG B 1 76 ? -0.264 -27.641 -6.758 1 85.38 76 ARG B N 1
ATOM 2832 C CA . ARG B 1 76 ? -0.192 -27.141 -5.387 1 85.38 76 ARG B CA 1
ATOM 2833 C C . ARG B 1 76 ? 1.257 -26.969 -4.945 1 85.38 76 ARG B C 1
ATOM 2835 O O . ARG B 1 76 ? 1.588 -26 -4.254 1 85.38 76 ARG B O 1
ATOM 2842 N N . LEU B 1 77 ? 2.033 -27.922 -5.344 1 84.31 77 LEU B N 1
ATOM 2843 C CA . LEU B 1 77 ? 3.455 -27.828 -5.039 1 84.31 77 LEU B CA 1
ATOM 2844 C C . LEU B 1 77 ? 4.078 -26.625 -5.754 1 84.31 77 LEU B C 1
ATOM 2846 O O . LEU B 1 77 ? 4.945 -25.953 -5.195 1 84.31 77 LEU B O 1
ATOM 2850 N N . TYR B 1 78 ? 3.557 -26.375 -6.914 1 85.19 78 TYR B N 1
ATOM 2851 C CA . TYR B 1 78 ? 4.066 -25.234 -7.664 1 85.19 78 TYR B CA 1
ATOM 2852 C C . TYR B 1 78 ? 3.639 -23.922 -7.02 1 85.19 78 TYR B C 1
ATOM 2854 O O . TYR B 1 78 ? 4.41 -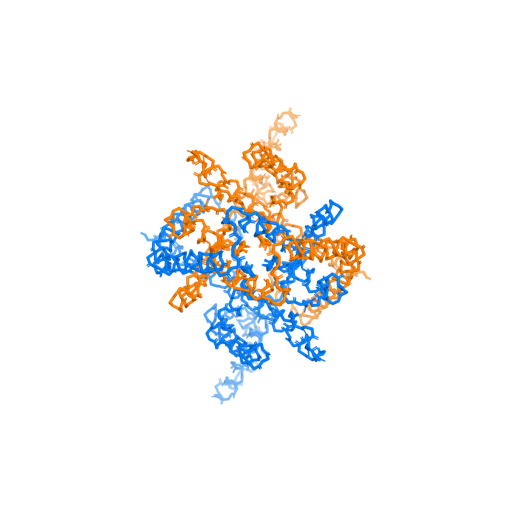22.969 -6.98 1 85.19 78 TYR B O 1
ATOM 2862 N N . GLU B 1 79 ? 2.471 -23.891 -6.555 1 82.19 79 GLU B N 1
ATOM 2863 C CA . GLU B 1 79 ? 2.002 -22.703 -5.867 1 82.19 79 GLU B CA 1
ATOM 2864 C C . GLU B 1 79 ? 2.848 -22.406 -4.633 1 82.19 79 GLU B C 1
ATOM 2866 O O . GLU B 1 79 ? 3.152 -21.234 -4.348 1 82.19 79 GLU B O 1
ATOM 2871 N N . ALA B 1 80 ? 3.195 -23.406 -3.949 1 77.5 80 ALA B N 1
ATOM 2872 C CA . ALA B 1 80 ? 4.059 -23.25 -2.781 1 77.5 80 ALA B CA 1
ATOM 2873 C C . ALA B 1 80 ? 5.449 -22.766 -3.189 1 77.5 80 ALA B C 1
ATOM 2875 O O . ALA B 1 80 ? 6.051 -21.938 -2.506 1 77.5 80 ALA B O 1
ATOM 2876 N N . ALA B 1 81 ? 5.895 -23.312 -4.312 1 79.88 81 ALA B N 1
ATOM 2877 C CA . ALA B 1 81 ? 7.195 -22.875 -4.82 1 79.88 81 ALA B CA 1
ATOM 2878 C C . ALA B 1 81 ? 7.152 -21.438 -5.312 1 79.88 81 ALA B C 1
ATOM 2880 O O . ALA B 1 81 ? 8.133 -20.703 -5.18 1 79.88 81 ALA B O 1
ATOM 2881 N N . LEU B 1 82 ? 6.023 -21.094 -5.844 1 77.06 82 LEU B N 1
ATOM 2882 C CA . LEU B 1 82 ? 5.84 -19.719 -6.289 1 77.06 82 LEU B CA 1
ATOM 2883 C C . LEU B 1 82 ? 5.918 -18.75 -5.117 1 77.06 82 LEU B C 1
ATOM 2885 O O . LEU B 1 82 ? 6.48 -17.656 -5.242 1 77.06 82 LEU B O 1
ATOM 2889 N N . ALA B 1 83 ? 5.379 -19.219 -4.07 1 72.19 83 ALA B N 1
ATOM 2890 C CA . ALA B 1 83 ? 5.406 -18.391 -2.863 1 72.19 83 ALA B CA 1
ATOM 2891 C C . ALA B 1 83 ? 6.832 -18.234 -2.346 1 72.19 83 ALA B C 1
ATOM 2893 O O . ALA B 1 83 ? 7.152 -17.234 -1.691 1 72.19 83 ALA B O 1
ATOM 2894 N N . ALA B 1 84 ? 7.629 -19.203 -2.67 1 72.88 84 ALA B N 1
ATOM 2895 C CA . ALA B 1 84 ? 9.023 -19.156 -2.23 1 72.88 84 ALA B CA 1
ATOM 2896 C C . ALA B 1 84 ? 9.891 -18.438 -3.254 1 72.88 84 ALA B C 1
ATOM 2898 O O . ALA B 1 84 ? 11.109 -18.344 -3.076 1 72.88 84 ALA B O 1
ATOM 2899 N N . GLY B 1 85 ? 9.258 -17.984 -4.324 1 70.44 85 GLY B N 1
ATOM 2900 C CA . GLY B 1 85 ? 10 -17.156 -5.266 1 70.44 85 GLY B CA 1
ATOM 2901 C C . GLY B 1 85 ? 10.367 -17.891 -6.539 1 70.44 85 GLY B C 1
ATOM 2902 O O . GLY B 1 85 ? 11.102 -17.359 -7.379 1 70.44 85 GLY B O 1
ATOM 2903 N N . VAL B 1 86 ? 9.977 -19.125 -6.711 1 71.88 86 VAL B N 1
ATOM 2904 C CA . VAL B 1 86 ? 10.305 -19.906 -7.898 1 71.88 86 VAL B CA 1
ATOM 2905 C C . VAL B 1 86 ? 9.32 -19.578 -9.023 1 71.88 86 VAL B C 1
ATOM 2907 O O . VAL B 1 86 ? 8.125 -19.375 -8.773 1 71.88 86 VAL B O 1
ATOM 2910 N N . ARG B 1 87 ? 9.852 -19.359 -10.172 1 72 87 ARG B N 1
ATOM 2911 C CA . ARG B 1 87 ? 9.016 -19.156 -11.344 1 72 87 ARG B CA 1
ATOM 2912 C C . ARG B 1 87 ? 9.359 -20.141 -12.453 1 72 87 ARG B C 1
ATOM 2914 O O . ARG B 1 87 ? 10.398 -20.797 -12.398 1 72 87 ARG B O 1
ATOM 2921 N N . ALA B 1 88 ? 8.367 -20.297 -13.328 1 67.38 88 ALA B N 1
ATOM 2922 C CA . ALA B 1 88 ? 8.562 -21.25 -14.414 1 67.38 88 ALA B CA 1
ATOM 2923 C C . ALA B 1 88 ? 9.773 -20.891 -15.266 1 67.38 88 ALA B C 1
ATOM 2925 O O . ALA B 1 88 ? 10.547 -21.75 -15.664 1 67.38 88 ALA B O 1
ATOM 2926 N N . ASP B 1 89 ? 9.805 -19.625 -15.609 1 61.97 89 ASP B N 1
ATOM 2927 C CA . ASP B 1 89 ? 10.953 -19.188 -16.406 1 61.97 89 ASP B CA 1
ATOM 2928 C C . ASP B 1 89 ? 12.07 -18.656 -15.5 1 61.97 89 ASP B C 1
ATOM 2930 O O . ASP B 1 89 ? 11.805 -18.172 -14.406 1 61.97 89 ASP B O 1
ATOM 2934 N N . ALA B 1 90 ? 13.289 -19.109 -15.766 1 57.38 90 ALA B N 1
ATOM 2935 C CA . ALA B 1 90 ? 14.492 -18.719 -15.023 1 57.38 90 ALA B CA 1
ATOM 2936 C C . ALA B 1 90 ? 14.508 -17.219 -14.758 1 57.38 90 ALA B C 1
ATOM 2938 O O . ALA B 1 90 ? 14.625 -16.422 -15.688 1 57.38 90 ALA B O 1
ATOM 2939 N N . LEU B 1 91 ? 13.719 -16.859 -13.82 1 62.62 91 LEU B N 1
ATOM 2940 C CA . LEU B 1 91 ? 13.805 -15.453 -13.438 1 62.62 91 LEU B CA 1
ATOM 2941 C C . LEU B 1 91 ? 15.055 -15.195 -12.594 1 62.62 91 LEU B C 1
ATOM 2943 O O . LEU B 1 91 ? 15.641 -16.125 -12.047 1 62.62 91 LEU B O 1
ATOM 2947 N N . ARG B 1 92 ? 15.688 -14.039 -12.797 1 66.62 92 ARG B N 1
ATOM 2948 C CA . ARG B 1 92 ? 16.781 -13.562 -11.953 1 66.62 92 ARG B CA 1
ATOM 2949 C C . ARG B 1 92 ? 16.5 -13.844 -10.477 1 66.62 92 ARG B C 1
ATOM 2951 O O . ARG B 1 92 ? 15.336 -13.922 -10.07 1 66.62 92 ARG B O 1
ATOM 2958 N N . PRO B 1 93 ? 17.625 -14.281 -9.828 1 75.75 93 PRO B N 1
ATOM 2959 C CA . PRO B 1 93 ? 17.422 -14.391 -8.375 1 75.75 93 PRO B CA 1
ATOM 2960 C C . PRO B 1 93 ? 16.781 -13.141 -7.777 1 75.75 93 PRO B C 1
ATOM 2962 O O . PRO B 1 93 ? 17.172 -12.016 -8.117 1 75.75 93 PRO B O 1
ATOM 2965 N N . HIS B 1 94 ? 15.781 -13.344 -7.016 1 79.5 94 HIS B N 1
ATOM 2966 C CA . HIS B 1 94 ? 15.031 -12.227 -6.449 1 79.5 94 HIS B CA 1
ATOM 2967 C C . HIS B 1 94 ? 15.758 -11.633 -5.246 1 79.5 94 HIS B C 1
ATOM 2969 O O . HIS B 1 94 ? 15.586 -10.445 -4.941 1 79.5 94 HIS B O 1
ATOM 2975 N N . TRP B 1 95 ? 16.609 -12.445 -4.648 1 86.88 95 TRP B N 1
ATOM 2976 C CA . TRP B 1 95 ? 17.188 -11.961 -3.396 1 86.88 95 TRP B CA 1
ATOM 2977 C C . TRP B 1 95 ? 18.656 -11.594 -3.572 1 86.88 95 TRP B C 1
ATOM 2979 O O . TRP B 1 95 ? 19.406 -11.539 -2.6 1 86.88 95 TRP B O 1
ATOM 2989 N N . ASP B 1 96 ? 19.078 -11.336 -4.871 1 87.44 96 ASP B N 1
ATOM 2990 C CA . ASP B 1 96 ? 20.344 -10.664 -5.055 1 87.44 96 ASP B CA 1
ATOM 2991 C C . ASP B 1 96 ? 20.281 -9.211 -4.582 1 87.44 96 ASP B C 1
ATOM 2993 O O . ASP B 1 96 ? 19.203 -8.727 -4.211 1 87.44 96 ASP B O 1
ATOM 2997 N N . PHE B 1 97 ? 21.375 -8.539 -4.539 1 88.75 97 PHE B N 1
ATOM 2998 C CA . PHE B 1 97 ? 21.391 -7.203 -3.955 1 88.75 97 PHE B CA 1
ATOM 2999 C C . PHE B 1 97 ? 20.438 -6.27 -4.703 1 88.75 97 PHE B C 1
ATOM 3001 O O . PHE B 1 97 ? 19.609 -5.602 -4.09 1 88.75 97 PHE B O 1
ATOM 3008 N N . PRO B 1 98 ? 20.469 -6.188 -6.07 1 85.69 98 PRO B N 1
ATOM 3009 C CA . PRO B 1 98 ? 19.516 -5.309 -6.758 1 85.69 98 PRO B CA 1
ATOM 3010 C C . PRO B 1 98 ? 18.062 -5.707 -6.516 1 85.69 98 PRO B C 1
ATOM 3012 O O . PRO B 1 98 ? 17.188 -4.844 -6.406 1 85.69 98 PRO B O 1
ATOM 3015 N N . GLY B 1 99 ? 17.844 -7.031 -6.445 1 87.94 99 GLY B N 1
ATOM 3016 C CA . GLY B 1 99 ? 16.5 -7.5 -6.145 1 87.94 99 GLY B CA 1
ATOM 3017 C C . GLY B 1 99 ? 16.047 -7.152 -4.742 1 87.94 99 GLY B C 1
ATOM 3018 O O . GLY B 1 99 ? 14.898 -6.742 -4.535 1 87.94 99 GLY B O 1
ATOM 3019 N N . ALA B 1 100 ? 16.953 -7.355 -3.832 1 91.56 100 ALA B N 1
ATOM 3020 C CA . ALA B 1 100 ? 16.656 -7.012 -2.447 1 91.56 100 ALA B CA 1
ATOM 3021 C C . ALA B 1 100 ? 16.438 -5.512 -2.289 1 91.56 100 ALA B C 1
ATOM 3023 O O . ALA B 1 100 ? 15.586 -5.078 -1.501 1 91.56 100 ALA B O 1
ATOM 3024 N N . PHE B 1 101 ? 17.219 -4.734 -3.031 1 92.5 101 PHE B N 1
ATOM 3025 C CA . PHE B 1 101 ? 17.078 -3.285 -2.996 1 92.5 101 PHE B CA 1
ATOM 3026 C C . PHE B 1 101 ? 15.711 -2.859 -3.521 1 92.5 101 PHE B C 1
ATOM 3028 O O . PHE B 1 101 ? 15.062 -1.982 -2.947 1 92.5 101 PHE B O 1
ATOM 3035 N N . TYR B 1 102 ? 15.297 -3.471 -4.59 1 89.81 102 TYR B N 1
ATOM 3036 C CA . TYR B 1 102 ? 13.969 -3.205 -5.141 1 89.81 102 TYR B CA 1
ATOM 3037 C C . TYR B 1 102 ? 12.875 -3.605 -4.156 1 89.81 102 TYR B C 1
ATOM 3039 O O . TYR B 1 102 ? 11.914 -2.863 -3.959 1 89.81 102 TYR B O 1
ATOM 3047 N N . PHE B 1 103 ? 13.133 -4.645 -3.455 1 92.88 103 PHE B N 1
ATOM 3048 C CA . PHE B 1 103 ? 12.188 -5.152 -2.469 1 92.88 103 PHE B CA 1
ATOM 3049 C C . PHE B 1 103 ? 12.031 -4.168 -1.314 1 92.88 103 PHE B C 1
ATOM 3051 O O . PHE B 1 103 ? 10.906 -3.814 -0.945 1 92.88 103 PHE B O 1
ATOM 3058 N N . VAL B 1 104 ? 13.094 -3.758 -0.771 1 95.38 104 VAL B N 1
ATOM 3059 C CA . VAL B 1 104 ? 13.023 -2.879 0.391 1 95.38 104 VAL B CA 1
ATOM 3060 C C . VAL B 1 104 ? 12.445 -1.525 -0.019 1 95.38 104 VAL B C 1
ATOM 3062 O O . VAL B 1 104 ? 11.734 -0.887 0.758 1 95.38 104 VAL B O 1
ATOM 3065 N N . GLY B 1 105 ? 12.734 -1.084 -1.273 1 93.94 105 GLY B N 1
ATOM 3066 C CA . GLY B 1 105 ? 12.125 0.138 -1.775 1 93.94 105 GLY B CA 1
ATOM 3067 C C . GLY B 1 105 ? 10.609 0.076 -1.815 1 93.94 105 GLY B C 1
ATOM 3068 O O . GLY B 1 105 ? 9.938 1.046 -1.465 1 93.94 105 GLY B O 1
ATOM 3069 N N . THR B 1 106 ? 10.07 -1.072 -2.182 1 93.5 106 THR B N 1
ATOM 3070 C CA . THR B 1 106 ? 8.617 -1.237 -2.242 1 93.5 106 THR B CA 1
ATOM 3071 C C . THR B 1 106 ? 8.031 -1.351 -0.838 1 93.5 106 THR B C 1
ATOM 3073 O O . THR B 1 106 ? 6.891 -0.942 -0.604 1 93.5 106 THR B O 1
ATOM 3076 N N . VAL B 1 107 ? 8.805 -1.815 0.084 1 95.31 107 VAL B N 1
ATOM 3077 C CA . VAL B 1 107 ? 8.336 -1.969 1.459 1 95.31 107 VAL B CA 1
ATOM 3078 C C . VAL B 1 107 ? 8.211 -0.597 2.117 1 95.31 107 VAL B C 1
ATOM 3080 O O . VAL B 1 107 ? 7.156 -0.261 2.666 1 95.31 107 VAL B O 1
ATOM 3083 N N . VAL B 1 108 ? 9.25 0.208 1.973 1 95.94 108 VAL B N 1
ATOM 3084 C CA . VAL B 1 108 ? 9.273 1.481 2.686 1 95.94 108 VAL B CA 1
ATOM 3085 C C . VAL B 1 108 ? 8.289 2.455 2.041 1 95.94 108 VAL B C 1
ATOM 3087 O O . VAL B 1 108 ? 7.758 3.342 2.711 1 95.94 108 VAL B O 1
ATOM 3090 N N . SER B 1 109 ? 8 2.262 0.742 1 94.81 109 SER B N 1
ATOM 3091 C CA . SER B 1 109 ? 7.043 3.115 0.05 1 94.81 109 SER B CA 1
ATOM 3092 C C . SER B 1 109 ? 5.629 2.553 0.148 1 94.81 109 SER B C 1
ATOM 3094 O O . SER B 1 109 ? 4.688 3.125 -0.403 1 94.81 109 SER B O 1
ATOM 3096 N N . THR B 1 110 ? 5.422 1.366 0.74 1 94.56 110 THR B N 1
ATOM 3097 C CA . THR B 1 110 ? 4.16 0.674 0.987 1 94.56 110 THR B CA 1
ATOM 3098 C C . THR B 1 110 ? 3.518 0.237 -0.326 1 94.56 110 THR B C 1
ATOM 3100 O O . THR B 1 110 ? 2.291 0.215 -0.445 1 94.56 110 THR B O 1
ATOM 3103 N N . ILE B 1 111 ? 4.25 0.065 -1.395 1 93.31 111 ILE B N 1
ATOM 3104 C CA . ILE B 1 111 ? 3.74 -0.451 -2.66 1 93.31 111 ILE B CA 1
ATOM 3105 C C . ILE B 1 111 ? 3.449 -1.944 -2.527 1 93.31 111 ILE B C 1
ATOM 3107 O O . ILE B 1 111 ? 2.34 -2.396 -2.82 1 93.31 111 ILE B O 1
ATOM 3111 N N . GLY B 1 112 ? 4.348 -2.818 -2.062 1 90.81 112 GLY B N 1
ATOM 3112 C CA . GLY B 1 112 ? 4.215 -4.238 -1.77 1 90.81 112 GLY B CA 1
ATOM 3113 C C . GLY B 1 112 ? 3.756 -5.055 -2.963 1 90.81 112 GLY B C 1
ATOM 3114 O O . GLY B 1 112 ? 2.674 -5.645 -2.939 1 90.81 112 GLY B O 1
ATOM 3115 N N . PHE B 1 113 ? 4.516 -5.289 -3.959 1 85.19 113 PHE B N 1
ATOM 3116 C CA . PHE B 1 113 ? 4.156 -6.047 -5.152 1 85.19 113 PHE B CA 1
ATOM 3117 C C . PHE B 1 113 ? 3.865 -7.5 -4.805 1 85.19 113 PHE B C 1
ATOM 3119 O O . PHE B 1 113 ? 3.047 -8.148 -5.461 1 85.19 113 PHE B O 1
ATOM 3126 N N . GLY B 1 114 ? 4.586 -8.094 -3.838 1 83.25 114 GLY B N 1
ATOM 3127 C CA . GLY B 1 114 ? 4.328 -9.453 -3.383 1 83.25 114 GLY B CA 1
ATOM 3128 C C . GLY B 1 114 ? 5.074 -10.5 -4.184 1 83.25 114 GLY B C 1
ATOM 3129 O O . GLY B 1 114 ? 4.98 -11.695 -3.891 1 83.25 114 GLY B O 1
ATOM 3130 N N . MET B 1 115 ? 5.746 -10.148 -5.262 1 77.88 115 MET B N 1
ATOM 3131 C CA . MET B 1 115 ? 6.508 -11.109 -6.059 1 77.88 115 MET B CA 1
ATOM 3132 C C . MET B 1 115 ? 7.641 -11.711 -5.242 1 77.88 115 MET B C 1
ATOM 3134 O O . MET B 1 115 ? 7.992 -12.883 -5.434 1 77.88 115 MET B O 1
ATOM 3138 N N . THR B 1 116 ? 8.148 -10.859 -4.352 1 81.12 116 THR B N 1
ATOM 3139 C CA . THR B 1 116 ? 9.211 -11.281 -3.443 1 81.12 116 THR B CA 1
ATOM 3140 C C . THR B 1 116 ? 8.828 -11.008 -1.993 1 81.12 116 THR B C 1
ATOM 3142 O O . THR B 1 116 ? 8.508 -9.867 -1.636 1 81.12 116 THR B O 1
ATOM 3145 N N . THR B 1 117 ? 8.703 -12.109 -1.269 1 87.12 117 THR B N 1
ATOM 3146 C CA . THR B 1 117 ? 8.359 -11.953 0.14 1 87.12 117 THR B CA 1
ATOM 3147 C C . THR B 1 117 ? 9.281 -12.797 1.018 1 87.12 117 THR B C 1
ATOM 3149 O O . THR B 1 117 ? 9.789 -13.828 0.577 1 87.12 117 THR B O 1
ATOM 3152 N N . PRO B 1 118 ? 9.531 -12.312 2.172 1 89.44 118 PRO B N 1
ATOM 3153 C CA . PRO B 1 118 ? 10.391 -13.094 3.062 1 89.44 118 PRO B CA 1
ATOM 3154 C C . PRO B 1 118 ? 9.781 -14.445 3.432 1 89.44 118 PRO B C 1
ATOM 3156 O O . PRO B 1 118 ? 8.594 -14.531 3.744 1 89.44 118 PRO B O 1
ATOM 3159 N N . ALA B 1 119 ? 10.594 -15.469 3.367 1 87.25 119 ALA B N 1
ATOM 3160 C CA . ALA B 1 119 ? 10.156 -16.828 3.686 1 87.25 119 ALA B CA 1
ATOM 3161 C C . ALA B 1 119 ? 10.664 -17.266 5.055 1 87.25 119 ALA B C 1
ATOM 3163 O O . ALA B 1 119 ? 10.008 -18.047 5.75 1 87.25 119 ALA B O 1
ATOM 3164 N N . THR B 1 120 ? 11.734 -16.672 5.516 1 89.94 120 THR B N 1
ATOM 3165 C CA . THR B 1 120 ? 12.352 -17.078 6.773 1 89.94 120 THR B CA 1
ATOM 3166 C C . THR B 1 120 ? 11.719 -16.328 7.949 1 89.94 120 THR B C 1
ATOM 3168 O O . THR B 1 120 ? 11.188 -15.234 7.785 1 89.94 120 THR B O 1
ATOM 3171 N N . VAL B 1 121 ? 11.734 -16.938 9.125 1 91.88 121 VAL B N 1
ATOM 3172 C CA . VAL B 1 121 ? 11.195 -16.328 10.344 1 91.88 121 VAL B CA 1
ATOM 3173 C C . VAL B 1 121 ? 11.977 -15.062 10.68 1 91.88 121 VAL B C 1
ATOM 3175 O O . VAL B 1 121 ? 11.391 -14.047 11.07 1 91.88 121 VAL B O 1
ATOM 3178 N N . GLY B 1 122 ? 13.305 -15.18 10.469 1 92.88 122 GLY B N 1
ATOM 3179 C CA . GLY B 1 122 ? 14.133 -14.008 10.703 1 92.88 122 GLY B CA 1
ATOM 3180 C C . GLY B 1 122 ? 13.805 -12.852 9.766 1 92.88 122 GLY B C 1
ATOM 3181 O O . GLY B 1 122 ? 13.773 -11.695 10.195 1 92.88 122 GLY B O 1
ATOM 3182 N N . GLY B 1 123 ? 13.562 -13.172 8.5 1 94 123 GLY B N 1
ATOM 3183 C CA . GLY B 1 123 ? 13.188 -12.141 7.543 1 94 123 GLY B CA 1
ATOM 3184 C C . GLY B 1 123 ? 11.859 -11.477 7.863 1 94 123 GLY B C 1
ATOM 3185 O O . GLY B 1 123 ? 11.719 -10.266 7.723 1 94 123 GLY B O 1
ATOM 3186 N N . LYS B 1 124 ? 10.867 -12.258 8.344 1 94.44 124 LYS B N 1
ATOM 3187 C CA . LYS B 1 124 ? 9.547 -11.742 8.688 1 94.44 124 LYS B CA 1
ATOM 3188 C C . LYS B 1 124 ? 9.617 -10.836 9.914 1 94.44 124 LYS B C 1
ATOM 3190 O O . LYS B 1 124 ? 8.992 -9.781 9.953 1 94.44 124 LYS B O 1
ATOM 3195 N N . ALA B 1 125 ? 10.336 -11.273 10.898 1 94.56 125 ALA B N 1
ATOM 3196 C CA . ALA B 1 125 ? 10.516 -10.461 12.094 1 94.56 125 ALA B CA 1
ATOM 3197 C C . ALA B 1 125 ? 11.258 -9.164 11.773 1 94.56 125 ALA B C 1
ATOM 3199 O O . ALA B 1 125 ? 10.891 -8.094 12.258 1 94.56 125 ALA B O 1
ATOM 3200 N N . PHE B 1 126 ? 12.289 -9.25 10.977 1 96.56 126 PHE B N 1
ATOM 3201 C CA . PHE B 1 126 ? 13.055 -8.078 10.578 1 96.56 126 PHE B CA 1
ATOM 3202 C C . PHE B 1 126 ? 12.188 -7.109 9.781 1 96.56 126 PHE B C 1
ATOM 3204 O O . PHE B 1 126 ? 12.328 -5.895 9.906 1 96.56 126 PHE B O 1
ATOM 3211 N N . LEU B 1 127 ? 11.328 -7.629 8.922 1 96.44 127 LEU B N 1
ATOM 3212 C CA . LEU B 1 127 ? 10.453 -6.793 8.109 1 96.44 127 LEU B CA 1
ATOM 3213 C C . LEU B 1 127 ? 9.555 -5.93 8.984 1 96.44 127 LEU B C 1
ATOM 3215 O O . LEU B 1 127 ? 9.312 -4.762 8.672 1 96.44 127 LEU B O 1
ATOM 3219 N N . ILE B 1 128 ? 9.062 -6.488 10.109 1 95.69 128 ILE B N 1
ATOM 3220 C CA . ILE B 1 128 ? 8.172 -5.762 11.008 1 95.69 128 ILE B CA 1
ATOM 3221 C C . ILE B 1 128 ? 8.898 -4.559 11.594 1 95.69 128 ILE B C 1
ATOM 3223 O O . ILE B 1 128 ? 8.398 -3.432 11.539 1 95.69 128 ILE B O 1
ATOM 3227 N N . ALA B 1 129 ? 10.094 -4.781 12.07 1 95.12 129 ALA B N 1
ATOM 3228 C CA . ALA B 1 129 ? 10.883 -3.701 12.656 1 95.12 129 ALA B CA 1
ATOM 3229 C C . ALA B 1 129 ? 11.352 -2.717 11.594 1 95.12 129 ALA B C 1
ATOM 3231 O O . ALA B 1 129 ? 11.242 -1.502 11.766 1 95.12 129 ALA B O 1
ATOM 3232 N N . TYR B 1 130 ? 11.852 -3.264 10.492 1 96.88 130 TYR B N 1
ATOM 3233 C CA . TYR B 1 130 ? 12.367 -2.461 9.383 1 96.88 130 TYR B CA 1
ATOM 3234 C C . TYR B 1 130 ? 11.25 -1.622 8.766 1 96.88 130 TYR B C 1
ATOM 3236 O O . TYR B 1 130 ? 11.461 -0.453 8.43 1 96.88 130 TYR B O 1
ATOM 3244 N N . GLY B 1 131 ? 10.094 -2.248 8.633 1 96.19 131 GLY B N 1
ATOM 3245 C CA . GLY B 1 131 ? 8.969 -1.559 8.023 1 96.19 131 GLY B CA 1
ATOM 3246 C C . GLY B 1 131 ? 8.43 -0.429 8.875 1 96.19 131 GLY B C 1
ATOM 3247 O O . GLY B 1 131 ? 7.98 0.594 8.352 1 96.19 131 GLY B O 1
ATOM 3248 N N . LEU B 1 132 ? 8.461 -0.607 10.156 1 95.06 132 LEU B N 1
ATOM 3249 C CA . LEU B 1 132 ? 7.934 0.401 11.062 1 95.06 132 LEU B CA 1
ATOM 3250 C C . LEU B 1 132 ? 8.68 1.724 10.898 1 95.06 132 LEU B C 1
ATOM 3252 O O . LEU B 1 132 ? 8.055 2.762 10.656 1 95.06 132 LEU B O 1
ATOM 3256 N N . PHE B 1 133 ? 9.953 1.701 10.867 1 94.69 133 PHE B N 1
ATOM 3257 C CA . PHE B 1 133 ? 10.75 2.92 10.781 1 94.69 133 PHE B CA 1
ATOM 3258 C C . PHE B 1 133 ? 10.859 3.389 9.336 1 94.69 133 PHE B C 1
ATOM 3260 O O . PHE B 1 133 ? 10.883 4.59 9.07 1 94.69 133 PHE B O 1
ATOM 3267 N N . GLY B 1 134 ? 10.953 2.428 8.469 1 96.5 134 GLY B N 1
ATOM 3268 C CA . GLY B 1 134 ? 11.07 2.783 7.066 1 96.5 134 GLY B CA 1
ATOM 3269 C C . GLY B 1 134 ? 9.844 3.486 6.523 1 96.5 134 GLY B C 1
ATOM 3270 O O . GLY B 1 134 ? 9.953 4.512 5.852 1 96.5 134 GLY B O 1
ATOM 3271 N N . CYS B 1 135 ? 8.664 2.965 6.816 1 96.5 135 CYS B N 1
ATOM 3272 C CA . CYS B 1 135 ? 7.422 3.557 6.336 1 96.5 135 CYS B CA 1
ATOM 3273 C C . CYS B 1 135 ? 7.184 4.918 6.973 1 96.5 135 CYS B C 1
ATOM 3275 O O . CYS B 1 135 ? 6.734 5.852 6.305 1 96.5 135 CYS B O 1
ATOM 3277 N N . ALA B 1 136 ? 7.5 5.039 8.242 1 95.88 136 ALA B N 1
ATOM 3278 C CA . ALA B 1 136 ? 7.359 6.32 8.922 1 95.88 136 ALA B CA 1
ATOM 3279 C C . ALA B 1 136 ? 8.273 7.375 8.305 1 95.88 136 ALA B C 1
ATOM 3281 O O . ALA B 1 136 ? 7.859 8.516 8.078 1 95.88 136 ALA B O 1
ATOM 3282 N N . GLY B 1 137 ? 9.5 6.973 8.047 1 95.06 137 GLY B N 1
ATOM 3283 C CA . GLY B 1 137 ? 10.438 7.883 7.418 1 95.06 137 GLY B CA 1
ATOM 3284 C C . GLY B 1 137 ? 10.016 8.312 6.027 1 95.06 137 GLY B C 1
ATOM 3285 O O . GLY B 1 137 ? 10.195 9.469 5.645 1 95.06 137 GLY B O 1
ATOM 3286 N N . THR B 1 138 ? 9.445 7.43 5.301 1 95.06 138 THR B N 1
ATOM 3287 C CA . THR B 1 138 ? 9.047 7.734 3.928 1 95.06 138 THR B CA 1
ATOM 3288 C C . THR B 1 138 ? 7.801 8.609 3.908 1 95.06 138 THR B C 1
ATOM 3290 O O . THR B 1 138 ? 7.656 9.469 3.041 1 95.06 138 THR B O 1
ATOM 3293 N N . ILE B 1 139 ? 6.91 8.336 4.84 1 93.81 139 ILE B N 1
ATOM 3294 C CA . ILE B 1 139 ? 5.75 9.219 4.957 1 93.81 139 ILE B CA 1
ATOM 3295 C C . ILE B 1 139 ? 6.215 10.648 5.223 1 93.81 139 ILE B C 1
ATOM 3297 O O . ILE B 1 139 ? 5.684 11.594 4.648 1 93.81 139 ILE B O 1
ATOM 3301 N N . LEU B 1 140 ? 7.191 10.797 6.137 1 94.06 140 LEU B N 1
ATOM 3302 C CA . LEU B 1 140 ? 7.773 12.109 6.383 1 94.06 140 LEU B CA 1
ATOM 3303 C C . LEU B 1 140 ? 8.359 12.695 5.105 1 94.06 140 LEU B C 1
ATOM 3305 O O . LEU B 1 140 ? 8.156 13.875 4.809 1 94.06 140 LEU B O 1
ATOM 3309 N N . PHE B 1 141 ? 9.055 11.898 4.41 1 95.12 141 PHE B N 1
ATOM 3310 C CA . PHE B 1 141 ? 9.648 12.336 3.154 1 95.12 141 PHE B CA 1
ATOM 3311 C C . PHE B 1 141 ? 8.578 12.836 2.191 1 95.12 141 PHE B C 1
ATOM 3313 O O . PHE B 1 141 ? 8.742 13.875 1.554 1 95.12 141 PHE B O 1
ATOM 3320 N N . PHE B 1 142 ? 7.477 12.07 2.062 1 93.62 142 PHE B N 1
ATOM 3321 C CA . PHE B 1 142 ? 6.387 12.453 1.171 1 93.62 142 PHE B CA 1
ATOM 3322 C C . PHE B 1 142 ? 5.758 13.766 1.617 1 93.62 142 PHE B C 1
ATOM 3324 O O . PHE B 1 142 ? 5.414 14.609 0.786 1 93.62 142 PHE B O 1
ATOM 3331 N N . ASN B 1 143 ? 5.637 13.93 2.861 1 91.56 143 ASN B N 1
ATOM 3332 C CA . ASN B 1 143 ? 5.062 15.156 3.391 1 91.56 143 ASN B CA 1
ATOM 3333 C C . ASN B 1 143 ? 5.961 16.359 3.117 1 91.56 143 ASN B C 1
ATOM 3335 O O . ASN B 1 143 ? 5.48 17.438 2.742 1 91.56 143 ASN B O 1
ATOM 3339 N N . LEU B 1 144 ? 7.188 16.156 3.363 1 90.94 144 LEU B N 1
ATOM 3340 C CA . LEU B 1 144 ? 8.133 17.234 3.102 1 90.94 144 LEU B CA 1
ATOM 3341 C C . LEU B 1 144 ? 8.188 17.562 1.612 1 90.94 144 LEU B C 1
ATOM 3343 O O . LEU B 1 144 ? 8.297 18.734 1.231 1 90.94 144 LEU B O 1
ATOM 3347 N N . PHE B 1 145 ? 8.148 16.562 0.841 1 91.44 145 PHE B N 1
ATOM 3348 C CA . PHE B 1 145 ? 8.102 16.781 -0.601 1 91.44 145 PHE B CA 1
ATOM 3349 C C . PHE B 1 145 ? 6.883 17.609 -0.991 1 91.44 145 PHE B C 1
ATOM 3351 O O . PHE B 1 145 ? 6.988 18.531 -1.808 1 91.44 145 PHE B O 1
ATOM 3358 N N . LEU B 1 146 ? 5.75 17.203 -0.493 1 89 146 LEU B N 1
ATOM 3359 C CA . LEU B 1 146 ? 4.52 17.938 -0.753 1 89 146 LEU B CA 1
ATOM 3360 C C . LEU B 1 146 ? 4.676 19.406 -0.367 1 89 146 LEU B C 1
ATOM 3362 O O . LEU B 1 146 ? 4.297 20.297 -1.13 1 89 146 LEU B O 1
ATOM 3366 N N . GLU B 1 147 ? 5.285 19.688 0.75 1 88.31 147 GLU B N 1
ATOM 3367 C CA . GLU B 1 147 ? 5.512 21.047 1.21 1 88.31 147 GLU B CA 1
ATOM 3368 C C . GLU B 1 147 ? 6.426 21.812 0.252 1 88.31 147 GLU B C 1
ATOM 3370 O O . GLU B 1 147 ? 6.188 22.984 -0.039 1 88.31 147 GLU B O 1
ATOM 3375 N N . ARG B 1 148 ? 7.359 21.172 -0.23 1 88.12 148 ARG B N 1
ATOM 3376 C CA . ARG B 1 148 ? 8.312 21.797 -1.138 1 88.12 148 ARG B CA 1
ATOM 3377 C C . ARG B 1 148 ? 7.664 22.109 -2.48 1 88.12 148 ARG B C 1
ATOM 3379 O O . ARG B 1 148 ? 7.93 23.156 -3.072 1 88.12 148 ARG B O 1
ATOM 3386 N N . ILE B 1 149 ? 6.891 21.203 -2.916 1 86.81 149 ILE B N 1
ATOM 3387 C CA . ILE B 1 149 ? 6.25 21.422 -4.207 1 86.81 149 ILE B CA 1
ATOM 3388 C C . ILE B 1 149 ? 5.242 22.562 -4.09 1 86.81 149 ILE B C 1
ATOM 3390 O O . ILE B 1 149 ? 5.094 23.359 -5.016 1 86.81 149 ILE B O 1
ATOM 3394 N N . ILE B 1 150 ? 4.543 22.578 -3.023 1 85.75 150 ILE B N 1
ATOM 3395 C CA . ILE B 1 150 ? 3.594 23.672 -2.803 1 85.75 150 ILE B CA 1
ATOM 3396 C C . ILE B 1 150 ? 4.344 25 -2.736 1 85.75 150 ILE B C 1
ATOM 3398 O O . ILE B 1 150 ? 3.914 25.984 -3.336 1 85.75 150 ILE B O 1
ATOM 3402 N N . SER B 1 151 ? 5.461 25.047 -2.055 1 84.69 151 SER B N 1
ATOM 3403 C CA . SER B 1 151 ? 6.277 26.25 -1.935 1 84.69 151 SER B CA 1
ATOM 3404 C C . SER B 1 151 ? 6.852 26.672 -3.285 1 84.69 151 SER B C 1
ATOM 3406 O O . SER B 1 151 ? 6.91 27.859 -3.602 1 84.69 151 SER B O 1
ATOM 3408 N N . LEU B 1 152 ? 7.266 25.734 -3.986 1 84.88 152 LEU B N 1
ATOM 3409 C CA . LEU B 1 152 ? 7.812 26 -5.312 1 84.88 152 LEU B CA 1
ATOM 3410 C C . LEU B 1 152 ? 6.742 26.578 -6.234 1 84.88 152 LEU B C 1
ATOM 3412 O O . LEU B 1 152 ? 6.996 27.547 -6.965 1 84.88 152 LEU B O 1
ATOM 3416 N N . LEU B 1 153 ? 5.613 26.047 -6.195 1 83.5 153 LEU B N 1
ATOM 3417 C CA . LEU B 1 153 ? 4.523 26.516 -7.035 1 83.5 153 LEU B CA 1
ATOM 3418 C C . LEU B 1 153 ? 4.09 27.922 -6.613 1 83.5 153 LEU B C 1
ATOM 3420 O O . LEU B 1 153 ? 3.764 28.766 -7.461 1 83.5 153 LEU B O 1
ATOM 3424 N N . ALA B 1 154 ? 4.09 28.141 -5.324 1 81.19 154 ALA B N 1
ATOM 3425 C CA . ALA B 1 154 ? 3.785 29.469 -4.812 1 81.19 154 ALA B CA 1
ATOM 3426 C C . ALA B 1 154 ? 4.801 30.5 -5.309 1 81.19 154 ALA B C 1
ATOM 3428 O O . ALA B 1 154 ? 4.43 31.609 -5.703 1 81.19 154 ALA B O 1
ATOM 3429 N N . PHE B 1 155 ? 5.996 30.078 -5.312 1 81.31 155 PHE B N 1
ATOM 3430 C CA . PHE B 1 155 ? 7.07 30.953 -5.773 1 81.31 155 PHE B CA 1
ATOM 3431 C C . PHE B 1 155 ? 6.918 31.25 -7.258 1 81.31 155 PHE B C 1
ATOM 3433 O O . PHE B 1 155 ? 7.043 32.406 -7.668 1 81.31 155 PHE B O 1
ATOM 3440 N N . ILE B 1 156 ? 6.641 30.297 -7.977 1 80.5 156 ILE B N 1
ATOM 3441 C CA . ILE B 1 156 ? 6.504 30.453 -9.422 1 80.5 156 ILE B CA 1
ATOM 3442 C C . ILE B 1 156 ? 5.301 31.344 -9.727 1 80.5 156 ILE B C 1
ATOM 3444 O O . ILE B 1 156 ? 5.379 32.219 -10.594 1 80.5 156 ILE B O 1
ATOM 3448 N N . MET B 1 157 ? 4.262 31.172 -9.102 1 78.81 157 MET B N 1
ATOM 3449 C CA . MET B 1 157 ? 3.053 31.953 -9.336 1 78.81 157 MET B CA 1
ATOM 3450 C C . MET B 1 157 ? 3.26 33.406 -8.93 1 78.81 157 MET B C 1
ATOM 3452 O O . MET B 1 157 ? 2.768 34.312 -9.602 1 78.81 157 MET B O 1
ATOM 3456 N N . ARG B 1 158 ? 3.955 33.562 -7.887 1 77.69 158 ARG B N 1
ATOM 3457 C CA . ARG B 1 158 ? 4.281 34.906 -7.449 1 77.69 158 ARG B CA 1
ATOM 3458 C C . ARG B 1 158 ? 5.176 35.625 -8.469 1 77.69 158 ARG B C 1
ATOM 3460 O O . ARG B 1 158 ? 4.961 36.781 -8.781 1 77.69 158 ARG B O 1
ATOM 3467 N N . THR B 1 159 ? 6.094 34.906 -8.953 1 78.81 159 THR B N 1
ATOM 3468 C CA . THR B 1 159 ? 7.012 35.469 -9.938 1 78.81 159 THR B CA 1
ATOM 3469 C C . THR B 1 159 ? 6.277 35.781 -11.242 1 78.81 159 THR B C 1
ATOM 3471 O O . THR B 1 159 ? 6.555 36.812 -11.883 1 78.81 159 THR B O 1
ATOM 3474 N N . CYS B 1 160 ? 5.375 34.938 -11.57 1 74.56 160 CYS B N 1
ATOM 3475 C CA . CYS B 1 160 ? 4.59 35.156 -12.781 1 74.56 160 CYS B CA 1
ATOM 3476 C C . CYS B 1 160 ? 3.668 36.375 -12.617 1 74.56 160 CYS B C 1
ATOM 3478 O O . CYS B 1 160 ? 3.494 37.156 -13.555 1 74.56 160 CYS B O 1
ATOM 3480 N N . ARG B 1 161 ? 3.084 36.406 -11.453 1 72.88 161 ARG B N 1
ATOM 3481 C CA . ARG B 1 161 ? 2.213 37.562 -11.172 1 72.88 161 ARG B CA 1
ATOM 3482 C C . ARG B 1 161 ? 3.004 38.844 -11.164 1 72.88 161 ARG B C 1
ATOM 3484 O O . ARG B 1 161 ? 2.543 39.875 -11.695 1 72.88 161 ARG B O 1
ATOM 3491 N N . GLU B 1 162 ? 4.16 38.812 -10.547 1 75.25 162 GLU B N 1
ATOM 3492 C CA . GLU B 1 162 ? 5.02 39.969 -10.508 1 75.25 162 GLU B CA 1
ATOM 3493 C C . GLU B 1 162 ? 5.461 40.406 -11.906 1 75.25 162 GLU B C 1
ATOM 3495 O O . GLU B 1 162 ? 5.492 41.594 -12.227 1 75.25 162 GLU B O 1
ATOM 3500 N N . ARG B 1 163 ? 5.738 39.406 -12.633 1 74.12 163 ARG B N 1
ATOM 3501 C CA . ARG B 1 163 ? 6.152 39.688 -14 1 74.12 163 ARG B CA 1
ATOM 3502 C C . ARG B 1 163 ? 4.992 40.25 -14.812 1 74.12 163 ARG B C 1
ATOM 3504 O O . ARG B 1 163 ? 5.184 41.156 -15.625 1 74.12 163 ARG B O 1
ATOM 3511 N N . GLN B 1 164 ? 3.84 39.656 -14.633 1 68.94 164 GLN B N 1
ATOM 3512 C CA . GLN B 1 164 ? 2.656 40.125 -15.336 1 68.94 164 GLN B CA 1
ATOM 3513 C C . GLN B 1 164 ? 2.33 41.562 -14.93 1 68.94 164 GLN B C 1
ATOM 3515 O O . GLN B 1 164 ? 1.966 42.406 -15.773 1 68.94 164 GLN B O 1
ATOM 3520 N N . LEU B 1 165 ? 2.482 41.75 -13.609 1 66.56 165 LEU B N 1
ATOM 3521 C CA . LEU B 1 165 ? 2.25 43.125 -13.125 1 66.56 165 LEU B CA 1
ATOM 3522 C C . LEU B 1 165 ? 3.291 44.094 -13.68 1 66.56 165 LEU B C 1
ATOM 3524 O O . LEU B 1 165 ? 2.969 45.219 -14.023 1 66.56 165 LEU B O 1
ATOM 3528 N N . ARG B 1 166 ? 4.477 43.594 -13.758 1 64.94 166 ARG B N 1
ATOM 3529 C CA . ARG B 1 166 ? 5.543 44.438 -14.312 1 64.94 166 ARG B CA 1
ATOM 3530 C C . ARG B 1 166 ? 5.328 44.688 -15.797 1 64.94 166 ARG B C 1
ATOM 3532 O O . ARG B 1 166 ? 5.602 45.781 -16.297 1 64.94 166 ARG B O 1
ATOM 3539 N N . ARG B 1 167 ? 4.824 43.719 -16.391 1 65.38 167 ARG B N 1
ATOM 3540 C CA . ARG B 1 167 ? 4.598 43.844 -17.828 1 65.38 167 ARG B CA 1
ATOM 3541 C C . ARG B 1 167 ? 3.369 44.719 -18.109 1 65.38 167 ARG B C 1
ATOM 3543 O O . ARG B 1 167 ? 3.311 45.406 -19.125 1 65.38 167 ARG B O 1
ATOM 3550 N N . SER B 1 168 ? 2.35 44.375 -17.422 1 61.25 168 SER B N 1
ATOM 3551 C CA . SER B 1 168 ? 1.139 45.156 -17.672 1 61.25 168 SER B CA 1
ATOM 3552 C C . SER B 1 168 ? 1.344 46.625 -17.312 1 61.25 168 SER B C 1
ATOM 3554 O O . SER B 1 168 ? 0.478 47.469 -17.578 1 61.25 168 SER B O 1
ATOM 3556 N N . GLY B 1 169 ? 2.506 47.156 -17.188 1 55.88 169 GLY B N 1
ATOM 3557 C CA . GLY B 1 169 ? 2.756 48.562 -16.953 1 55.88 169 GLY B CA 1
ATOM 3558 C C . GLY B 1 169 ? 1.991 49.125 -15.766 1 55.88 169 GLY B C 1
ATOM 3559 O O . GLY B 1 169 ? 1.937 50.344 -15.57 1 55.88 169 GLY B O 1
ATOM 3560 N N . LEU B 1 170 ? 1.154 48.406 -15.281 1 50.47 170 LEU B N 1
ATOM 3561 C CA . LEU B 1 170 ? 0.297 48.906 -14.211 1 50.47 170 LEU B CA 1
ATOM 3562 C C . LEU B 1 170 ? 1.079 49.062 -12.914 1 50.47 170 LEU B C 1
ATOM 3564 O O . LEU B 1 170 ? 0.487 49.188 -11.844 1 50.47 170 LEU B O 1
ATOM 3568 N N . LEU B 1 171 ? 2.348 48.75 -12.875 1 49.16 171 LEU B N 1
ATOM 3569 C CA . LEU B 1 171 ? 3.111 49.25 -11.734 1 49.16 171 LEU B CA 1
ATOM 3570 C C . LEU B 1 171 ? 2.959 50.75 -11.586 1 49.16 171 LEU B C 1
ATOM 3572 O O . LEU B 1 171 ? 3.379 51.5 -12.461 1 49.16 171 LEU B O 1
ATOM 3576 N N . PRO B 1 172 ? 1.849 51.375 -11.164 1 41.97 172 PRO B N 1
ATOM 3577 C CA . PRO B 1 172 ? 1.815 52.812 -11.008 1 41.97 172 PRO B CA 1
ATOM 3578 C C . PRO B 1 172 ? 3.156 53.406 -10.555 1 41.97 172 PRO B C 1
ATOM 3580 O O . PRO B 1 172 ? 3.959 52.688 -9.938 1 41.97 172 PRO B O 1
ATOM 3583 N N . ALA B 1 173 ? 3.646 54.562 -11.133 1 40.69 173 ALA B N 1
ATOM 3584 C CA . ALA B 1 173 ? 4.746 55.438 -10.742 1 40.69 173 ALA B CA 1
ATOM 3585 C C . ALA B 1 173 ? 4.887 55.5 -9.219 1 40.69 173 ALA B C 1
ATOM 3587 O O . ALA B 1 173 ? 5.988 55.688 -8.703 1 40.69 173 ALA B O 1
ATOM 3588 N N . THR B 1 174 ? 3.77 55.875 -8.469 1 38 174 THR B N 1
ATOM 3589 C CA . THR B 1 174 ? 3.805 56.156 -7.039 1 38 174 THR B CA 1
ATOM 3590 C C . THR B 1 174 ? 4.09 54.906 -6.23 1 38 174 THR B C 1
ATOM 3592 O O . THR B 1 174 ? 3.898 54.875 -5.012 1 38 174 THR B O 1
ATOM 3595 N N . PHE B 1 175 ? 4.066 53.75 -6.715 1 40.53 175 PHE B N 1
ATOM 3596 C CA . PHE B 1 175 ? 4.539 52.656 -5.906 1 40.53 175 PHE B CA 1
ATOM 3597 C C . PHE B 1 175 ? 5.961 52.906 -5.422 1 40.53 175 PHE B C 1
ATOM 3599 O O . PHE B 1 175 ? 6.93 52.531 -6.094 1 40.53 175 PHE B O 1
ATOM 3606 N N . ARG B 1 176 ? 6.277 54.219 -5.105 1 36.12 176 ARG B N 1
ATOM 3607 C CA . ARG B 1 176 ? 7.445 54.594 -4.32 1 36.12 176 ARG B CA 1
ATOM 3608 C C . ARG B 1 176 ? 7.711 53.594 -3.209 1 36.12 176 ARG B C 1
ATOM 3610 O O . ARG B 1 176 ? 6.855 52.75 -2.902 1 36.12 176 ARG B O 1
ATOM 3617 N N . ARG B 1 177 ? 8.5 54.031 -1.981 1 38.28 177 ARG B N 1
ATOM 3618 C CA . ARG B 1 177 ? 9.266 53.438 -0.887 1 38.28 177 ARG B CA 1
ATOM 3619 C C . ARG B 1 177 ? 8.406 52.5 -0.045 1 38.28 177 ARG B C 1
ATOM 3621 O O . ARG B 1 177 ? 8.875 51.469 0.409 1 38.28 177 ARG B O 1
ATOM 3628 N N . GLY B 1 178 ? 7.234 52.969 0.547 1 36.66 178 GLY B N 1
ATOM 3629 C CA . GLY B 1 178 ? 6.566 52.469 1.733 1 36.66 178 GLY B CA 1
ATOM 3630 C C . GLY B 1 178 ? 5.75 51.219 1.464 1 36.66 178 GLY B C 1
ATOM 3631 O O . GLY B 1 178 ? 5.516 50.406 2.369 1 36.66 178 GLY B O 1
ATOM 3632 N N . SER B 1 179 ? 4.902 51.156 0.446 1 38.44 179 SER B N 1
ATOM 3633 C CA . SER B 1 179 ? 3.863 50.125 0.253 1 38.44 179 SER B CA 1
ATOM 3634 C C . SER B 1 179 ? 4.438 48.875 -0.347 1 38.44 179 SER B C 1
ATOM 3636 O O . SER B 1 179 ? 3.695 47.906 -0.638 1 38.44 179 SER B O 1
ATOM 3638 N N . ALA B 1 180 ? 5.496 48.75 -0.818 1 39.75 180 ALA B N 1
ATOM 3639 C CA . ALA B 1 180 ? 6.238 47.531 -1.214 1 39.75 180 ALA B CA 1
ATOM 3640 C C . ALA B 1 180 ? 6.203 46.5 -0.113 1 39.75 180 ALA B C 1
ATOM 3642 O O . ALA B 1 180 ? 6.168 45.281 -0.395 1 39.75 180 ALA B O 1
ATOM 3643 N N . LEU B 1 181 ? 6.324 46.906 1.081 1 39.66 181 LEU B N 1
ATOM 3644 C CA . LEU B 1 181 ? 6.25 46.031 2.24 1 39.66 181 LEU B CA 1
ATOM 3645 C C . LEU B 1 181 ? 4.852 45.438 2.385 1 39.66 181 LEU B C 1
ATOM 3647 O O . LEU B 1 181 ? 4.699 44.281 2.764 1 39.66 181 LEU B O 1
ATOM 3651 N N . SER B 1 182 ? 3.758 46.312 2.174 1 41.06 182 SER B N 1
ATOM 3652 C CA . SER B 1 182 ? 2.389 45.812 2.342 1 41.06 182 SER B CA 1
ATOM 3653 C C . SER B 1 182 ? 2.023 44.781 1.277 1 41.06 182 SER B C 1
ATOM 3655 O O . SER B 1 182 ? 1.375 43.781 1.575 1 41.06 182 SER B O 1
ATOM 3657 N N . GLU B 1 183 ? 2.258 45.094 -0.002 1 41.22 183 GLU B N 1
ATOM 3658 C CA . GLU B 1 183 ? 1.938 44.156 -1.083 1 41.22 183 GLU B CA 1
ATOM 3659 C C . GLU B 1 183 ? 2.793 42.906 -1 1 41.22 183 GLU B C 1
ATOM 3661 O O . GLU B 1 183 ? 2.326 41.812 -1.319 1 41.22 183 GLU B O 1
ATOM 3666 N N . ALA B 1 184 ? 4.039 43.125 -0.7 1 42.44 184 ALA B N 1
ATOM 3667 C CA . ALA B 1 184 ? 4.918 42 -0.333 1 42.44 184 ALA B CA 1
ATOM 3668 C C . ALA B 1 184 ? 4.305 41.156 0.79 1 42.44 184 ALA B C 1
ATOM 3670 O O . ALA B 1 184 ? 4.445 39.938 0.808 1 42.44 184 ALA B O 1
ATOM 3671 N N . ASP B 1 185 ? 3.773 41.844 1.719 1 44.03 185 ASP B N 1
ATOM 3672 C CA . ASP B 1 185 ? 3.035 41.25 2.814 1 44.03 185 ASP B CA 1
ATOM 3673 C C . ASP B 1 185 ? 1.758 40.562 2.309 1 44.03 185 ASP B C 1
ATOM 3675 O O . ASP B 1 185 ? 1.311 39.562 2.867 1 44.03 185 ASP B O 1
ATOM 3679 N N . SER B 1 186 ? 0.969 41.312 1.486 1 43.84 186 SER B N 1
ATOM 3680 C CA . SER B 1 186 ? -0.221 40.719 0.881 1 43.84 186 SER B CA 1
ATOM 3681 C C . SER B 1 186 ? 0.132 39.5 0.039 1 43.84 186 SER B C 1
ATOM 3683 O O . SER B 1 186 ? -0.65 38.562 -0.047 1 43.84 186 SER B O 1
ATOM 3685 N N . LEU B 1 187 ? 1.119 39.625 -0.761 1 41.38 187 LEU B N 1
ATOM 3686 C CA . LEU B 1 187 ? 1.671 38.562 -1.564 1 41.38 187 LEU B CA 1
ATOM 3687 C C . LEU B 1 187 ? 2.303 37.469 -0.676 1 41.38 187 LEU B C 1
ATOM 3689 O O . LEU B 1 187 ? 2.4 36.312 -1.071 1 41.38 187 LEU B O 1
ATOM 3693 N N . ALA B 1 188 ? 3.01 37.906 0.347 1 43.53 188 ALA B N 1
ATOM 3694 C CA . ALA B 1 188 ? 3.617 37 1.327 1 43.53 188 ALA B CA 1
ATOM 3695 C C . ALA B 1 188 ? 2.609 35.969 1.826 1 43.53 188 ALA B C 1
ATOM 3697 O O . ALA B 1 188 ? 2.973 34.812 2.104 1 43.53 188 ALA B O 1
ATOM 3698 N N . GLY B 1 189 ? 1.325 36.438 1.965 1 45.81 189 GLY B N 1
ATOM 3699 C CA . GLY B 1 189 ? 0.315 35.531 2.469 1 45.81 189 GLY B CA 1
ATOM 3700 C C . GLY B 1 189 ? -0.358 34.719 1.374 1 45.81 189 GLY B C 1
ATOM 3701 O O . GLY B 1 189 ? -1.399 34.125 1.603 1 45.81 189 GLY B O 1
ATOM 3702 N N . TRP B 1 190 ? -0.069 35.094 0.159 1 49.59 190 TRP B N 1
ATOM 3703 C CA . TRP B 1 190 ? -0.805 34.469 -0.943 1 49.59 190 TRP B CA 1
ATOM 3704 C C . TRP B 1 190 ? -0.516 32.969 -1.029 1 49.59 190 TRP B C 1
ATOM 3706 O O . TRP B 1 190 ? 0.645 32.562 -1.082 1 49.59 190 TRP B O 1
ATOM 3716 N N . LYS B 1 191 ? -1.334 32.125 -0.457 1 59.62 191 LYS B N 1
ATOM 3717 C CA . LYS B 1 191 ? -1.316 30.688 -0.657 1 59.62 191 LYS B CA 1
ATOM 3718 C C . LYS B 1 191 ? -1.944 30.312 -1.995 1 59.62 191 LYS B C 1
ATOM 3720 O O . LYS B 1 191 ? -2.99 30.844 -2.369 1 59.62 191 LYS B O 1
ATOM 3725 N N . PRO B 1 192 ? -1.076 29.797 -2.924 1 65.25 192 PRO B N 1
ATOM 3726 C CA . PRO B 1 192 ? -1.683 29.344 -4.176 1 65.25 192 PRO B CA 1
ATOM 3727 C C . PRO B 1 192 ? -3.039 28.672 -3.967 1 65.25 192 PRO B C 1
ATOM 3729 O O . PRO B 1 192 ? -3.262 28.031 -2.939 1 65.25 192 PRO B O 1
ATOM 3732 N N . SER B 1 193 ? -3.893 29.125 -4.863 1 79.19 193 SER B N 1
ATOM 3733 C CA . SER B 1 193 ? -5.195 28.469 -4.816 1 79.19 193 SER B CA 1
ATOM 3734 C C . SER B 1 193 ? -5.059 26.953 -4.926 1 79.19 193 SER B C 1
ATOM 3736 O O . SER B 1 193 ? -4.219 26.453 -5.676 1 79.19 193 SER B O 1
ATOM 3738 N N . VAL B 1 194 ? -5.676 26.188 -4.07 1 83.94 194 VAL B N 1
ATOM 3739 C CA . VAL B 1 194 ? -5.688 24.734 -4.023 1 83.94 194 VAL B CA 1
ATOM 3740 C C . VAL B 1 194 ? -6.008 24.172 -5.406 1 83.94 194 VAL B C 1
ATOM 3742 O O . VAL B 1 194 ? -5.453 23.141 -5.812 1 83.94 194 VAL B O 1
ATOM 3745 N N . TYR B 1 195 ? -6.723 24.953 -6.195 1 85.5 195 TYR B N 1
ATOM 3746 C CA . TYR B 1 195 ? -7.148 24.5 -7.512 1 85.5 195 TYR B CA 1
ATOM 3747 C C . TYR B 1 195 ? -5.996 24.547 -8.508 1 85.5 195 TYR B C 1
ATOM 3749 O O . TYR B 1 195 ? -5.867 23.656 -9.359 1 85.5 195 TYR B O 1
ATOM 3757 N N . HIS B 1 196 ? -5.207 25.578 -8.367 1 85.19 196 HIS B N 1
ATOM 3758 C CA . HIS B 1 196 ? -4.059 25.656 -9.258 1 85.19 196 HIS B CA 1
ATOM 3759 C C . HIS B 1 196 ? -3.039 24.562 -8.945 1 85.19 196 HIS B C 1
ATOM 3761 O O . HIS B 1 196 ? -2.457 23.984 -9.859 1 85.19 196 HIS B O 1
ATOM 3767 N N . VAL B 1 197 ? -2.883 24.281 -7.699 1 86.69 197 VAL B N 1
ATOM 3768 C CA . VAL B 1 197 ? -1.963 23.234 -7.289 1 86.69 197 VAL B CA 1
ATOM 3769 C C . VAL B 1 197 ? -2.457 21.875 -7.805 1 86.69 197 VAL B C 1
ATOM 3771 O O . VAL B 1 197 ? -1.674 21.078 -8.328 1 86.69 197 VAL B O 1
ATOM 3774 N N . LEU B 1 198 ? -3.74 21.688 -7.691 1 91.19 198 LEU B N 1
ATOM 3775 C CA . LEU B 1 198 ? -4.359 20.453 -8.156 1 91.19 198 LEU B CA 1
ATOM 3776 C C . LEU B 1 198 ? -4.145 20.281 -9.656 1 91.19 198 LEU B C 1
ATOM 3778 O O . LEU B 1 198 ? -3.803 19.172 -10.109 1 91.19 198 LEU B O 1
ATOM 3782 N N . LEU B 1 199 ? -4.316 21.375 -10.375 1 91.31 199 LEU B N 1
ATOM 3783 C CA . LEU B 1 199 ? -4.203 21.312 -11.828 1 91.31 199 LEU B CA 1
ATOM 3784 C C . LEU B 1 199 ? -2.768 21.016 -12.25 1 91.31 199 LEU B C 1
ATOM 3786 O O . LEU B 1 199 ? -2.529 20.156 -13.102 1 91.31 199 LEU B O 1
ATOM 3790 N N . ILE B 1 200 ? -1.845 21.672 -11.664 1 90.62 200 ILE B N 1
ATOM 3791 C CA . ILE B 1 200 ? -0.445 21.5 -12.039 1 90.62 200 ILE B CA 1
ATOM 3792 C C . ILE B 1 200 ? 0.038 20.109 -11.633 1 90.62 200 ILE B C 1
ATOM 3794 O O . ILE B 1 200 ? 0.686 19.422 -12.422 1 90.62 200 ILE B O 1
ATOM 3798 N N . LEU B 1 201 ? -0.269 19.719 -10.438 1 91.31 201 LEU B N 1
ATOM 3799 C CA . LEU B 1 201 ? 0.116 18.391 -9.977 1 91.31 201 LEU B CA 1
ATOM 3800 C C . LEU B 1 201 ? -0.556 17.297 -10.812 1 91.31 201 LEU B C 1
ATOM 3802 O O . LEU B 1 201 ? 0.056 16.281 -11.109 1 91.31 201 LEU B O 1
ATOM 3806 N N . GLY B 1 202 ? -1.843 17.547 -11.117 1 93.88 202 GLY B N 1
ATOM 3807 C CA . GLY B 1 202 ? -2.557 16.609 -11.969 1 93.88 202 GLY B CA 1
ATOM 3808 C C . GLY B 1 202 ? -1.937 16.469 -13.344 1 93.88 202 GLY B C 1
ATOM 3809 O O . GLY B 1 202 ? -1.751 15.352 -13.828 1 93.88 202 GLY B O 1
ATOM 3810 N N . LEU B 1 203 ? -1.565 17.594 -13.938 1 94.44 203 LEU B N 1
ATOM 3811 C CA . LEU B 1 203 ? -0.934 17.578 -15.25 1 94.44 203 LEU B CA 1
ATOM 3812 C C . LEU B 1 203 ? 0.425 16.891 -15.195 1 94.44 203 LEU B C 1
ATOM 3814 O O . LEU B 1 203 ? 0.773 16.125 -16.094 1 94.44 203 LEU B O 1
ATOM 3818 N N . PHE B 1 204 ? 1.127 17.172 -14.164 1 93.38 204 PHE B N 1
ATOM 3819 C CA . PHE B 1 204 ? 2.432 16.547 -13.984 1 93.38 204 PHE B CA 1
ATOM 3820 C C . PHE B 1 204 ? 2.287 15.039 -13.789 1 93.38 204 PHE B C 1
ATOM 3822 O O . PHE B 1 204 ? 3.08 14.258 -14.312 1 93.38 204 PHE B O 1
ATOM 3829 N N . ALA B 1 205 ? 1.346 14.648 -13.016 1 94.56 205 ALA B N 1
ATOM 3830 C CA . ALA B 1 205 ? 1.107 13.227 -12.781 1 94.56 205 ALA B CA 1
ATOM 3831 C C . ALA B 1 205 ? 0.753 12.508 -14.078 1 94.56 205 ALA B C 1
ATOM 3833 O O . ALA B 1 205 ? 1.237 11.398 -14.336 1 94.56 205 ALA B O 1
ATOM 3834 N N . VAL B 1 206 ? -0.066 13.148 -14.898 1 95.31 206 VAL B N 1
ATOM 3835 C CA . VAL B 1 206 ? -0.469 12.562 -16.172 1 95.31 206 VAL B CA 1
ATOM 3836 C C . VAL B 1 206 ? 0.737 12.469 -17.109 1 95.31 206 VAL B C 1
ATOM 3838 O O . VAL B 1 206 ? 0.968 11.438 -17.734 1 95.31 206 VAL B O 1
ATOM 3841 N N . LEU B 1 207 ? 1.523 13.484 -17.141 1 96.25 207 LEU B N 1
ATOM 3842 C CA . LEU B 1 207 ? 2.711 13.492 -18 1 96.25 207 LEU B CA 1
ATOM 3843 C C . LEU B 1 207 ? 3.699 12.414 -17.547 1 96.25 207 LEU B C 1
ATOM 3845 O O . LEU B 1 207 ? 4.234 11.68 -18.391 1 96.25 207 LEU B O 1
ATOM 3849 N N . LEU B 1 208 ? 3.893 12.383 -16.297 1 95.88 208 LEU B N 1
ATOM 3850 C CA . LEU B 1 208 ? 4.805 11.391 -15.75 1 95.88 208 LEU B CA 1
ATOM 3851 C C . LEU B 1 208 ? 4.32 9.977 -16.062 1 95.88 208 LEU B C 1
ATOM 3853 O O . LEU B 1 208 ? 5.105 9.117 -16.453 1 95.88 208 LEU B O 1
ATOM 3857 N N . SER B 1 209 ? 3.039 9.75 -15.867 1 96.19 209 SER B N 1
ATOM 3858 C CA . SER B 1 209 ? 2.461 8.43 -16.125 1 96.19 209 SER B CA 1
ATOM 3859 C C . SER B 1 209 ? 2.545 8.07 -17.609 1 96.19 209 SER B C 1
ATOM 3861 O O . SER B 1 209 ? 2.812 6.918 -17.953 1 96.19 209 SER B O 1
ATOM 3863 N N . CYS B 1 210 ? 2.326 9.055 -18.438 1 95.62 210 CYS B N 1
ATOM 3864 C CA . CYS B 1 210 ? 2.402 8.805 -19.875 1 95.62 210 CYS B CA 1
ATOM 3865 C C . CYS B 1 210 ? 3.83 8.484 -20.297 1 95.62 210 CYS B C 1
ATOM 3867 O O . CYS B 1 210 ? 4.062 7.559 -21.078 1 95.62 210 CYS B O 1
ATOM 3869 N N . CYS B 1 211 ? 4.781 9.195 -19.797 1 95.5 211 CYS B N 1
ATOM 3870 C CA . CYS B 1 211 ? 6.184 8.953 -20.125 1 95.5 211 CYS B CA 1
ATOM 3871 C C . CYS B 1 211 ? 6.637 7.602 -19.594 1 95.5 211 CYS B C 1
ATOM 3873 O O . CYS B 1 211 ? 7.297 6.84 -20.297 1 95.5 211 CYS B O 1
ATOM 3875 N N . ALA B 1 212 ? 6.289 7.367 -18.391 1 95.62 212 ALA B N 1
ATOM 3876 C CA . ALA B 1 212 ? 6.645 6.074 -17.797 1 95.62 212 ALA B CA 1
ATOM 3877 C C . ALA B 1 212 ? 6.004 4.93 -18.578 1 95.62 212 ALA B C 1
ATOM 3879 O O . ALA B 1 212 ? 6.641 3.9 -18.828 1 95.62 212 ALA B O 1
ATOM 3880 N N . SER B 1 213 ? 4.73 5.117 -18.969 1 95.5 213 SER B N 1
ATOM 3881 C CA . SER B 1 213 ? 4.023 4.082 -19.719 1 95.5 213 SER B CA 1
ATOM 3882 C C . SER B 1 213 ? 4.684 3.82 -21.062 1 95.5 213 SER B C 1
ATOM 3884 O O . SER B 1 213 ? 4.727 2.68 -21.531 1 95.5 213 SER B O 1
ATOM 3886 N N . ALA B 1 214 ? 5.16 4.867 -21.703 1 94.56 214 ALA B N 1
ATOM 3887 C CA . ALA B 1 214 ? 5.875 4.699 -22.969 1 94.56 214 ALA B CA 1
ATOM 3888 C C . ALA B 1 214 ? 7.148 3.881 -22.766 1 94.56 214 ALA B C 1
ATOM 3890 O O . ALA B 1 214 ? 7.473 3.018 -23.594 1 94.56 214 ALA B O 1
ATOM 3891 N N . MET B 1 215 ? 7.848 4.113 -21.719 1 91.94 215 MET B N 1
ATOM 3892 C CA . MET B 1 215 ? 9.055 3.359 -21.406 1 91.94 215 MET B CA 1
ATOM 3893 C C . MET B 1 215 ? 8.734 1.895 -21.141 1 91.94 215 MET B C 1
ATOM 3895 O O . MET B 1 215 ? 9.391 0.999 -21.672 1 91.94 215 MET B O 1
ATOM 3899 N N . TYR B 1 216 ? 7.684 1.66 -20.344 1 92.81 216 TYR B N 1
ATOM 3900 C CA . TYR B 1 216 ? 7.332 0.287 -19.984 1 92.81 216 TYR B CA 1
ATOM 3901 C C . TYR B 1 216 ? 6.824 -0.469 -21.219 1 92.81 216 TYR B C 1
ATOM 3903 O O . TYR B 1 216 ? 7.102 -1.66 -21.375 1 92.81 216 TYR B O 1
ATOM 3911 N N . THR B 1 217 ? 6.055 0.219 -22.047 1 92.81 217 THR B N 1
ATOM 3912 C CA . THR B 1 217 ? 5.559 -0.419 -23.266 1 92.81 217 THR B CA 1
ATOM 3913 C C . THR B 1 217 ? 6.715 -0.828 -24.172 1 92.81 217 THR B C 1
ATOM 3915 O O . THR B 1 217 ? 6.711 -1.925 -24.734 1 92.81 217 THR B O 1
ATOM 3918 N N . SER B 1 218 ? 7.715 -0.013 -24.281 1 89.75 218 SER B N 1
ATOM 3919 C CA . SER B 1 218 ? 8.844 -0.264 -25.172 1 89.75 218 SER B CA 1
ATOM 3920 C C . SER B 1 218 ? 9.773 -1.326 -24.609 1 89.75 218 SER B C 1
ATOM 3922 O O . SER B 1 218 ? 10.266 -2.186 -25.344 1 89.75 218 SER B O 1
ATOM 3924 N N . VAL B 1 219 ? 9.984 -1.344 -23.266 1 86.62 219 VAL B N 1
ATOM 3925 C CA . VAL B 1 219 ? 11 -2.213 -22.688 1 86.62 219 VAL B CA 1
ATOM 3926 C C . VAL B 1 219 ? 10.359 -3.533 -22.25 1 86.62 219 VAL B C 1
ATOM 3928 O O . VAL B 1 219 ? 10.945 -4.602 -22.438 1 86.62 219 VAL B O 1
ATOM 3931 N N . GLU B 1 220 ? 9.188 -3.549 -21.672 1 86.38 220 GLU B N 1
ATOM 3932 C CA . GLU B 1 220 ? 8.562 -4.746 -21.125 1 86.38 220 GLU B CA 1
ATOM 3933 C C . GLU B 1 220 ? 7.645 -5.41 -22.141 1 86.38 220 GLU B C 1
ATOM 3935 O O . GLU B 1 220 ? 7.262 -6.57 -21.984 1 86.38 220 GLU B O 1
ATOM 3940 N N . GLY B 1 221 ? 7.176 -4.621 -23.203 1 86.75 221 GLY B N 1
ATOM 3941 C CA . GLY B 1 221 ? 6.316 -5.195 -24.234 1 86.75 221 GLY B CA 1
ATOM 3942 C C . GLY B 1 221 ? 4.855 -5.246 -23.828 1 86.75 221 GLY B C 1
ATOM 3943 O O . GLY B 1 221 ? 4.09 -6.055 -24.344 1 86.75 221 GLY B O 1
ATOM 3944 N N . TRP B 1 222 ? 4.48 -4.504 -22.781 1 88.06 222 TRP B N 1
ATOM 3945 C CA . TRP B 1 222 ? 3.092 -4.445 -22.344 1 88.06 222 TRP B CA 1
ATOM 3946 C C . TRP B 1 222 ? 2.258 -3.564 -23.266 1 88.06 222 TRP B C 1
ATOM 3948 O O . TRP B 1 222 ? 2.799 -2.715 -23.969 1 88.06 222 TRP B O 1
ATOM 3958 N N . ASP B 1 223 ? 0.973 -3.799 -23.234 1 91.94 223 ASP B N 1
ATOM 3959 C CA . ASP B 1 223 ? 0.07 -2.846 -23.875 1 91.94 223 ASP B CA 1
ATOM 3960 C C . ASP B 1 223 ? 0.069 -1.511 -23.141 1 91.94 223 ASP B C 1
ATOM 3962 O O . ASP B 1 223 ? 0.307 -1.466 -21.922 1 91.94 223 ASP B O 1
ATOM 3966 N N . TYR B 1 224 ? -0.128 -0.484 -23.906 1 92.81 224 TYR B N 1
ATOM 3967 C CA . TYR B 1 224 ? -0.071 0.849 -23.328 1 92.81 224 TYR B CA 1
ATOM 3968 C C . TYR B 1 224 ? -1.079 0.989 -22.188 1 92.81 224 TYR B C 1
ATOM 3970 O O . TYR B 1 224 ? -0.787 1.609 -21.172 1 92.81 224 TYR B O 1
ATOM 3978 N N . MET B 1 225 ? -2.236 0.37 -22.312 1 92.06 225 MET B N 1
ATOM 3979 C CA . MET B 1 225 ? -3.236 0.435 -21.25 1 92.06 225 MET B CA 1
ATOM 3980 C C . MET B 1 225 ? -2.762 -0.316 -20.016 1 92.06 225 MET B C 1
ATOM 3982 O O . MET B 1 225 ? -2.992 0.128 -18.891 1 92.06 225 MET B O 1
ATOM 3986 N N . ASP B 1 226 ? -2.105 -1.353 -20.25 1 93 226 ASP B N 1
ATOM 3987 C CA . ASP B 1 226 ? -1.543 -2.113 -19.141 1 93 226 ASP B CA 1
ATOM 3988 C C . ASP B 1 226 ? -0.435 -1.326 -18.438 1 93 226 ASP B C 1
ATOM 3990 O O . ASP B 1 226 ? -0.295 -1.393 -17.219 1 93 226 ASP B O 1
ATOM 3994 N N . SER B 1 227 ? 0.271 -0.601 -19.281 1 94.56 227 SER B N 1
ATOM 3995 C CA . SER B 1 227 ? 1.336 0.211 -18.688 1 94.56 227 SER B CA 1
ATOM 3996 C C . SER B 1 227 ? 0.768 1.363 -17.875 1 94.56 227 SER B C 1
ATOM 3998 O O . SER B 1 227 ? 1.286 1.684 -16.797 1 94.56 227 SER B O 1
ATOM 4000 N N . LEU B 1 228 ? -0.273 1.933 -18.391 1 94.94 228 LEU B N 1
ATOM 4001 C CA . LEU B 1 228 ? -0.928 3.006 -17.641 1 94.94 228 LEU B CA 1
ATOM 4002 C C . LEU B 1 228 ? -1.528 2.48 -16.344 1 94.94 228 LEU B C 1
ATOM 4004 O O . LEU B 1 228 ? -1.427 3.131 -15.297 1 94.94 228 LEU B O 1
ATOM 4008 N N . TYR B 1 229 ? -2.127 1.345 -16.469 1 94.62 229 TYR B N 1
ATOM 4009 C CA . TYR B 1 229 ? -2.688 0.66 -15.305 1 94.62 229 TYR B CA 1
ATOM 4010 C C . TYR B 1 229 ? -1.605 0.363 -14.273 1 94.62 229 TYR B C 1
ATOM 4012 O O . TYR B 1 229 ? -1.781 0.638 -13.086 1 94.62 229 TYR B O 1
ATOM 4020 N N . PHE B 1 230 ? -0.513 -0.051 -14.742 1 94.69 230 PHE B N 1
ATOM 4021 C CA . PHE B 1 230 ? 0.611 -0.35 -13.867 1 94.69 230 PHE B CA 1
ATOM 4022 C C . PHE B 1 230 ? 1.105 0.913 -13.172 1 94.69 230 PHE B C 1
ATOM 4024 O O . PHE B 1 230 ? 1.397 0.895 -11.977 1 94.69 230 PHE B O 1
ATOM 4031 N N . CYS B 1 231 ? 1.224 1.926 -13.938 1 94.94 231 CYS B N 1
ATOM 4032 C CA . CYS B 1 231 ? 1.715 3.182 -13.383 1 94.94 231 CYS B CA 1
ATOM 4033 C C . CYS B 1 231 ? 0.799 3.682 -12.273 1 94.94 231 CYS B C 1
ATOM 4035 O O . CYS B 1 231 ? 1.271 4.082 -11.211 1 94.94 231 CYS B O 1
ATOM 4037 N N . PHE B 1 232 ? -0.458 3.613 -12.5 1 95.94 232 PHE B N 1
ATOM 4038 C CA . PHE B 1 232 ? -1.373 4.098 -11.469 1 95.94 232 PHE B CA 1
ATOM 4039 C C . PHE B 1 232 ? -1.3 3.225 -10.227 1 95.94 232 PHE B C 1
ATOM 4041 O O . PHE B 1 232 ? -1.231 3.736 -9.102 1 95.94 232 PHE B O 1
ATOM 4048 N N . VAL B 1 233 ? -1.334 1.945 -10.383 1 95.5 233 VAL B N 1
ATOM 4049 C CA . VAL B 1 233 ? -1.334 0.992 -9.273 1 95.5 233 VAL B CA 1
ATOM 4050 C C . VAL B 1 233 ? -0.047 1.137 -8.469 1 95.5 233 VAL B C 1
ATOM 4052 O O . VAL B 1 233 ? -0.07 1.077 -7.238 1 95.5 233 VAL B O 1
ATOM 4055 N N . THR B 1 234 ? 1.014 1.418 -9.125 1 95.69 234 THR B N 1
ATOM 4056 C CA . THR B 1 234 ? 2.311 1.533 -8.469 1 95.69 234 THR B CA 1
ATOM 4057 C C . THR B 1 234 ? 2.469 2.906 -7.82 1 95.69 234 THR B C 1
ATOM 4059 O O . THR B 1 234 ? 2.857 3.01 -6.656 1 95.69 234 THR B O 1
ATOM 4062 N N . PHE B 1 235 ? 2.064 3.932 -8.555 1 96.62 235 PHE B N 1
ATOM 4063 C CA . PHE B 1 235 ? 2.254 5.289 -8.062 1 96.62 235 PHE B CA 1
ATOM 4064 C C . PHE B 1 235 ? 1.317 5.578 -6.891 1 96.62 235 PHE B C 1
ATOM 4066 O O . PHE B 1 235 ? 1.636 6.387 -6.02 1 96.62 235 PHE B O 1
ATOM 4073 N N . SER B 1 236 ? 0.18 4.949 -6.859 1 96.12 236 SER B N 1
ATOM 4074 C CA . SER B 1 236 ? -0.772 5.125 -5.77 1 96.12 236 SER B CA 1
ATOM 4075 C C . SER B 1 236 ? -0.439 4.215 -4.59 1 96.12 236 SER B C 1
ATOM 4077 O O . SER B 1 236 ? -1.137 4.227 -3.574 1 96.12 236 SER B O 1
ATOM 4079 N N . THR B 1 237 ? 0.567 3.352 -4.695 1 95.25 237 THR B N 1
ATOM 4080 C CA . THR B 1 237 ? 1.091 2.428 -3.695 1 95.25 237 THR B CA 1
ATOM 4081 C C . THR B 1 237 ? 0.068 1.342 -3.371 1 95.25 237 THR B C 1
ATOM 4083 O O . THR B 1 237 ? 0.077 0.778 -2.275 1 95.25 237 THR B O 1
ATOM 4086 N N . ILE B 1 238 ? -0.957 1.121 -4.238 1 94.5 238 ILE B N 1
ATOM 4087 C CA . ILE B 1 238 ? -1.834 -0.037 -4.105 1 94.5 238 ILE B CA 1
ATOM 4088 C C . ILE B 1 238 ? -1.025 -1.319 -4.281 1 94.5 238 ILE B C 1
ATOM 4090 O O . ILE B 1 238 ? -1.041 -2.195 -3.412 1 94.5 238 ILE B O 1
ATOM 4094 N N . GLY B 1 239 ? -0.271 -1.44 -5.391 1 92.88 239 GLY B N 1
ATOM 4095 C CA . GLY B 1 239 ? 0.729 -2.475 -5.594 1 92.88 239 GLY B CA 1
ATOM 4096 C C . GLY B 1 239 ? 0.141 -3.873 -5.641 1 92.88 239 GLY B C 1
ATOM 4097 O O . GLY B 1 239 ? 0.43 -4.699 -4.773 1 92.88 239 GLY B O 1
ATOM 4098 N N . PHE B 1 240 ? -0.478 -4.348 -6.652 1 88.88 240 PHE B N 1
ATOM 4099 C CA . PHE B 1 240 ? -1.06 -5.676 -6.785 1 88.88 240 PHE B CA 1
ATOM 4100 C C . PHE B 1 240 ? 0.023 -6.719 -7.031 1 88.88 240 PHE B C 1
ATOM 4102 O O . PHE B 1 240 ? -0.081 -7.855 -6.559 1 88.88 240 PHE B O 1
ATOM 4109 N N . GLY B 1 241 ? 1.01 -6.352 -7.816 1 85.25 241 GLY B N 1
ATOM 4110 C CA . GLY B 1 241 ? 2.088 -7.27 -8.148 1 85.25 241 GLY B CA 1
ATOM 4111 C C . GLY B 1 241 ? 1.785 -8.125 -9.367 1 85.25 241 GLY B C 1
ATOM 4112 O O . GLY B 1 241 ? 2.52 -9.07 -9.664 1 85.25 241 GLY B O 1
ATOM 4113 N N . ASP B 1 242 ? 0.676 -7.934 -10.086 1 80.38 242 ASP B N 1
ATOM 4114 C CA . ASP B 1 242 ? 0.366 -8.672 -11.312 1 80.38 242 ASP B CA 1
ATOM 4115 C C . ASP B 1 242 ? 1.327 -8.297 -12.438 1 80.38 242 ASP B C 1
ATOM 4117 O O . ASP B 1 242 ? 1.743 -9.156 -13.211 1 80.38 242 ASP B O 1
ATOM 4121 N N . LEU B 1 243 ? 1.597 -7.055 -12.461 1 76.75 243 LEU B N 1
ATOM 4122 C CA . LEU B 1 243 ? 2.654 -6.559 -13.336 1 76.75 243 LEU B CA 1
ATOM 4123 C C . LEU B 1 243 ? 3.799 -5.965 -12.523 1 76.75 243 LEU B C 1
ATOM 4125 O O . LEU B 1 243 ? 3.568 -5.16 -11.617 1 76.75 243 LEU B O 1
ATOM 4129 N N . VAL B 1 244 ? 4.957 -6.676 -12.719 1 71.06 244 VAL B N 1
ATOM 4130 C CA . VAL B 1 244 ? 6.121 -6.152 -12.008 1 71.06 244 VAL B CA 1
ATOM 4131 C C . VAL B 1 244 ? 7.234 -5.832 -13.008 1 71.06 244 VAL B C 1
ATOM 4133 O O . VAL B 1 244 ? 7.5 -6.617 -13.922 1 71.06 244 VAL B O 1
ATOM 4136 N N . SER B 1 245 ? 7.777 -4.707 -12.828 1 72.44 245 SER B N 1
ATOM 4137 C CA . SER B 1 245 ? 8.828 -4.258 -13.742 1 72.44 245 SER B CA 1
ATOM 4138 C C . SER B 1 245 ? 10.188 -4.828 -13.344 1 72.44 245 SER B C 1
ATOM 4140 O O . SER B 1 245 ? 10.406 -5.164 -12.172 1 72.44 245 SER B O 1
ATOM 4142 N N . SER B 1 246 ? 11.156 -5.051 -14.266 1 65.38 246 SER B N 1
ATOM 4143 C CA . SER B 1 246 ? 12.57 -5.348 -14.086 1 65.38 246 SER B CA 1
ATOM 4144 C C . SER B 1 246 ? 12.781 -6.793 -13.641 1 65.38 246 SER B C 1
ATOM 4146 O O . SER B 1 246 ? 13.609 -7.066 -12.773 1 65.38 246 SER B O 1
ATOM 4148 N N . GLN B 1 247 ? 11.945 -7.699 -14.18 1 59.62 247 GLN B N 1
ATOM 4149 C CA . GLN B 1 247 ? 12.07 -9.094 -13.758 1 59.62 247 GLN B CA 1
ATOM 4150 C C . GLN B 1 247 ? 12.898 -9.898 -14.758 1 59.62 247 GLN B C 1
ATOM 4152 O O . GLN B 1 247 ? 13.406 -10.969 -14.43 1 59.62 247 GLN B O 1
ATOM 4157 N N . HIS B 1 248 ? 13.016 -9.32 -15.812 1 61.94 248 HIS B N 1
ATOM 4158 C CA . HIS B 1 248 ? 13.703 -10.117 -16.812 1 61.94 248 HIS B CA 1
ATOM 4159 C C . HIS B 1 248 ? 15.219 -9.969 -16.703 1 61.94 248 HIS B C 1
ATOM 4161 O O . HIS B 1 248 ? 15.719 -8.867 -16.469 1 61.94 248 HIS B O 1
ATOM 4167 N N . ALA B 1 249 ? 15.906 -11.039 -16.578 1 59.59 249 ALA B N 1
ATOM 4168 C CA . ALA B 1 249 ? 17.359 -11.125 -16.469 1 59.59 249 ALA B CA 1
ATOM 4169 C C . ALA B 1 249 ? 18.031 -10.398 -17.625 1 59.59 249 ALA B C 1
ATOM 4171 O O . ALA B 1 249 ? 19.156 -9.883 -17.484 1 59.59 249 ALA B O 1
ATOM 4172 N N . ALA B 1 250 ? 17.375 -10.492 -18.703 1 57.81 250 ALA B N 1
ATOM 4173 C CA . ALA B 1 250 ? 18.016 -10.016 -19.938 1 57.81 250 ALA B CA 1
ATOM 4174 C C . ALA B 1 250 ? 18.078 -8.492 -19.953 1 57.81 250 ALA B C 1
ATOM 4176 O O . ALA B 1 250 ? 18.609 -7.91 -20.906 1 57.81 250 ALA B O 1
ATOM 4177 N N . TYR B 1 251 ? 17.594 -8.008 -18.875 1 58.03 251 TYR B N 1
ATOM 4178 C CA . TYR B 1 251 ? 17.578 -6.555 -19 1 58.03 251 TYR B CA 1
ATOM 4179 C C . TYR B 1 251 ? 18.984 -5.984 -18.922 1 58.03 251 TYR B C 1
ATOM 4181 O O . TYR B 1 251 ? 19.703 -6.223 -17.938 1 58.03 251 TYR B O 1
ATOM 4189 N N . ARG B 1 252 ? 19.75 -6.086 -20.016 1 52 252 ARG B N 1
ATOM 4190 C CA . ARG B 1 252 ? 21.062 -5.445 -20.094 1 52 252 ARG B CA 1
ATOM 4191 C C . ARG B 1 252 ? 21.078 -4.133 -19.312 1 52 252 ARG B C 1
ATOM 4193 O O . ARG B 1 252 ? 22.141 -3.559 -19.062 1 52 252 ARG B O 1
ATOM 4200 N N . GLN B 1 253 ? 20.047 -3.232 -19 1 62.5 253 GLN B N 1
ATOM 4201 C CA . GLN B 1 253 ? 20.516 -1.849 -18.984 1 62.5 253 GLN B CA 1
ATOM 4202 C C . GLN B 1 253 ? 20.25 -1.2 -17.625 1 62.5 253 GLN B C 1
ATOM 4204 O O . GLN B 1 253 ? 19.141 -1.264 -17.109 1 62.5 253 GLN B O 1
ATOM 4209 N N . GLY B 1 254 ? 21.328 -1.186 -16.797 1 74.31 254 GLY B N 1
ATOM 4210 C CA . GLY B 1 254 ? 21.5 -0.287 -15.672 1 74.31 254 GLY B CA 1
ATOM 4211 C C . GLY B 1 254 ? 20.672 0.978 -15.781 1 74.31 254 GLY B C 1
ATOM 4212 O O . GLY B 1 254 ? 20.062 1.412 -14.797 1 74.31 254 GLY B O 1
ATOM 4213 N N . LEU B 1 255 ? 20.484 1.341 -17.078 1 80.19 255 LEU B N 1
ATOM 4214 C CA . LEU B 1 255 ? 19.75 2.582 -17.281 1 80.19 255 LEU B CA 1
ATOM 4215 C C . LEU B 1 255 ? 18.266 2.377 -17.047 1 80.19 255 LEU B C 1
ATOM 4217 O O . LEU B 1 255 ? 17.594 3.252 -16.5 1 80.19 255 LEU B O 1
ATOM 4221 N N . TYR B 1 256 ? 17.781 1.243 -17.391 1 85.38 256 TYR B N 1
ATOM 4222 C CA . TYR B 1 256 ? 16.359 0.947 -17.188 1 85.38 256 TYR B CA 1
ATOM 4223 C C . TYR B 1 256 ? 16.031 0.837 -15.703 1 85.38 256 TYR B C 1
ATOM 4225 O O . TYR B 1 256 ? 14.992 1.32 -15.25 1 85.38 256 TYR B O 1
ATOM 4233 N N . ARG B 1 257 ? 16.922 0.241 -15 1 85.25 257 ARG B N 1
ATOM 4234 C CA . ARG B 1 257 ? 16.703 0.087 -13.57 1 85.25 257 ARG B CA 1
ATOM 4235 C C . ARG B 1 257 ? 16.688 1.441 -12.867 1 85.25 257 ARG B C 1
ATOM 4237 O O . ARG B 1 257 ? 15.867 1.686 -11.984 1 85.25 257 ARG B O 1
ATOM 4244 N N . LEU B 1 258 ? 17.594 2.215 -13.273 1 86.06 258 LEU B N 1
ATOM 4245 C CA . LEU B 1 258 ? 17.656 3.555 -12.703 1 86.06 258 LEU B CA 1
ATOM 4246 C C . LEU B 1 258 ? 16.422 4.371 -13.102 1 86.06 258 LEU B C 1
ATOM 4248 O O . LEU B 1 258 ? 15.836 5.062 -12.266 1 86.06 258 LEU B O 1
ATOM 4252 N N . GLY B 1 259 ? 16.078 4.277 -14.414 1 87.62 259 GLY B N 1
ATOM 4253 C CA . GLY B 1 259 ? 14.891 4.973 -14.875 1 87.62 259 GLY B CA 1
ATOM 4254 C C . GLY B 1 259 ? 13.625 4.512 -14.172 1 87.62 259 GLY B C 1
ATOM 4255 O O . GLY B 1 259 ? 12.781 5.328 -13.797 1 87.62 259 GLY B O 1
ATOM 4256 N N . ASN B 1 260 ? 13.523 3.229 -14 1 90.75 260 ASN B N 1
ATOM 4257 C CA . ASN B 1 260 ? 12.375 2.664 -13.297 1 90.75 260 ASN B CA 1
ATOM 4258 C C . ASN B 1 260 ? 12.305 3.162 -11.852 1 90.75 260 ASN B C 1
ATOM 4260 O O . ASN B 1 260 ? 11.227 3.525 -11.375 1 90.75 260 ASN B O 1
ATOM 4264 N N . PHE B 1 261 ? 13.43 3.23 -11.234 1 90.12 261 PHE B N 1
ATOM 4265 C CA . PHE B 1 261 ? 13.492 3.691 -9.852 1 90.12 261 PHE B CA 1
ATOM 4266 C C . PHE B 1 261 ? 13.07 5.152 -9.75 1 90.12 261 PHE B C 1
ATOM 4268 O O . PHE B 1 261 ? 12.281 5.516 -8.875 1 90.12 261 PHE B O 1
ATOM 4275 N N . LEU B 1 262 ? 13.508 5.93 -10.633 1 91.56 262 LEU B N 1
ATOM 4276 C CA . LEU B 1 262 ? 13.219 7.355 -10.609 1 91.56 262 LEU B CA 1
ATOM 4277 C C . LEU B 1 262 ? 11.742 7.613 -10.922 1 91.56 262 LEU B C 1
ATOM 4279 O O . LEU B 1 262 ? 11.109 8.461 -10.289 1 91.56 262 LEU B O 1
ATOM 4283 N N . PHE B 1 263 ? 11.227 6.902 -11.867 1 93.81 263 PHE B N 1
ATOM 4284 C CA . PHE B 1 263 ? 9.828 7.07 -12.227 1 93.81 263 PHE B CA 1
ATOM 4285 C C . PHE B 1 263 ? 8.914 6.668 -11.07 1 93.81 263 PHE B C 1
ATOM 4287 O O . PHE B 1 263 ? 7.926 7.344 -10.789 1 93.81 263 PHE B O 1
ATOM 4294 N N . ILE B 1 264 ? 9.281 5.598 -10.422 1 93.69 264 ILE B N 1
ATOM 4295 C CA . ILE B 1 264 ? 8.461 5.125 -9.305 1 93.69 264 ILE B CA 1
ATOM 4296 C C . ILE B 1 264 ? 8.539 6.125 -8.156 1 93.69 264 ILE B C 1
ATOM 4298 O O . ILE B 1 264 ? 7.512 6.492 -7.574 1 93.69 264 ILE B O 1
ATOM 4302 N N . LEU B 1 265 ? 9.758 6.598 -7.859 1 93.56 265 LEU B N 1
ATOM 4303 C CA . LEU B 1 265 ? 9.945 7.547 -6.77 1 93.56 265 LEU B CA 1
ATOM 4304 C C . LEU B 1 265 ? 9.172 8.836 -7.035 1 93.56 265 LEU B C 1
ATOM 4306 O O . LEU B 1 265 ? 8.398 9.289 -6.191 1 93.56 265 LEU B O 1
ATOM 4310 N N . LEU B 1 266 ? 9.312 9.336 -8.227 1 94.25 266 LEU B N 1
ATOM 4311 C CA . LEU B 1 266 ? 8.633 10.578 -8.594 1 94.25 266 LEU B CA 1
ATOM 4312 C C . LEU B 1 266 ? 7.125 10.375 -8.664 1 94.25 266 LEU B C 1
ATOM 4314 O O . LEU B 1 266 ? 6.355 11.25 -8.266 1 94.25 266 LEU B O 1
ATOM 4318 N N . GLY B 1 267 ? 6.762 9.258 -9.211 1 95.88 267 GLY B N 1
ATOM 4319 C CA . GLY B 1 267 ? 5.344 8.953 -9.328 1 95.88 267 GLY B CA 1
ATOM 4320 C C . GLY B 1 267 ? 4.645 8.844 -7.98 1 95.88 267 GLY B C 1
ATOM 4321 O O . GLY B 1 267 ? 3.576 9.43 -7.785 1 95.88 267 GLY B O 1
ATOM 4322 N N . VAL B 1 268 ? 5.242 8.148 -7.035 1 95.94 268 VAL B N 1
ATOM 4323 C CA . VAL B 1 268 ? 4.66 7.953 -5.711 1 95.94 268 VAL B CA 1
ATOM 4324 C C . VAL B 1 268 ? 4.539 9.297 -4.996 1 95.94 268 VAL B C 1
ATOM 4326 O O . VAL B 1 268 ? 3.508 9.602 -4.391 1 95.94 268 VAL B O 1
ATOM 4329 N N . CYS B 1 269 ? 5.566 10.109 -5.121 1 94.56 269 CYS B N 1
ATOM 4330 C CA . CYS B 1 269 ? 5.547 11.422 -4.492 1 94.56 269 CYS B CA 1
ATOM 4331 C C . CYS B 1 269 ? 4.449 12.297 -5.09 1 94.56 269 CYS B C 1
ATOM 4333 O O . CYS B 1 269 ? 3.721 12.969 -4.363 1 94.56 269 CYS B O 1
ATOM 4335 N N . CYS B 1 270 ? 4.348 12.227 -6.348 1 94.12 270 CYS B N 1
ATOM 4336 C CA . CYS B 1 270 ? 3.377 13.062 -7.047 1 94.12 270 CYS B CA 1
ATOM 4337 C C . CYS B 1 270 ? 1.952 12.633 -6.723 1 94.12 270 CYS B C 1
ATOM 4339 O O . CYS B 1 270 ? 1.098 13.469 -6.426 1 94.12 270 CYS B O 1
ATOM 4341 N N . ILE B 1 271 ? 1.677 11.359 -6.75 1 96.19 271 ILE B N 1
ATOM 4342 C CA . ILE B 1 271 ? 0.324 10.859 -6.523 1 96.19 271 ILE B CA 1
ATOM 4343 C C . ILE B 1 271 ? -0.049 11.031 -5.055 1 96.19 271 ILE B C 1
ATOM 4345 O O . ILE B 1 271 ? -1.195 11.352 -4.73 1 96.19 271 ILE B O 1
ATOM 4349 N N . TYR B 1 272 ? 0.922 10.805 -4.195 1 95.5 272 TYR B N 1
ATOM 4350 C CA . TYR B 1 272 ? 0.675 11.086 -2.785 1 95.5 272 TYR B CA 1
ATOM 4351 C C . TYR B 1 272 ? 0.247 12.531 -2.582 1 95.5 272 TYR B C 1
ATOM 4353 O O . TYR B 1 272 ? -0.709 12.805 -1.853 1 95.5 272 TYR B O 1
ATOM 4361 N N . SER B 1 273 ? 0.98 13.461 -3.189 1 94.69 273 SER B N 1
ATOM 4362 C CA . SER B 1 273 ? 0.657 14.883 -3.1 1 94.69 273 SER B CA 1
ATOM 4363 C C . SER B 1 273 ? -0.723 15.172 -3.682 1 94.69 273 SER B C 1
ATOM 4365 O O . SER B 1 273 ? -1.498 15.93 -3.1 1 94.69 273 SER B O 1
ATOM 4367 N N . LEU B 1 274 ? -0.969 14.57 -4.789 1 94.5 274 LEU B N 1
ATOM 4368 C CA . LEU B 1 274 ? -2.264 14.758 -5.438 1 94.5 274 LEU B CA 1
ATOM 4369 C C . LEU B 1 274 ? -3.395 14.25 -4.547 1 94.5 274 LEU B C 1
ATOM 4371 O O . LEU B 1 274 ? -4.418 14.922 -4.395 1 94.5 274 LEU B O 1
ATOM 4375 N N . PHE B 1 275 ? -3.25 13.078 -3.926 1 95.38 275 PHE B N 1
ATOM 4376 C CA . PHE B 1 275 ? -4.242 12.523 -3.016 1 95.38 275 PHE B CA 1
ATOM 4377 C C . PHE B 1 275 ? -4.504 13.469 -1.853 1 95.38 275 PHE B C 1
ATOM 4379 O O . PHE B 1 275 ? -5.652 13.672 -1.457 1 95.38 275 PHE B O 1
ATOM 4386 N N . ASN B 1 276 ? -3.43 14.031 -1.364 1 93.62 276 ASN B N 1
ATOM 4387 C CA . ASN B 1 276 ? -3.566 14.945 -0.23 1 93.62 276 ASN B CA 1
ATOM 4388 C C . ASN B 1 276 ? -4.324 16.203 -0.613 1 93.62 276 ASN B C 1
ATOM 4390 O O . ASN B 1 276 ? -5.18 16.672 0.141 1 93.62 276 ASN B O 1
ATOM 4394 N N . VAL B 1 277 ? -4.027 16.75 -1.753 1 92.88 277 VAL B N 1
ATOM 4395 C CA . VAL B 1 277 ? -4.699 17.953 -2.201 1 92.88 277 VAL B CA 1
ATOM 4396 C C . VAL B 1 277 ? -6.172 17.656 -2.488 1 92.88 277 VAL B C 1
ATOM 4398 O O . VAL B 1 277 ? -7.051 18.438 -2.109 1 92.88 277 VAL B O 1
ATOM 4401 N N . ILE B 1 278 ? -6.469 16.547 -3.137 1 93.5 278 ILE B N 1
ATOM 4402 C CA . ILE B 1 278 ? -7.844 16.156 -3.414 1 93.5 278 ILE B CA 1
ATOM 4403 C C . ILE B 1 278 ? -8.594 15.945 -2.102 1 93.5 278 ILE B C 1
ATOM 4405 O O . ILE B 1 278 ? -9.773 16.297 -1.989 1 93.5 278 ILE B O 1
ATOM 4409 N N . SER B 1 279 ? -7.91 15.359 -1.119 1 92.62 279 SER B N 1
ATOM 4410 C CA . SER B 1 279 ? -8.516 15.133 0.186 1 92.62 279 SER B CA 1
ATOM 4411 C C . SER B 1 279 ? -8.953 16.438 0.832 1 92.62 279 SER B C 1
ATOM 4413 O O . SER B 1 279 ? -10 16.5 1.483 1 92.62 279 SER B O 1
ATOM 4415 N N . ILE B 1 280 ? -8.156 17.469 0.622 1 90.12 280 ILE B N 1
ATOM 4416 C CA . ILE B 1 280 ? -8.5 18.781 1.143 1 90.12 280 ILE B CA 1
ATOM 4417 C C . ILE B 1 280 ? -9.758 19.312 0.446 1 90.12 280 ILE B C 1
ATOM 4419 O O . ILE B 1 280 ? -10.656 19.844 1.094 1 90.12 280 ILE B O 1
ATOM 4423 N N . LEU B 1 281 ? -9.828 19.125 -0.809 1 89.5 281 LEU B N 1
ATOM 4424 C CA . LEU B 1 281 ? -10.984 19.578 -1.576 1 89.5 281 LEU B CA 1
ATOM 4425 C C . LEU B 1 281 ? -12.242 18.828 -1.149 1 89.5 281 LEU B C 1
ATOM 4427 O O . LEU B 1 281 ? -13.32 19.406 -1.055 1 89.5 281 LEU B O 1
ATOM 4431 N N . ILE B 1 282 ? -12.094 17.531 -0.914 1 90.25 282 ILE B N 1
ATOM 4432 C CA . ILE B 1 282 ? -13.227 16.734 -0.441 1 90.25 282 ILE B CA 1
ATOM 4433 C C . ILE B 1 282 ? -13.664 17.234 0.935 1 90.25 282 ILE B C 1
ATOM 4435 O O . ILE B 1 282 ? -14.859 17.344 1.208 1 90.25 282 ILE B O 1
ATOM 4439 N N . SER B 1 283 ? -12.734 17.516 1.736 1 88.81 283 SER B N 1
ATOM 4440 C CA . SER B 1 283 ? -13.039 18.016 3.072 1 88.81 283 SER B CA 1
ATOM 4441 C C . SER B 1 283 ? -13.805 19.328 3.008 1 88.81 283 SER B C 1
ATOM 4443 O O . SER B 1 283 ? -14.75 19.547 3.771 1 88.81 283 SER B O 1
ATOM 4445 N N . HIS B 1 284 ? -13.414 20.203 2.09 1 86.69 284 HIS B N 1
ATOM 4446 C CA . HIS B 1 284 ? -14.094 21.484 1.907 1 86.69 284 HIS B CA 1
ATOM 4447 C C . HIS B 1 284 ? -15.516 21.281 1.409 1 86.69 284 HIS B C 1
ATOM 4449 O O . HIS B 1 284 ? -16.438 21.984 1.852 1 86.69 284 HIS B O 1
ATOM 4455 N N . SER B 1 285 ? -15.664 20.406 0.588 1 85.62 285 SER B N 1
ATOM 4456 C CA . SER B 1 285 ? -16.984 20.125 0.044 1 85.62 285 SER B CA 1
ATOM 4457 C C . SER B 1 285 ? -17.922 19.547 1.108 1 85.62 285 SER B C 1
ATOM 4459 O O . SER B 1 285 ? -19.125 19.828 1.108 1 85.62 285 SER B O 1
ATOM 4461 N N . LEU B 1 286 ? -17.359 18.719 1.965 1 82.19 286 LEU B N 1
ATOM 4462 C CA . LEU B 1 286 ? -18.141 18.156 3.055 1 82.19 286 LEU B CA 1
ATOM 4463 C C . LEU B 1 286 ? -18.562 19.219 4.055 1 82.19 286 LEU B C 1
ATOM 4465 O O . LEU B 1 286 ? -19.656 19.172 4.613 1 82.19 286 LEU B O 1
ATOM 4469 N N . TYR B 1 287 ? -17.688 20.156 4.223 1 77.31 287 TYR B N 1
ATOM 4470 C CA . TYR B 1 287 ? -17.984 21.266 5.125 1 77.31 287 TYR B CA 1
ATOM 4471 C C . TYR B 1 287 ? -19.125 22.109 4.586 1 77.31 287 TYR B C 1
ATOM 4473 O O . TYR B 1 287 ? -20.031 22.484 5.336 1 77.31 287 TYR B O 1
ATOM 4481 N N . TRP B 1 288 ? -19.094 22.344 3.35 1 73.69 288 TRP B N 1
ATOM 4482 C CA . TRP B 1 288 ? -20.141 23.141 2.727 1 73.69 288 TRP B CA 1
ATOM 4483 C C . TRP B 1 288 ? -21.484 22.422 2.77 1 73.69 288 TRP B C 1
ATOM 4485 O O . TRP B 1 288 ? -22.516 23.031 3.037 1 73.69 288 TRP B O 1
ATOM 4495 N N . GLY B 1 289 ? -21.406 21.141 2.605 1 65.62 289 GLY B N 1
ATOM 4496 C CA . GLY B 1 289 ? -22.641 20.359 2.625 1 65.62 289 GLY B CA 1
ATOM 4497 C C . GLY B 1 289 ? -23.25 20.234 4.008 1 65.62 289 GLY B C 1
ATOM 4498 O O . GLY B 1 289 ? -24.469 20.188 4.152 1 65.62 289 GLY B O 1
ATOM 4499 N N . TRP B 1 290 ? -22.406 20.203 5.004 1 68.38 290 TRP B N 1
ATOM 4500 C CA . TRP B 1 290 ? -22.875 20.078 6.379 1 68.38 290 TRP B CA 1
ATOM 4501 C C . TRP B 1 290 ? -23.453 21.391 6.887 1 68.38 290 TRP B C 1
ATOM 4503 O O . TRP B 1 290 ? -24.406 21.391 7.676 1 68.38 290 TRP B O 1
ATOM 4513 N N . ARG B 1 291 ? -22.938 22.547 6.516 1 61.03 291 ARG B N 1
ATOM 4514 C CA . ARG B 1 291 ? -23.422 23.859 6.953 1 61.03 291 ARG B CA 1
ATOM 4515 C C . ARG B 1 291 ? -24.75 24.203 6.285 1 61.03 291 ARG B C 1
ATOM 4517 O O . ARG B 1 291 ? -25.547 24.938 6.852 1 61.03 291 ARG B O 1
ATOM 4524 N N . LYS B 1 292 ? -24.969 23.594 5.27 1 54.31 292 LYS B N 1
ATOM 4525 C CA . LYS B 1 292 ? -26.281 23.875 4.703 1 54.31 292 LYS B CA 1
ATOM 4526 C C . LYS B 1 292 ? -27.344 22.984 5.344 1 54.31 292 LYS B C 1
ATOM 4528 O O . LYS B 1 292 ? -28.469 23.438 5.605 1 54.31 292 LYS B O 1
#

Secondary structure (DSSP, 8-state):
---------HHHHHHHHHHHHHHHHHHHHHHHHHHHHHHHHHHHHHHHHHHHHHHHHHHHHHHHT--HHHHHHHHHHHHHHHHTT--SS----TTSHHHHHHHHHHHHTT----SS---SHHHHHHHHHHHHHHHHHHHHHHHHHHHHHHHHHHHHHHHHHHHHHHHTT-S-TT--TTTHHHHHHHHHT----HHHHHHHHHHHHHHHHHHHHHHHHHHH---HHHHHHHHHHHHTT----SS-SS--TT---HHHHHHHHHHHHHHHHHHHHHHHHHHHHHHHHHHHHHH-/---------HHHHHHHHHHHHHHHHHHHHHHHHHHHHHHHHHHHHHHHHHHHHHHHHHHHHHHHT--HHHHHHHHHHHHHHHHTT--SS----TTSHHHHHHHHHHHHTT----SS---SHHHHHHHHHHHHHHHHHHHHHHHHHHHHHHHHHHHHHHHHHHHHHHHTT-S-TT--TTTHHHHHHHHHT----HHHHHHHHHHHHHHHHHHHHHHHHHHH---HHHHHHHHHHHHTT----SS-SS--TT---HHHHHHHHHHHHHHHHHHHHHHHHHHHHHHHHHHHHHH-

Organism: Loxodonta africana (NCBI:txid9785)

Sequence (584 aa):
LAAEPRARGPRHLNEDTGRFVLLAALIGLYLVAGATVFSALESPGEAEARARWGATLRNFSAAHGVAEPELRAFLRLYEAALAAGVRADALRPHWDFPGAFYFVGTVVSTIGFGMTTPATVGGKAFLIAYGLFGCAGTILFFNLFLERIISLLAFIMRTCRERQLRRSGLLPATFRRGSALSEADSLAGWKPSVYHVLLILGLFAVLLSCCASAMYTSVEGWDYMDSLYFCFVTFSTIGFGDLVSSQHAAYRQGLYRLGNFLFILLGVCCIYSLFNVISILISHSLYWGWRKLAAEPRARGPRHLNEDTGRFVLLAALIGLYLVAGATVFSALESPGEAEARARWGATLRNFSAAHGVAEPELRAFLRLYEAALAAGVRADALRPHWDFPGAFYFVGTVVSTIGFGMTTPATVGGKAFLIAYGLFGCAGTILFFNLFLERIISLLAFIMRTCRERQLRRSGLLPATFRRGSALSEADSLAGWKPSVYHVLLILGLFAVLLSCCASAMYTSVEGWDYMDSLYFCFVTFSTIGFGDLVSSQHAAYRQGLYRLGNFLFILLGVCCIYSLFNVISILISHSLYWGWRK

Nearest PDB structures (foldseek):
  9g9x-assembly1_B  TM=9.321E-01  e=8.556E-13  Homo sapiens
  9g9w-assembly1_B  TM=8.769E-01  e=8.131E-13  Homo sapiens
  6rv4-assembly2_D  TM=8.864E-01  e=1.162E-12  Homo sapiens
  4xdk-assembly2_D  TM=8.198E-01  e=1.162E-12  Homo sapiens
  4xdj-assembly1_A  TM=8.120E-01  e=5.096E-12  Homo sapiens

Radius of gyration: 27.2 Å; Cα contacts (8 Å, |Δi|>4): 577; chains: 2; bounding box: 50×97×74 Å

InterPro domains:
  IPR003280 Two pore domain potassium channel [PR01333] (106-134)
  IPR003280 Two pore domain potassium channel [PR01333] (236-245)
  IPR003280 Two pore domain potassium channel [PTHR11003] (20-281)
  IPR005410 Two pore domain potassium channel, THIK [PR01588] (13-28)
  IPR005410 Two pore domain potassium channel, THIK [PR01588] (68-80)
  IPR005410 Two pore domain potassium channel, THIK [PR01588] (82-94)
  IPR005410 Two pore domain potassium channel, THIK [PR01588] (134-148)
  IPR005410 Two pore domain potassium channel, THIK [PR01588] (213-226)
  IPR005410 Two pore domain potassium channel, THIK [PR01588] (260-272)
  IPR013099 Potassium channel domain [PF07885] (92-149)
  IPR013099 Potassium channel domain [PF07885] (205-282)

Foldseek 3Di:
DPPDPPPDPVVVVVVVVVLVVVVVVVVVVVVVVVVVVCCVVCVVVVVVVVVVVVVVLVVVCVVVVPDSVVVVVVVVVVVVVQLVLDDPDPWPDCPDPLNVVVVLVLLLLLLCQSSDDDDDPVRVVVSVVSSVVSVVVVVVVLVVLLVVLQVVVLVVVLVVVVVVCVVVVVPPPPVPDPCCVVVCVVSVPDRPDLVVSLVVLVVVLVVLQQVQLVLCCVQVVDDSVVSSVVLVSLLCSVNNNPDDPPGHPPPPDPVSSVVVVVSSSVSVSSVSSNVVSVVVVVSVVSVVVVVD/DPPDPPPDPVVVVVVVVVLVVVVVVVVVVVVVVVVVVCCVVCVVVVVVVVVVVVVVLVVVCVVVVPDSVVVVVVVVVVVVVQLVQDDPPPWPDCPDPLNVVVVLVLLLLLLCQSSDDDDDPVRVVVSVVSSVVSVVVVVVVLVVLLVVLQVVVLVVVLVVVVVVCVVVVVPPPPVPDDCVVVVCVVSVPDRPDLVVSLVVLVVVLVVLQQVQLVLCCVQVVDDSVVSSVVLVSLLCSVNNNPDDPPGHPPPPDPVSSVVVVVSSSVSVSSVSSNVVSVVVVVSVVSVVVSVD

pLDDT: mean 81.31, std 17.45, range [21.42, 97.06]